Protein AF-0000000085159491 (afdb_homodimer)

Organism: Gracilinema caldarium (strain ATCC 51460 / DSM 7334 / H1) (NCBI:txid744872)

InterPro domains:
  IPR000192 Aminotransferase class V domain [PF00266] (5-351)
  IPR015421 Pyridoxal phosphate-dependent transferase, major domain [G3DSA:3.40.640.10] (17-260)
  IPR015422 Pyridoxal phosphate-dependent transferase, small domain [G3DSA:3.90.1150.10] (261-363)
  IPR015424 Pyridoxal phosphate-dependent transferase [SSF53383] (3-359)
  IPR022278 Phosphoserine aminotransferase [MF_00160] (3-362)
  IPR022278 Phosphoserine aminotransferase [NF003764] (3-362)
  IPR022278 Phosphoserine aminotransferase [PIRSF000525] (2-362)
  IPR022278 Phosphoserine aminotransferase [PTHR43247] (2-363)
  IPR022278 Phosphoserine aminotransferase [TIGR01364] (5-362)

Secondary structure (DSSP, 8-state):
--PPPEE--SSS----HHHHHHHHHTSSSGGGSSS-GGGS-TTSTTTHHHHHHHHHHHHHHHT--TTEEEEEESSHHHHHHHHHHHHHT--TT-PPPEEEEEE-SHHHHHHHHHHTTTSEEEEEEE-GGGTT-SPPP-PPPPTT-S-EEEESB-TTT-BB--S----TTSPEEEE-TTTTTSS---GGG-SEEEEETTTTTS-TT-EEEEEEGGG-----TTS-GGG-HHHHHHTTT-SS---HHHHHHHHHHHHHHHHHTHHHHHHHHHHHHHHHHHHHHHH-SS-B--S-GGGB-SSEEEEB-S-HHHHHHHHHHHHHTTEE--BPPTTT-SEEEE--TTS-HHHHHHHHHHHHHHHHHH--/--PPPEE--SSS----HHHHHHHHHTSSSGGGSSS-GGGS-TTSTTTHHHHHHHHHHHHHHHT--TTEEEEEESSHHHHHHHHHHHHHT--TT-PPPEEEEEE-SHHHHHHHHHHTTTSEEEEEEE-GGGTT-SPPP-PPPPTT-S-EEEESB-TTT-BB--S----TTSPEEEE-TTTTTSS---GGG-SEEEEETTTTTS-TT-EEEEEEGGG-----TTS-GGG-HHHHHHTTT-SS---HHHHHHHHHHHHHHHHHTHHHHHHHHHHHHHHHHHHHHHH-SS-B--S-GGGB-SSEEEEB-S-HHHHHHHHHHHHHTTEE--BPPTTT-SEEEE--TTS-HHHHHHHHHHHHHHHHHH--

Sequence (728 aa):
MNKRVYNFSAGPSMLPVAVLERAAAEMTNANGTGQSVMEMSHRSKDFKPIIDHAEAMLRELMEIPGNYKVLFLQGGASLQFPMIPLNLAVREDGKKQKVTYVDTGVWASKAAEEASKYAEVRVAASSKDKAYSYIPEAPAPDTEDVYYHITWNNTIVGTKWNKIPNTGSVPLVADISSCILSEPLDVSKFALLYAGAQKNLGPAGVTVVIIREDLIKKVPDWIPTMLRYEIHAKEGSMYNTPPCYGIYIIGLVLDWMKEQGGLAEIERRNREKATLLYDYLDQSKLFRSPIRKEDRSLMNIPFVIGNADLEAQFVKEAAASGLVNLAGHRLVGGMRASIYNAMPKEGVLALIDFMKQFEAAHRSMNKRVYNFSAGPSMLPVAVLERAAAEMTNANGTGQSVMEMSHRSKDFKPIIDHAEAMLRELMEIPGNYKVLFLQGGASLQFPMIPLNLAVREDGKKQKVTYVDTGVWASKAAEEASKYAEVRVAASSKDKAYSYIPEAPAPDTEDVYYHITWNNTIVGTKWNKIPNTGSVPLVADISSCILSEPLDVSKFALLYAGAQKNLGPAGVTVVIIREDLIKKVPDWIPTMLRYEIHAKEGSMYNTPPCYGIYIIGLVLDWMKEQGGLAEIERRNREKATLLYDYLDQSKLFRSPIRKEDRSLMNIPFVIGNADLEAQFVKEAAASGLVNLAGHRLVGGMRASIYNAMPKEGVLALIDFMKQFEAAHRS

Nearest PDB structures (foldseek):
  4xk1-assembly1_B  TM=9.715E-01  e=7.987E-49  Pseudomonas aeruginosa PAO1
  7t7j-assembly1_B  TM=9.263E-01  e=4.513E-48  Klebsiella pneumoniae subsp. pneumoniae HS11286
  3qbo-assembly1_A  TM=9.364E-01  e=4.449E-47  Yersinia pestis CO92
  7t7j-assembly1_A  TM=9.321E-01  e=6.860E-47  Klebsiella pneumoniae subsp. pneumoniae HS11286
  1bjo-assembly1_A  TM=9.332E-01  e=1.355E-46  Escherichia coli

Solvent-accessible surface area (backbone atoms only — not comparable to full-atom values): 36942 Å² total; per-residue (Å²): 128,95,59,63,45,44,55,19,28,82,47,16,12,50,64,47,64,69,43,39,52,51,50,30,71,26,34,63,36,33,95,76,66,15,36,24,61,47,28,41,33,72,84,32,84,78,34,44,59,45,56,52,46,26,52,49,47,50,32,60,67,48,57,51,59,86,66,42,44,81,36,59,45,50,56,32,52,70,39,45,29,42,31,49,34,57,49,62,28,46,47,84,85,66,57,59,31,39,31,37,33,39,32,50,40,71,65,30,44,52,29,47,56,45,25,46,61,47,27,45,68,39,73,71,33,60,18,62,92,59,74,15,28,38,71,58,77,74,66,65,64,60,92,71,25,61,32,36,39,40,51,43,37,31,64,81,58,12,26,24,65,84,66,83,76,72,44,82,89,36,38,32,32,34,39,30,30,60,46,48,76,43,39,82,57,74,46,87,74,42,38,28,41,34,24,26,19,13,30,55,43,34,32,40,36,30,14,42,36,40,33,36,48,91,67,56,51,91,55,54,78,72,52,51,70,86,53,35,61,43,53,31,62,75,43,72,29,48,71,56,78,43,33,51,45,45,46,45,45,27,29,43,42,47,52,50,42,50,73,66,57,30,32,68,43,41,24,53,53,34,51,50,46,35,45,57,54,49,53,49,31,74,65,43,92,56,41,35,54,78,43,40,77,90,19,51,32,59,28,22,44,40,35,37,66,88,43,72,69,60,46,52,49,48,42,54,56,34,38,77,70,39,42,34,53,35,62,26,51,88,90,77,42,57,29,24,46,20,48,35,80,46,52,50,63,67,48,53,50,51,50,52,53,49,49,53,53,52,44,65,72,65,58,124,126,94,58,65,44,44,53,18,27,82,48,16,12,50,63,46,65,70,44,41,51,50,50,30,71,26,34,64,37,31,94,77,68,15,37,23,61,46,27,41,33,71,85,33,84,78,32,43,58,44,57,50,48,26,53,51,48,49,32,60,67,47,57,49,59,85,64,42,44,80,37,57,45,48,57,31,52,71,40,44,28,41,30,49,32,57,49,63,28,47,46,86,84,66,57,61,31,41,31,36,31,38,30,51,40,71,65,31,43,53,31,47,57,47,24,45,62,49,27,45,68,39,71,70,32,60,19,62,90,60,73,16,28,39,72,58,76,73,66,64,66,60,91,72,27,62,33,37,39,40,51,44,39,30,65,82,59,12,27,24,65,86,66,83,76,72,42,82,88,36,37,32,32,35,39,31,29,60,46,48,75,44,40,82,58,74,46,86,76,40,38,29,41,35,24,25,19,13,30,54,42,34,33,40,36,30,15,41,37,41,33,36,48,92,66,55,51,92,56,56,80,71,53,51,69,87,52,34,61,43,52,31,62,73,42,71,28,48,71,55,79,43,34,51,46,45,46,45,44,27,29,42,44,48,51,49,43,49,73,67,57,31,33,69,43,41,25,52,54,33,50,51,45,34,47,56,54,49,54,48,31,74,67,43,92,54,42,33,54,78,43,41,76,89,18,53,32,59,28,22,44,39,34,36,67,89,40,72,69,59,46,53,48,49,44,54,53,36,40,77,70,39,43,32,54,35,62,26,53,88,89,78,43,59,29,24,45,21,49,36,80,46,52,50,63,68,48,53,51,51,49,51,53,50,49,51,52,52,43,65,72,64,57,125

pLDDT: mean 96.97, std 5.11, range [40.03, 98.94]

Structure (mmCIF, N/CA/C/O backbone):
data_AF-0000000085159491-model_v1
#
loop_
_entity.id
_entity.type
_entity.pdbx_description
1 polymer 'Phosphoserine aminotransferase'
#
loop_
_atom_site.group_PDB
_atom_site.id
_atom_site.type_symbol
_atom_site.label_atom_id
_atom_site.label_alt_id
_atom_site.label_comp_id
_atom_site.label_asym_id
_atom_site.label_entity_id
_atom_site.label_seq_id
_atom_site.pdbx_PDB_ins_code
_atom_site.Cartn_x
_atom_site.Cartn_y
_atom_site.Cartn_z
_atom_site.occupancy
_atom_site.B_iso_or_equiv
_atom_site.auth_seq_id
_atom_site.auth_comp_id
_atom_site.auth_asym_id
_atom_site.auth_atom_id
_atom_site.pdbx_PDB_model_num
ATOM 1 N N . MET A 1 1 ? -31.141 -11.539 -4.359 1 40.03 1 MET A N 1
ATOM 2 C CA . MET A 1 1 ? -30.219 -12.172 -3.42 1 40.03 1 MET A CA 1
ATOM 3 C C . MET A 1 1 ? -28.766 -11.992 -3.869 1 40.03 1 MET A C 1
ATOM 5 O O . MET A 1 1 ? -28.469 -12.086 -5.059 1 40.03 1 MET A O 1
ATOM 9 N N . ASN A 1 2 ? -27.953 -11.055 -3.336 1 57.47 2 ASN A N 1
ATOM 10 C CA . ASN A 1 2 ? -26.594 -10.594 -3.607 1 57.47 2 ASN A CA 1
ATOM 11 C C . ASN A 1 2 ? -25.656 -11.766 -3.855 1 57.47 2 ASN A C 1
ATOM 13 O O . ASN A 1 2 ? -25.141 -12.375 -2.91 1 57.47 2 ASN A O 1
ATOM 17 N N . LYS A 1 3 ? -25.719 -12.359 -5.059 1 83.62 3 LYS A N 1
ATOM 18 C CA . LYS A 1 3 ? -25.109 -13.648 -5.391 1 83.62 3 LYS A CA 1
ATOM 19 C C . LYS A 1 3 ? -23.609 -13.508 -5.609 1 83.62 3 LYS A C 1
ATOM 21 O O . LYS A 1 3 ? -23.172 -12.688 -6.414 1 83.62 3 LYS A O 1
ATOM 26 N N . ARG A 1 4 ? -22.891 -14.227 -4.844 1 95.19 4 ARG A N 1
ATOM 27 C CA . ARG A 1 4 ? -21.438 -14.312 -4.941 1 95.19 4 ARG A CA 1
ATOM 28 C C . ARG A 1 4 ? -21.016 -15.305 -6.016 1 95.19 4 ARG A C 1
ATOM 30 O O . ARG A 1 4 ? -21.719 -16.281 -6.281 1 95.19 4 ARG A O 1
ATOM 37 N N . VAL A 1 5 ? -20 -15.031 -6.699 1 97.62 5 VAL A N 1
ATOM 38 C CA . VAL A 1 5 ? -19.422 -15.953 -7.672 1 97.62 5 VAL A CA 1
ATOM 39 C C . VAL A 1 5 ? -18.266 -16.703 -7.031 1 97.62 5 VAL A C 1
ATOM 41 O O . VAL A 1 5 ? -17.797 -16.344 -5.953 1 97.62 5 VAL A O 1
ATOM 44 N N . TYR A 1 6 ? -17.891 -17.891 -7.613 1 98.19 6 TYR A N 1
ATOM 45 C CA . TYR A 1 6 ? -16.609 -18.516 -7.281 1 98.19 6 TYR A CA 1
ATOM 46 C C . TYR A 1 6 ? -15.477 -17.891 -8.094 1 98.19 6 TYR A C 1
ATOM 48 O O . TYR A 1 6 ? -15.406 -18.078 -9.312 1 98.19 6 TYR A O 1
ATOM 56 N N . ASN A 1 7 ? -14.633 -17.125 -7.426 1 97.75 7 ASN A N 1
ATOM 57 C CA . ASN A 1 7 ? -13.523 -16.391 -8.031 1 97.75 7 ASN A CA 1
ATOM 58 C C . ASN A 1 7 ? -12.227 -17.203 -7.992 1 97.75 7 ASN A C 1
ATOM 60 O O . ASN A 1 7 ? -11.672 -17.438 -6.918 1 97.75 7 ASN A O 1
ATOM 64 N N . PHE A 1 8 ? -11.719 -17.594 -9.133 1 98.12 8 PHE A N 1
ATOM 65 C CA . PHE A 1 8 ? -10.523 -18.406 -9.242 1 98.12 8 PHE A CA 1
ATOM 66 C C . PHE A 1 8 ? -9.312 -17.562 -9.594 1 98.12 8 PHE A C 1
ATOM 68 O O . PHE A 1 8 ? -8.336 -18.062 -10.148 1 98.12 8 PHE A O 1
ATOM 75 N N . SER A 1 9 ? -9.352 -16.25 -9.273 1 97 9 SER A N 1
ATOM 76 C CA . SER A 1 9 ? -8.273 -15.32 -9.586 1 97 9 SER A CA 1
ATOM 77 C C . SER A 1 9 ? -6.98 -15.703 -8.883 1 97 9 SER A C 1
ATOM 79 O O . SER A 1 9 ? -7 -16.125 -7.727 1 97 9 SER A O 1
ATOM 81 N N . ALA A 1 10 ? -5.871 -15.469 -9.539 1 96.25 10 ALA A N 1
ATOM 82 C CA . ALA A 1 10 ? -4.551 -15.812 -9.016 1 96.25 10 ALA A CA 1
ATOM 83 C C . ALA A 1 10 ? -4 -14.703 -8.125 1 96.25 10 ALA A C 1
ATOM 85 O O . ALA A 1 10 ? -2.896 -14.82 -7.59 1 96.25 10 ALA A O 1
ATOM 86 N N . GLY A 1 11 ? -4.715 -13.562 -7.949 1 93.69 11 GLY A N 1
ATOM 87 C CA . GLY A 1 11 ? -4.309 -12.438 -7.121 1 93.69 11 GLY A CA 1
ATOM 88 C C . GLY A 1 11 ? -4.578 -11.086 -7.766 1 93.69 11 GLY A C 1
ATOM 89 O O . GLY A 1 11 ? -3.994 -10.766 -8.797 1 93.69 11 GLY A O 1
ATOM 90 N N . PRO A 1 12 ? -5.438 -10.266 -7.105 1 96.38 12 PRO A N 1
ATOM 91 C CA . PRO A 1 12 ? -6.137 -10.492 -5.836 1 96.38 12 PRO A CA 1
ATOM 92 C C . PRO A 1 12 ? -7.141 -11.641 -5.914 1 96.38 12 PRO A C 1
ATOM 94 O O . PRO A 1 12 ? -7.641 -11.953 -6.996 1 96.38 12 PRO A O 1
ATOM 97 N N . SER A 1 13 ? -7.34 -12.297 -4.832 1 95.06 13 SER A N 1
ATOM 98 C CA . SER A 1 13 ? -8.133 -13.516 -4.82 1 95.06 13 SER A CA 1
ATOM 99 C C . SER A 1 13 ? -9.297 -13.414 -3.832 1 95.06 13 SER A C 1
ATOM 101 O O . SER A 1 13 ? -9.445 -12.398 -3.15 1 95.06 13 SER A O 1
ATOM 103 N N . MET A 1 14 ? -10.031 -14.461 -3.861 1 95.88 14 MET A N 1
ATOM 104 C CA . MET A 1 14 ? -11.172 -14.578 -2.949 1 95.88 14 MET A CA 1
ATOM 105 C C . MET A 1 14 ? -10.719 -14.453 -1.498 1 95.88 14 MET A C 1
ATOM 107 O O . MET A 1 14 ? -9.68 -14.992 -1.12 1 95.88 14 MET A O 1
ATOM 111 N N . LEU A 1 15 ? -11.523 -13.758 -0.73 1 97.88 15 LEU A N 1
ATOM 112 C CA . LEU A 1 15 ? -11.383 -13.703 0.721 1 97.88 15 LEU A CA 1
ATOM 113 C C . LEU A 1 15 ? -12.539 -14.43 1.405 1 97.88 15 LEU A C 1
ATOM 115 O O . LEU A 1 15 ? -13.617 -14.562 0.827 1 97.88 15 LEU A O 1
ATOM 119 N N . PRO A 1 16 ? -12.328 -14.953 2.617 1 97.94 16 PRO A N 1
ATOM 120 C CA . PRO A 1 16 ? -13.461 -15.547 3.32 1 97.94 16 PRO A CA 1
ATOM 121 C C . PRO A 1 16 ? -14.625 -14.578 3.506 1 97.94 16 PRO A C 1
ATOM 123 O O . PRO A 1 16 ? -14.422 -13.453 3.977 1 97.94 16 PRO A O 1
ATOM 126 N N . VAL A 1 17 ? -15.805 -15.031 3.15 1 97.44 17 VAL A N 1
ATOM 127 C CA . VAL A 1 17 ? -16.969 -14.156 3.184 1 97.44 17 VAL A CA 1
ATOM 128 C C . VAL A 1 17 ? -17.188 -13.641 4.602 1 97.44 17 VAL A C 1
ATOM 130 O O . VAL A 1 17 ? -17.578 -12.484 4.793 1 97.44 17 VAL A O 1
ATOM 133 N N . ALA A 1 18 ? -16.922 -14.484 5.605 1 98 18 ALA A N 1
ATOM 134 C CA . ALA A 1 18 ? -17.078 -14.094 7 1 98 18 ALA A CA 1
ATOM 135 C C . ALA A 1 18 ? -16.203 -12.891 7.332 1 98 18 ALA A C 1
ATOM 137 O O . ALA A 1 18 ? -16.594 -12.023 8.117 1 98 18 ALA A O 1
ATOM 138 N N . VAL A 1 19 ? -15.008 -12.883 6.809 1 98.56 19 VAL A N 1
ATOM 139 C CA . VAL A 1 19 ? -14.07 -11.781 7.012 1 98.56 19 VAL A CA 1
ATOM 140 C C . VAL A 1 19 ? -14.633 -10.508 6.379 1 98.56 19 VAL A C 1
ATOM 142 O O . VAL A 1 19 ? -14.617 -9.438 7 1 98.56 19 VAL A O 1
ATOM 145 N N . LEU A 1 20 ? -15.117 -10.578 5.141 1 98.56 20 LEU A N 1
ATOM 146 C CA . LEU A 1 20 ? -15.695 -9.438 4.441 1 98.56 20 LEU A CA 1
ATOM 147 C C . LEU A 1 20 ? -16.891 -8.891 5.203 1 98.56 20 LEU A C 1
ATOM 149 O O . LEU A 1 20 ? -17.047 -7.672 5.336 1 98.56 20 LEU A O 1
ATOM 153 N N . GLU A 1 21 ? -17.703 -9.766 5.672 1 98.44 21 GLU A N 1
ATOM 154 C CA . GLU A 1 21 ? -18.891 -9.359 6.41 1 98.44 21 GLU A CA 1
ATOM 155 C C . GLU A 1 21 ? -18.516 -8.641 7.703 1 98.44 21 GLU A C 1
ATOM 157 O O . GLU A 1 21 ? -19.125 -7.629 8.062 1 98.44 21 GLU A O 1
ATOM 162 N N . ARG A 1 22 ? -17.562 -9.164 8.406 1 98.44 22 ARG A N 1
ATOM 163 C CA . ARG A 1 22 ? -17.078 -8.5 9.617 1 98.44 22 ARG A CA 1
ATOM 164 C C . ARG A 1 22 ? -16.5 -7.133 9.297 1 98.44 22 ARG A C 1
ATOM 166 O O . ARG A 1 22 ? -16.766 -6.156 10 1 98.44 22 ARG A O 1
ATOM 173 N N . ALA A 1 23 ? -15.68 -7.078 8.297 1 98.62 23 ALA A N 1
ATOM 174 C CA . ALA A 1 23 ? -15.094 -5.805 7.871 1 98.62 23 ALA A CA 1
ATOM 175 C C . ALA A 1 23 ? -16.188 -4.785 7.539 1 98.62 23 ALA A C 1
ATOM 177 O O . ALA A 1 23 ? -16.062 -3.611 7.898 1 98.62 23 ALA A O 1
ATOM 178 N N . ALA A 1 24 ? -17.219 -5.223 6.809 1 98.56 24 ALA A N 1
ATOM 179 C CA . ALA A 1 24 ? -18.344 -4.348 6.48 1 98.56 24 ALA A CA 1
ATOM 180 C C . ALA A 1 24 ? -19.031 -3.84 7.742 1 98.56 24 ALA A C 1
ATOM 182 O O . ALA A 1 24 ? -19.344 -2.652 7.852 1 98.56 24 ALA A O 1
ATOM 183 N N . ALA A 1 25 ? -19.234 -4.715 8.672 1 98.19 25 ALA A N 1
ATOM 184 C CA . ALA A 1 25 ? -19.938 -4.391 9.906 1 98.19 25 ALA A CA 1
ATOM 185 C C . ALA A 1 25 ? -19.156 -3.377 10.742 1 98.19 25 ALA A C 1
ATOM 187 O O . ALA A 1 25 ? -19.75 -2.549 11.438 1 98.19 25 ALA A O 1
ATOM 188 N N . GLU A 1 26 ? -17.875 -3.398 10.625 1 97.88 26 GLU A N 1
ATOM 189 C CA . GLU A 1 26 ? -17.016 -2.562 11.469 1 97.88 26 GLU A CA 1
ATOM 190 C C . GLU A 1 26 ? -16.562 -1.315 10.711 1 97.88 26 GLU A C 1
ATOM 192 O O . GLU A 1 26 ? -15.766 -0.532 11.234 1 97.88 26 GLU A O 1
ATOM 197 N N . MET A 1 27 ? -17.031 -1.09 9.555 1 98.44 27 MET A N 1
ATOM 198 C CA . MET A 1 27 ? -16.5 -0.088 8.641 1 98.44 27 MET A CA 1
ATOM 199 C C . MET A 1 27 ? -16.562 1.305 9.258 1 98.44 27 MET A C 1
ATOM 201 O O . MET A 1 27 ? -15.594 2.062 9.195 1 98.44 27 MET A O 1
ATOM 205 N N . THR A 1 28 ? -17.672 1.708 9.922 1 97.56 28 THR A N 1
ATOM 206 C CA . THR A 1 28 ? -17.875 3.078 10.383 1 97.56 28 THR A CA 1
ATOM 207 C C . THR A 1 28 ? -17.484 3.213 11.852 1 97.56 28 THR A C 1
ATOM 209 O O . THR A 1 28 ? -17.328 4.328 12.359 1 97.56 28 THR A O 1
ATOM 212 N N . ASN A 1 29 ? -17.344 2.1 12.539 1 97.38 29 ASN A N 1
ATOM 213 C CA . ASN A 1 29 ? -17.031 2.053 13.969 1 97.38 29 ASN A CA 1
ATOM 214 C C . ASN A 1 29 ? -16.375 0.734 14.359 1 97.38 29 ASN A C 1
ATOM 216 O O . ASN A 1 29 ? -17.047 -0.196 14.797 1 97.38 29 ASN A O 1
ATOM 220 N N . ALA A 1 30 ? -15.078 0.771 14.281 1 96.62 30 ALA A N 1
ATOM 221 C CA . ALA A 1 30 ? -14.32 -0.437 14.594 1 96.62 30 ALA A CA 1
ATOM 222 C C . ALA A 1 30 ? -14.008 -0.516 16.094 1 96.62 30 ALA A C 1
ATOM 224 O O . ALA A 1 30 ? -13.516 0.448 16.672 1 96.62 30 ALA A O 1
ATOM 225 N N . ASN A 1 31 ? -14.289 -1.704 16.672 1 94.62 31 ASN A N 1
ATOM 226 C CA . ASN A 1 31 ? -13.984 -1.997 18.062 1 94.62 31 ASN A CA 1
ATOM 227 C C . ASN A 1 31 ? -14.594 -0.959 19 1 94.62 31 ASN A C 1
ATOM 229 O O . ASN A 1 31 ? -14.016 -0.634 20.031 1 94.62 31 ASN A O 1
ATOM 233 N N . GLY A 1 32 ? -15.602 -0.242 18.594 1 95 32 GLY A N 1
ATOM 234 C CA . GLY A 1 32 ? -16.297 0.712 19.422 1 95 32 GLY A CA 1
ATOM 235 C C . GLY A 1 32 ? -15.586 2.039 19.562 1 95 32 GLY A C 1
ATOM 236 O O . GLY A 1 32 ? -15.906 2.846 20.438 1 95 32 GLY A O 1
ATOM 237 N N . THR A 1 33 ? -14.617 2.326 18.734 1 95.75 33 THR A N 1
ATOM 238 C CA . THR A 1 33 ? -13.805 3.527 18.859 1 95.75 33 THR A CA 1
ATOM 239 C C . THR A 1 33 ? -14.523 4.738 18.266 1 95.75 33 THR A C 1
ATOM 241 O O . THR A 1 33 ? -14.117 5.879 18.5 1 95.75 33 THR A O 1
ATOM 244 N N . GLY A 1 34 ? -15.602 4.477 17.516 1 96.88 34 GLY A N 1
ATOM 245 C CA . GLY A 1 34 ? -16.266 5.547 16.797 1 96.88 34 GLY A CA 1
ATOM 246 C C . GLY A 1 34 ? -15.555 5.941 15.516 1 96.88 34 GLY A C 1
ATOM 247 O O . GLY A 1 34 ? -15.891 6.953 14.898 1 96.88 34 GLY A O 1
ATOM 248 N N . GLN A 1 35 ? -14.562 5.176 15.117 1 97.5 35 GLN A N 1
ATOM 249 C CA . GLN A 1 35 ? -13.75 5.438 13.93 1 97.5 35 GLN A CA 1
ATOM 250 C C . GLN A 1 35 ? -13.664 4.199 13.039 1 97.5 35 GLN A C 1
ATOM 252 O O . GLN A 1 35 ? -13.711 3.07 13.531 1 97.5 35 GLN A O 1
ATOM 257 N N . SER A 1 36 ? -13.602 4.414 11.695 1 98.06 36 SER A N 1
ATOM 258 C CA . SER A 1 36 ? -13.125 3.354 10.812 1 98.06 36 SER A CA 1
ATOM 259 C C . SER A 1 36 ? -11.648 3.049 11.062 1 98.06 36 SER A C 1
ATOM 261 O O . SER A 1 36 ? -10.883 3.938 11.43 1 98.06 36 SER A O 1
ATOM 263 N N . VAL A 1 37 ? -11.211 1.816 10.82 1 98.44 37 VAL A N 1
ATOM 264 C CA . VAL A 1 37 ? -9.789 1.499 10.875 1 98.44 37 VAL A CA 1
ATOM 265 C C . VAL A 1 37 ? -9.023 2.379 9.883 1 98.44 37 VAL A C 1
ATOM 267 O O . VAL A 1 37 ? -7.887 2.773 10.148 1 98.44 37 VAL A O 1
ATOM 270 N N . MET A 1 38 ? -9.648 2.766 8.781 1 98.44 38 MET A N 1
ATOM 271 C CA . MET A 1 38 ? -9.031 3.602 7.754 1 98.44 38 MET A CA 1
ATOM 272 C C . MET A 1 38 ? -8.734 4.996 8.289 1 98.44 38 MET A C 1
ATOM 274 O O . MET A 1 38 ? -7.992 5.762 7.676 1 98.44 38 MET A O 1
ATOM 278 N N . GLU A 1 39 ? -9.312 5.359 9.422 1 97.88 39 GLU A N 1
ATOM 279 C CA . GLU A 1 39 ? -9.227 6.711 9.969 1 97.88 39 GLU A CA 1
ATOM 280 C C . GLU A 1 39 ? -8.289 6.762 11.164 1 97.88 39 GLU A C 1
ATOM 282 O O . GLU A 1 39 ? -7.949 7.84 11.656 1 97.88 39 GLU A O 1
ATOM 287 N N . MET A 1 40 ? -7.824 5.629 11.648 1 96.62 40 MET A N 1
ATOM 288 C CA . MET A 1 40 ? -7.047 5.555 12.883 1 96.62 40 MET A CA 1
ATOM 289 C C . MET A 1 40 ? -5.602 5.984 12.641 1 96.62 40 MET A C 1
ATOM 291 O O . MET A 1 40 ? -4.961 5.512 11.703 1 96.62 40 MET A O 1
ATOM 295 N N . SER A 1 41 ? -5.141 6.848 13.508 1 94 41 SER A N 1
ATOM 296 C CA . SER A 1 41 ? -3.703 7.098 13.508 1 94 41 SER A CA 1
ATOM 297 C C . SER A 1 41 ? -2.922 5.809 13.742 1 94 41 SER A C 1
ATOM 299 O O . SER A 1 41 ? -3.268 5.02 14.625 1 94 41 SER A O 1
ATOM 301 N N . HIS A 1 42 ? -1.859 5.605 13.023 1 92.88 42 HIS A N 1
ATOM 302 C CA . HIS A 1 42 ? -1.056 4.395 13.141 1 92.88 42 HIS A CA 1
ATOM 303 C C . HIS A 1 42 ? -0.264 4.387 14.445 1 92.88 42 HIS A C 1
ATOM 305 O O . HIS A 1 42 ? 0.279 3.355 14.844 1 92.88 42 HIS A O 1
ATOM 311 N N . ARG A 1 43 ? -0.212 5.52 15.102 1 89.62 43 ARG A N 1
ATOM 312 C CA . ARG A 1 43 ? 0.497 5.629 16.375 1 89.62 43 ARG A CA 1
ATOM 313 C C . ARG A 1 43 ? -0.479 5.625 17.547 1 89.62 43 ARG A C 1
ATOM 315 O O . ARG A 1 43 ? -0.074 5.797 18.703 1 89.62 43 ARG A O 1
ATOM 322 N N . SER A 1 44 ? -1.677 5.473 17.281 1 91.44 44 SER A N 1
ATOM 323 C CA . SER A 1 44 ? -2.703 5.574 18.312 1 91.44 44 SER A CA 1
ATOM 324 C C . SER A 1 44 ? -2.824 4.273 19.094 1 91.44 44 SER A C 1
ATOM 326 O O . SER A 1 44 ? -2.434 3.209 18.609 1 91.44 44 SER A O 1
ATOM 328 N N . LYS A 1 45 ? -3.369 4.441 20.281 1 93.81 45 LYS A N 1
ATOM 329 C CA . LYS A 1 45 ? -3.686 3.283 21.109 1 93.81 45 LYS A CA 1
ATOM 330 C C . LYS A 1 45 ? -4.762 2.418 20.453 1 93.81 45 LYS A C 1
ATOM 332 O O . LYS A 1 45 ? -4.945 1.259 20.844 1 93.81 45 LYS A O 1
ATOM 337 N N . ASP A 1 46 ? -5.504 2.992 19.516 1 95.44 46 ASP A N 1
ATOM 338 C CA . ASP A 1 46 ? -6.582 2.266 18.859 1 95.44 46 ASP A CA 1
ATOM 339 C C . ASP A 1 46 ? -6.031 1.347 17.766 1 95.44 46 ASP A C 1
ATOM 341 O O . ASP A 1 46 ? -6.527 0.234 17.578 1 95.44 46 ASP A O 1
ATOM 345 N N . PHE A 1 47 ? -4.992 1.753 17.031 1 97.56 47 PHE A N 1
ATOM 346 C CA . PHE A 1 47 ? -4.477 0.962 15.922 1 97.56 47 PHE A CA 1
ATOM 347 C C . PHE A 1 47 ? -3.418 -0.023 16.406 1 97.56 47 PHE A C 1
ATOM 349 O O . PHE A 1 47 ? -3.299 -1.126 15.867 1 97.56 47 PHE A O 1
ATOM 356 N N . LYS A 1 48 ? -2.605 0.311 17.375 1 97.12 48 LYS A N 1
ATOM 357 C CA . LYS A 1 48 ? -1.484 -0.504 17.828 1 97.12 48 LYS A CA 1
ATOM 358 C C . LYS A 1 48 ? -1.93 -1.934 18.125 1 97.12 48 LYS A C 1
ATOM 360 O O . LYS A 1 48 ? -1.29 -2.893 17.688 1 97.12 48 LYS A O 1
ATOM 365 N N . PRO A 1 49 ? -3.066 -2.156 18.828 1 97.88 49 PRO A N 1
ATOM 366 C CA . PRO A 1 49 ? -3.502 -3.531 19.078 1 97.88 49 PRO A CA 1
ATOM 367 C C . PRO A 1 49 ? -3.832 -4.293 17.797 1 97.88 49 PRO A C 1
ATOM 369 O O . PRO A 1 49 ? -3.693 -5.516 17.75 1 97.88 49 PRO A O 1
ATOM 372 N N . ILE A 1 50 ? -4.238 -3.572 16.797 1 98.31 50 ILE A N 1
ATOM 373 C CA . ILE A 1 50 ? -4.617 -4.195 15.531 1 98.31 50 ILE A CA 1
ATOM 374 C C . ILE A 1 50 ? -3.381 -4.773 14.844 1 98.31 50 ILE A C 1
ATOM 376 O O . ILE A 1 50 ? -3.365 -5.945 14.461 1 98.31 50 ILE A O 1
ATOM 380 N N . ILE A 1 51 ? -2.303 -3.982 14.727 1 98.62 51 ILE A N 1
ATOM 381 C CA . ILE A 1 51 ? -1.098 -4.445 14.047 1 98.62 51 ILE A CA 1
ATOM 382 C C . ILE A 1 51 ? -0.381 -5.477 14.914 1 98.62 51 ILE A C 1
ATOM 384 O O . ILE A 1 51 ? 0.182 -6.445 14.398 1 98.62 51 ILE A O 1
ATOM 388 N N . ASP A 1 52 ? -0.384 -5.301 16.234 1 98.5 52 ASP A N 1
ATOM 389 C CA . ASP A 1 52 ? 0.209 -6.281 17.141 1 98.5 52 ASP A CA 1
ATOM 390 C C . ASP A 1 52 ? -0.503 -7.625 17.031 1 98.5 52 ASP A C 1
ATOM 392 O O . ASP A 1 52 ? 0.139 -8.68 17.047 1 98.5 52 ASP A O 1
ATOM 396 N N . HIS A 1 53 ? -1.808 -7.559 16.953 1 98.62 53 HIS A N 1
ATOM 397 C CA . HIS A 1 53 ? -2.6 -8.773 16.828 1 98.62 53 HIS A CA 1
ATOM 398 C C . HIS A 1 53 ? -2.285 -9.5 15.523 1 98.62 53 HIS A C 1
ATOM 400 O O . HIS A 1 53 ? -2.117 -10.727 15.516 1 98.62 53 HIS A O 1
ATOM 406 N N . ALA A 1 54 ? -2.229 -8.773 14.398 1 98.75 54 ALA A N 1
ATOM 407 C CA . ALA A 1 54 ? -1.896 -9.383 13.117 1 98.75 54 ALA A CA 1
ATOM 408 C C . ALA A 1 54 ? -0.541 -10.078 13.172 1 98.75 54 ALA A C 1
ATOM 410 O O . ALA A 1 54 ? -0.397 -11.211 12.695 1 98.75 54 ALA A O 1
ATOM 411 N N . GLU A 1 55 ? 0.437 -9.383 13.75 1 98.75 55 GLU A N 1
ATOM 412 C CA . GLU A 1 55 ? 1.77 -9.961 13.891 1 98.75 55 GLU A CA 1
ATOM 413 C C . GLU A 1 55 ? 1.736 -11.219 14.758 1 98.75 55 GLU A C 1
ATOM 415 O O . GLU A 1 55 ? 2.32 -12.242 14.406 1 98.75 55 GLU A O 1
ATOM 420 N N . ALA A 1 56 ? 1.053 -11.188 15.867 1 98.75 56 ALA A N 1
ATOM 421 C CA . ALA A 1 56 ? 0.984 -12.305 16.797 1 98.75 56 ALA A CA 1
ATOM 422 C C . ALA A 1 56 ? 0.302 -13.508 16.172 1 98.75 56 ALA A C 1
ATOM 424 O O . ALA A 1 56 ? 0.736 -14.648 16.375 1 98.75 56 ALA A O 1
ATOM 425 N N . MET A 1 57 ? -0.774 -13.273 15.484 1 98.75 57 MET A N 1
ATOM 426 C CA . MET A 1 57 ? -1.515 -14.367 14.852 1 98.75 57 MET A CA 1
ATOM 427 C C . MET A 1 57 ? -0.687 -15.023 13.758 1 98.75 57 MET A C 1
ATOM 429 O O . MET A 1 57 ? -0.708 -16.25 13.602 1 98.75 57 MET A O 1
ATOM 433 N N . LEU A 1 58 ? 0.023 -14.195 12.992 1 98.69 58 LEU A N 1
ATOM 434 C CA . LEU A 1 58 ? 0.9 -14.75 11.969 1 98.69 58 LEU A CA 1
ATOM 435 C C . LEU A 1 58 ? 1.993 -15.609 12.594 1 98.69 58 LEU A C 1
ATOM 437 O O . LEU A 1 58 ? 2.281 -16.703 12.109 1 98.69 58 LEU A O 1
ATOM 441 N N . ARG A 1 59 ? 2.594 -15.094 13.641 1 98.69 59 ARG A N 1
ATOM 442 C CA . ARG A 1 59 ? 3.635 -15.82 14.359 1 98.69 59 ARG A CA 1
ATOM 443 C C . ARG A 1 59 ? 3.107 -17.156 14.891 1 98.69 59 ARG A C 1
ATOM 445 O O . ARG A 1 59 ? 3.779 -18.188 14.789 1 98.69 59 ARG A O 1
ATOM 452 N N . GLU A 1 60 ? 1.941 -17.125 15.438 1 98.56 60 GLU A N 1
ATOM 453 C CA . GLU A 1 60 ? 1.343 -18.344 15.992 1 98.56 60 GLU A CA 1
ATOM 454 C C . GLU A 1 60 ? 1.051 -19.359 14.898 1 98.56 60 GLU A C 1
ATOM 456 O O . GLU A 1 60 ? 1.473 -20.516 15 1 98.56 60 GLU A O 1
ATOM 461 N N . LEU A 1 61 ? 0.357 -18.953 13.867 1 98.69 61 LEU A N 1
ATOM 462 C CA . LEU A 1 61 ? -0.111 -19.875 12.836 1 98.69 61 LEU A CA 1
ATOM 463 C C . LEU A 1 61 ? 1.062 -20.469 12.062 1 98.69 61 LEU A C 1
ATOM 465 O O . LEU A 1 61 ? 1.032 -21.641 11.68 1 98.69 61 LEU A O 1
ATOM 469 N N . MET A 1 62 ? 2.162 -19.672 11.859 1 98.75 62 MET A N 1
ATOM 470 C CA . MET A 1 62 ? 3.299 -20.156 11.078 1 98.75 62 MET A CA 1
ATOM 471 C C . MET A 1 62 ? 4.41 -20.656 11.984 1 98.75 62 MET A C 1
ATOM 473 O O . MET A 1 62 ? 5.461 -21.094 11.508 1 98.75 62 MET A O 1
ATOM 477 N N . GLU A 1 63 ? 4.176 -20.531 13.289 1 98.5 63 GLU A N 1
ATOM 478 C CA . GLU A 1 63 ? 5.191 -20.922 14.266 1 98.5 63 GLU A CA 1
ATOM 479 C C . GLU A 1 63 ? 6.523 -20.234 13.984 1 98.5 63 GLU A C 1
ATOM 481 O O . GLU A 1 63 ? 7.562 -20.891 13.891 1 98.5 63 GLU A O 1
ATOM 486 N N . ILE A 1 64 ? 6.492 -18.969 13.852 1 98.88 64 ILE A N 1
ATOM 487 C CA . ILE A 1 64 ? 7.68 -18.172 13.547 1 98.88 64 ILE A CA 1
ATOM 488 C C . ILE A 1 64 ? 8.562 -18.078 14.789 1 98.88 64 ILE A C 1
ATOM 490 O O . ILE A 1 64 ? 8.125 -17.578 15.836 1 98.88 64 ILE A O 1
ATOM 494 N N . PRO A 1 65 ? 9.805 -18.5 14.703 1 98.75 65 PRO A N 1
ATOM 495 C CA . PRO A 1 65 ? 10.688 -18.438 15.867 1 98.75 65 PRO A CA 1
ATOM 496 C C . PRO A 1 65 ? 10.906 -17.016 16.359 1 98.75 65 PRO A C 1
ATOM 498 O O . PRO A 1 65 ? 10.719 -16.047 15.609 1 98.75 65 PRO A O 1
ATOM 501 N N . GLY A 1 66 ? 11.297 -16.828 17.625 1 98.5 66 GLY A N 1
ATOM 502 C CA . GLY A 1 66 ? 11.438 -15.539 18.281 1 98.5 66 GLY A CA 1
ATOM 503 C C . GLY A 1 66 ? 12.531 -14.68 17.672 1 98.5 66 GLY A C 1
ATOM 504 O O . GLY A 1 66 ? 12.5 -13.453 17.781 1 98.5 66 GLY A O 1
ATOM 505 N N . ASN A 1 67 ? 13.5 -15.312 17.047 1 98.69 67 ASN A N 1
ATOM 506 C CA . ASN A 1 67 ? 14.633 -14.57 16.484 1 98.69 67 ASN A CA 1
ATOM 507 C C . ASN A 1 67 ? 14.344 -14.102 15.062 1 98.69 67 ASN A C 1
ATOM 509 O O . ASN A 1 67 ? 15.273 -13.867 14.281 1 98.69 67 ASN A O 1
ATOM 513 N N . TYR A 1 68 ? 13.141 -14.102 14.672 1 98.88 68 TYR A N 1
ATOM 514 C CA . TYR A 1 68 ? 12.711 -13.508 13.414 1 98.88 68 TYR A CA 1
ATOM 515 C C . TYR A 1 68 ? 11.93 -12.227 13.648 1 98.88 68 TYR A C 1
ATOM 517 O O . TYR A 1 68 ? 11.281 -12.07 14.688 1 98.88 68 TYR A O 1
ATOM 525 N N . LYS A 1 69 ? 12.008 -11.258 12.727 1 98.88 69 LYS A N 1
ATOM 526 C CA . LYS A 1 69 ? 11.102 -10.117 12.672 1 98.88 69 LYS A CA 1
ATOM 527 C C . LYS A 1 69 ? 10.031 -10.32 11.602 1 98.88 69 LYS A C 1
ATOM 529 O O . LYS A 1 69 ? 10.289 -10.914 10.555 1 98.88 69 LYS A O 1
ATOM 534 N N . VAL A 1 70 ? 8.844 -9.914 11.914 1 98.88 70 VAL A N 1
ATOM 535 C CA . VAL A 1 70 ? 7.738 -9.859 10.969 1 98.88 70 VAL A CA 1
ATOM 536 C C 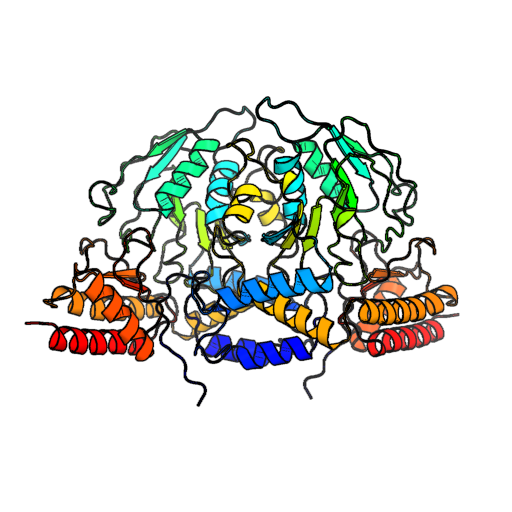. VAL A 1 70 ? 7.473 -8.414 10.562 1 98.88 70 VAL A C 1
ATOM 538 O O . VAL A 1 70 ? 7.148 -7.578 11.414 1 98.88 70 VAL A O 1
ATOM 541 N N . LEU A 1 71 ? 7.609 -8.109 9.289 1 98.88 71 LEU A N 1
ATOM 542 C CA . LEU A 1 71 ? 7.441 -6.754 8.781 1 98.88 71 LEU A CA 1
ATOM 543 C C . LEU A 1 71 ? 6.23 -6.664 7.859 1 98.88 71 LEU A C 1
ATOM 545 O O . LEU A 1 71 ? 6.008 -7.555 7.035 1 98.88 71 LEU A O 1
ATOM 549 N N . PHE A 1 72 ? 5.383 -5.695 8.047 1 98.81 72 PHE A N 1
ATOM 550 C CA . PHE A 1 72 ? 4.32 -5.32 7.125 1 98.81 72 PHE A CA 1
ATOM 551 C C . PHE A 1 72 ? 4.754 -4.16 6.238 1 98.81 72 PHE A C 1
ATOM 553 O O . PHE A 1 72 ? 4.852 -3.021 6.703 1 98.81 72 PHE A O 1
ATOM 560 N N . LEU A 1 73 ? 5.008 -4.449 4.988 1 98.62 73 LEU A N 1
ATOM 561 C CA . LEU A 1 73 ? 5.562 -3.486 4.043 1 98.62 73 LEU A CA 1
ATOM 562 C C . LEU A 1 73 ? 4.602 -3.252 2.883 1 98.62 73 LEU A C 1
ATOM 564 O O . LEU A 1 73 ? 3.424 -3.617 2.961 1 98.62 73 LEU A O 1
ATOM 568 N N . GLN A 1 74 ? 5.043 -2.51 1.861 1 98.19 74 GLN A N 1
ATOM 569 C CA . GLN A 1 74 ? 4.258 -2.189 0.673 1 98.19 74 GLN A CA 1
ATOM 570 C C . GLN A 1 74 ? 5.055 -2.459 -0.6 1 98.19 74 GLN A C 1
ATOM 572 O O . GLN A 1 74 ? 6.242 -2.785 -0.539 1 98.19 74 GLN A O 1
ATOM 577 N N . GLY A 1 75 ? 4.371 -2.422 -1.731 1 97.44 75 GLY A N 1
ATOM 578 C CA . GLY A 1 75 ? 5.055 -2.555 -3.008 1 97.44 75 GLY A CA 1
ATOM 579 C C . GLY A 1 75 ? 4.969 -3.953 -3.588 1 97.44 75 GLY A C 1
ATOM 580 O O . GLY A 1 75 ? 5.461 -4.207 -4.691 1 97.44 75 GLY A O 1
ATOM 581 N N . GLY A 1 76 ? 4.344 -4.891 -2.848 1 96.5 76 GLY A N 1
ATOM 582 C CA . GLY A 1 76 ? 4.211 -6.254 -3.332 1 96.5 76 GLY A CA 1
ATOM 583 C C . GLY A 1 76 ? 5.512 -7.031 -3.293 1 96.5 76 GLY A C 1
ATOM 584 O O . GLY A 1 76 ? 6.539 -6.508 -2.863 1 96.5 76 GLY A O 1
ATOM 585 N N . ALA A 1 77 ? 5.402 -8.297 -3.697 1 96.31 77 ALA A N 1
ATOM 586 C CA . ALA A 1 77 ? 6.609 -9.109 -3.822 1 96.31 77 ALA A CA 1
ATOM 587 C C . ALA A 1 77 ? 7.586 -8.5 -4.824 1 96.31 77 ALA A C 1
ATOM 589 O O . ALA A 1 77 ? 8.805 -8.633 -4.672 1 96.31 77 ALA A O 1
ATOM 590 N N . SER A 1 78 ? 7.051 -7.762 -5.777 1 98 78 SER A N 1
ATOM 591 C CA . SER A 1 78 ? 7.879 -7.145 -6.809 1 98 78 SER A CA 1
ATOM 592 C C . SER A 1 78 ? 8.891 -6.184 -6.203 1 98 78 SER A C 1
ATOM 594 O O . SER A 1 78 ? 10.023 -6.09 -6.676 1 98 78 SER A O 1
ATOM 596 N N . LEU A 1 79 ? 8.492 -5.465 -5.168 1 98.75 79 LEU A N 1
ATOM 597 C CA . LEU A 1 79 ? 9.438 -4.547 -4.543 1 98.75 79 LEU A CA 1
ATOM 598 C C . LEU A 1 79 ? 10.453 -5.309 -3.689 1 98.75 79 LEU A C 1
ATOM 600 O O . LEU A 1 79 ? 11.539 -4.801 -3.414 1 98.75 79 LEU A O 1
ATOM 604 N N . GLN A 1 80 ? 10.172 -6.527 -3.291 1 98.88 80 GLN A N 1
ATOM 605 C CA . GLN A 1 80 ? 11.133 -7.336 -2.549 1 98.88 80 GLN A CA 1
ATOM 606 C C . GLN A 1 80 ? 12.266 -7.812 -3.455 1 98.88 80 GLN A C 1
ATOM 608 O O . GLN A 1 80 ? 13.375 -8.062 -2.988 1 98.88 80 GLN A O 1
ATOM 613 N N . PHE A 1 81 ? 11.977 -7.895 -4.801 1 98.88 81 PHE A N 1
ATOM 614 C CA . PHE A 1 81 ? 13.008 -8.328 -5.738 1 98.88 81 PHE A CA 1
ATOM 615 C C . PHE A 1 81 ? 14.25 -7.445 -5.625 1 98.88 81 PHE A C 1
ATOM 617 O O . PHE A 1 81 ? 15.367 -7.949 -5.543 1 98.88 81 PHE A O 1
ATOM 624 N N . PRO A 1 82 ? 14.133 -6.145 -5.578 1 98.81 82 PRO A N 1
ATOM 625 C CA . PRO A 1 82 ? 15.32 -5.312 -5.359 1 98.81 82 PRO A CA 1
ATOM 626 C C . PRO A 1 82 ? 15.664 -5.16 -3.879 1 98.81 82 PRO A C 1
ATOM 628 O O . PRO A 1 82 ? 16.844 -5.043 -3.527 1 98.81 82 PRO A O 1
ATOM 631 N N . MET A 1 83 ? 14.719 -5.133 -2.939 1 98.81 83 MET A N 1
ATOM 632 C CA . MET A 1 83 ? 14.969 -4.898 -1.521 1 98.81 83 MET A CA 1
ATOM 633 C C . MET A 1 83 ? 15.883 -5.973 -0.943 1 98.81 83 MET A C 1
ATOM 635 O O . MET A 1 83 ? 16.781 -5.668 -0.162 1 98.81 83 MET A O 1
ATOM 639 N N . ILE A 1 84 ? 15.672 -7.211 -1.36 1 98.94 84 ILE A N 1
ATOM 640 C CA . ILE A 1 84 ? 16.422 -8.328 -0.807 1 98.94 84 ILE A CA 1
ATOM 641 C C . ILE A 1 84 ? 17.906 -8.188 -1.162 1 98.94 84 ILE A C 1
ATOM 643 O O . ILE A 1 84 ? 18.75 -8.125 -0.275 1 98.94 84 ILE A O 1
ATOM 647 N N . PRO A 1 85 ? 18.297 -8.086 -2.439 1 98.81 85 PRO A N 1
ATOM 648 C CA . PRO A 1 85 ? 19.734 -7.934 -2.725 1 98.81 85 PRO A CA 1
ATOM 649 C C . PRO A 1 85 ? 20.297 -6.617 -2.191 1 98.81 85 PRO A C 1
ATOM 651 O O . PRO A 1 85 ? 21.469 -6.566 -1.789 1 98.81 85 PRO A O 1
ATOM 654 N N . LEU A 1 86 ? 19.531 -5.52 -2.15 1 98.69 86 LEU A N 1
ATOM 655 C CA . LEU A 1 86 ? 20.016 -4.246 -1.632 1 98.69 86 LEU A CA 1
ATOM 656 C C . LEU A 1 86 ? 20.359 -4.359 -0.152 1 98.69 86 LEU A C 1
ATOM 658 O O . LEU A 1 86 ? 21.281 -3.684 0.327 1 98.69 86 LEU A O 1
ATOM 662 N N . ASN A 1 87 ? 19.656 -5.168 0.563 1 98.81 87 ASN A N 1
ATOM 663 C CA . ASN A 1 87 ? 19.875 -5.301 1.999 1 98.81 87 ASN A CA 1
ATOM 664 C C . ASN A 1 87 ? 20.859 -6.422 2.314 1 98.81 87 ASN A C 1
ATOM 666 O O . ASN A 1 87 ? 21.578 -6.355 3.309 1 98.81 87 ASN A O 1
ATOM 670 N N . LEU A 1 88 ? 20.938 -7.477 1.478 1 98.69 88 LEU A N 1
ATOM 671 C CA . LEU A 1 88 ? 21.656 -8.672 1.878 1 98.69 88 LEU A CA 1
ATOM 672 C C . LEU A 1 88 ? 22.938 -8.82 1.064 1 98.69 88 LEU A C 1
ATOM 674 O O . LEU A 1 88 ? 23.859 -9.547 1.464 1 98.69 88 LEU A O 1
ATOM 678 N N . ALA A 1 89 ? 23.047 -8.117 -0.099 1 98.5 89 ALA A N 1
ATOM 679 C CA . ALA A 1 89 ? 24.141 -8.461 -1.002 1 98.5 89 ALA A CA 1
ATOM 680 C C . ALA A 1 89 ? 25.016 -7.234 -1.302 1 98.5 89 ALA A C 1
ATOM 682 O O . ALA A 1 89 ? 26.047 -7.348 -1.948 1 98.5 89 ALA A O 1
ATOM 683 N N . VAL A 1 90 ? 24.547 -6.027 -0.942 1 97.56 90 VAL A N 1
ATOM 684 C CA . VAL A 1 90 ? 25.312 -4.809 -1.188 1 97.56 90 VAL A CA 1
ATOM 685 C C . VAL A 1 90 ? 26.172 -4.488 0.026 1 97.56 90 VAL A C 1
ATOM 687 O O . VAL A 1 90 ? 25.734 -4.645 1.168 1 97.56 90 VAL A O 1
ATOM 690 N N . ARG A 1 91 ? 27.422 -4.094 -0.242 1 95.06 91 ARG A N 1
ATOM 691 C CA . ARG A 1 91 ? 28.391 -3.729 0.797 1 95.06 91 ARG A CA 1
ATOM 692 C C . ARG A 1 91 ? 28.953 -2.334 0.552 1 95.06 91 ARG A C 1
ATOM 694 O O . ARG A 1 91 ? 28.859 -1.808 -0.559 1 95.06 91 ARG A O 1
ATOM 701 N N . GLU A 1 92 ? 29.547 -1.796 1.547 1 92.62 92 GLU A N 1
ATOM 702 C CA . GLU A 1 92 ? 30.094 -0.441 1.491 1 92.62 92 GLU A CA 1
ATOM 703 C C . GLU A 1 92 ? 31.203 -0.331 0.442 1 92.62 92 GLU A C 1
ATOM 705 O O . GLU A 1 92 ? 31.359 0.72 -0.181 1 92.62 92 GLU A O 1
ATOM 710 N N . ASP A 1 93 ? 31.906 -1.447 0.164 1 92.75 93 ASP A N 1
ATOM 711 C CA . ASP A 1 93 ? 33.062 -1.407 -0.749 1 92.75 93 ASP A CA 1
ATOM 712 C C . ASP A 1 93 ? 32.594 -1.507 -2.203 1 92.75 93 ASP A C 1
ATOM 714 O O . ASP A 1 93 ? 33.406 -1.411 -3.123 1 92.75 93 ASP A O 1
ATOM 718 N N . GLY A 1 94 ? 31.328 -1.714 -2.367 1 88.81 94 GLY A N 1
ATOM 719 C CA . GLY A 1 94 ? 30.75 -1.687 -3.703 1 88.81 94 GLY A CA 1
ATOM 720 C C . GLY A 1 94 ? 30.953 -2.982 -4.465 1 88.81 94 GLY A C 1
ATOM 721 O O . GLY A 1 94 ? 30.453 -3.133 -5.586 1 88.81 94 GLY A O 1
ATOM 722 N N . LYS A 1 95 ? 31.75 -3.951 -3.846 1 93.38 95 LYS A N 1
ATOM 723 C CA . LYS A 1 95 ? 31.953 -5.242 -4.496 1 93.38 95 LYS A CA 1
ATOM 724 C C . LYS A 1 95 ? 30.656 -6.047 -4.527 1 93.38 95 LYS A C 1
ATOM 726 O O . LYS A 1 95 ? 29.969 -6.168 -3.51 1 93.38 95 LYS A O 1
ATOM 731 N N . LYS A 1 96 ? 30.297 -6.473 -5.676 1 94.69 96 LYS A N 1
ATOM 732 C CA . LYS A 1 96 ? 29.109 -7.32 -5.789 1 94.69 96 LYS A CA 1
ATOM 733 C C . LYS A 1 96 ? 29.328 -8.664 -5.094 1 94.69 96 LYS A C 1
ATOM 735 O O . LYS A 1 96 ? 30.328 -9.328 -5.324 1 94.69 96 LYS A O 1
ATOM 740 N N . GLN A 1 97 ? 28.438 -9.039 -4.309 1 98.12 97 GLN A N 1
ATOM 741 C CA . GLN A 1 97 ? 28.469 -10.336 -3.641 1 98.12 97 GLN A CA 1
ATOM 742 C C . GLN A 1 97 ? 27.797 -11.406 -4.488 1 98.12 97 GLN A C 1
ATOM 744 O O . GLN A 1 97 ? 26.953 -11.102 -5.336 1 98.12 97 GLN A O 1
ATOM 749 N N . LYS A 1 98 ? 28.188 -12.617 -4.246 1 98.5 98 LYS A N 1
ATOM 750 C CA . LYS A 1 98 ? 27.641 -13.734 -5.004 1 98.5 98 LYS A CA 1
ATOM 751 C C . LYS A 1 98 ? 26.328 -14.211 -4.402 1 98.5 98 LYS A C 1
ATOM 753 O O . LYS A 1 98 ? 26.188 -14.297 -3.178 1 98.5 98 LYS A O 1
ATOM 758 N N . VAL A 1 99 ? 25.359 -14.445 -5.215 1 98.81 99 VAL A N 1
ATOM 759 C CA . VAL A 1 99 ? 24.078 -15.008 -4.816 1 98.81 99 VAL A CA 1
ATOM 760 C C . VAL A 1 99 ? 23.641 -16.062 -5.828 1 98.81 99 VAL A C 1
ATOM 762 O O . VAL A 1 99 ? 24.062 -16.031 -6.988 1 98.81 99 VAL A O 1
ATOM 765 N N . THR A 1 100 ? 22.812 -17 -5.41 1 98.81 100 THR A N 1
ATOM 766 C CA . THR A 1 100 ? 22.312 -18.047 -6.289 1 98.81 100 THR A CA 1
ATOM 767 C C . THR A 1 100 ? 20.781 -18.016 -6.355 1 98.81 100 THR A C 1
ATOM 769 O O . THR A 1 100 ? 20.125 -17.781 -5.34 1 98.81 100 THR A O 1
ATOM 772 N N . TYR A 1 101 ? 20.266 -18.141 -7.516 1 98.69 101 TYR A N 1
ATOM 773 C CA . TYR A 1 101 ? 18.828 -18.281 -7.773 1 98.69 101 TYR A CA 1
ATOM 774 C C . TYR A 1 101 ? 18.531 -19.578 -8.508 1 98.69 101 TYR A C 1
ATOM 776 O O . TYR A 1 101 ? 19.359 -20.078 -9.258 1 98.69 101 TYR A O 1
ATOM 784 N N . VAL A 1 102 ? 17.391 -20.156 -8.258 1 98.75 102 VAL A N 1
ATOM 785 C CA . VAL A 1 102 ? 16.844 -21.234 -9.094 1 98.75 102 VAL A CA 1
ATOM 786 C C . VAL A 1 102 ? 15.672 -20.703 -9.906 1 98.75 102 VAL A C 1
ATOM 788 O O . VAL A 1 102 ? 14.727 -20.141 -9.344 1 98.75 102 VAL A O 1
ATOM 791 N N . ASP A 1 103 ? 15.719 -20.812 -11.234 1 98.62 103 ASP A N 1
ATOM 792 C CA . ASP A 1 103 ? 14.719 -20.25 -12.141 1 98.62 103 ASP A CA 1
ATOM 793 C C . ASP A 1 103 ? 13.617 -21.266 -12.438 1 98.62 103 ASP A C 1
ATOM 795 O O . ASP A 1 103 ? 13.719 -22.031 -13.391 1 98.62 103 ASP A O 1
ATOM 799 N N . THR A 1 104 ? 12.531 -21.125 -11.695 1 98.69 104 THR A N 1
ATOM 800 C CA . THR A 1 104 ? 11.445 -22.094 -11.836 1 98.69 104 THR A CA 1
ATOM 801 C C . THR A 1 104 ? 10.203 -21.422 -12.406 1 98.69 104 THR A C 1
ATOM 803 O O . THR A 1 104 ? 9.117 -22.016 -12.414 1 98.69 104 THR A O 1
ATOM 806 N N . GLY A 1 105 ? 10.297 -20.203 -12.844 1 98 105 GLY A N 1
ATOM 807 C CA . GLY A 1 105 ? 9.156 -19.5 -13.398 1 98 105 GLY A CA 1
ATOM 808 C C . GLY A 1 105 ? 9.398 -18 -13.555 1 98 105 GLY A C 1
ATOM 809 O O . GLY A 1 105 ? 10.5 -17.516 -13.312 1 98 105 GLY A O 1
ATOM 810 N N . VAL A 1 106 ? 8.336 -17.281 -13.898 1 96.62 106 VAL A N 1
ATOM 811 C CA . VAL A 1 106 ? 8.391 -15.875 -14.273 1 96.62 106 VAL A CA 1
ATOM 812 C C . VAL A 1 106 ? 8.867 -15.047 -13.086 1 96.62 106 VAL A C 1
ATOM 814 O O . VAL A 1 106 ? 9.727 -14.172 -13.234 1 96.62 106 VAL A O 1
ATOM 817 N N . TRP A 1 107 ? 8.352 -15.336 -11.922 1 97.5 107 TRP A N 1
ATOM 818 C CA . TRP A 1 107 ? 8.695 -14.547 -10.742 1 97.5 107 TRP A CA 1
ATOM 819 C C . TRP A 1 107 ? 10.141 -14.805 -10.32 1 97.5 107 TRP A C 1
ATOM 821 O O . TRP A 1 107 ? 10.852 -13.883 -9.906 1 97.5 107 TRP A O 1
ATOM 831 N N . ALA A 1 108 ? 10.547 -16.031 -10.367 1 98.5 108 ALA A N 1
ATOM 832 C CA . ALA A 1 108 ? 11.938 -16.359 -10.086 1 98.5 108 ALA A CA 1
ATOM 833 C C . ALA A 1 108 ? 12.875 -15.648 -11.055 1 98.5 108 ALA A C 1
ATOM 835 O O . ALA A 1 108 ? 13.906 -15.102 -10.641 1 98.5 108 ALA A O 1
ATOM 836 N N . SER A 1 109 ? 12.492 -15.68 -12.312 1 98.31 109 SER A N 1
ATOM 837 C CA . SER A 1 109 ? 13.289 -15.031 -13.352 1 98.31 109 SER A CA 1
ATOM 838 C C . SER A 1 109 ? 13.391 -13.531 -13.109 1 98.31 109 SER A C 1
ATOM 840 O O . SER A 1 109 ? 14.477 -12.953 -13.195 1 98.31 109 SER A O 1
ATOM 842 N N . LYS A 1 110 ? 12.273 -12.898 -12.828 1 98.12 110 LYS A N 1
ATOM 843 C CA . LYS A 1 110 ? 12.25 -11.461 -12.586 1 98.12 110 LYS A CA 1
ATOM 844 C C . LYS A 1 110 ? 13.07 -11.102 -11.344 1 98.12 110 LYS A C 1
ATOM 846 O O . LYS A 1 110 ? 13.75 -10.07 -11.328 1 98.12 110 LYS A O 1
ATOM 851 N N . ALA A 1 111 ? 12.984 -11.906 -10.32 1 98.81 111 ALA A N 1
ATOM 852 C CA . ALA A 1 111 ? 13.758 -11.672 -9.102 1 98.81 111 ALA A CA 1
ATOM 853 C C . ALA A 1 111 ? 15.25 -11.727 -9.383 1 98.81 111 ALA A C 1
ATOM 855 O O . ALA A 1 111 ? 16.016 -10.875 -8.93 1 98.81 111 ALA A O 1
ATOM 856 N N . ALA A 1 112 ? 15.664 -12.758 -10.133 1 98.88 112 ALA A N 1
ATOM 857 C CA . ALA A 1 112 ? 17.078 -12.906 -10.484 1 98.88 112 ALA A CA 1
ATOM 858 C C . ALA A 1 112 ? 17.562 -11.727 -11.32 1 98.88 112 ALA A C 1
ATOM 860 O O . ALA A 1 112 ? 18.656 -11.211 -11.109 1 98.88 112 ALA A O 1
ATOM 861 N N . GLU A 1 113 ? 16.703 -11.336 -12.266 1 98.62 113 GLU A N 1
ATOM 862 C CA . GLU A 1 113 ? 17.047 -10.211 -13.125 1 98.62 113 GLU A CA 1
ATOM 863 C C . GLU A 1 113 ? 17.234 -8.938 -12.305 1 98.62 113 GLU A C 1
ATOM 865 O O . GLU A 1 113 ? 18.219 -8.219 -12.492 1 98.62 113 GLU A O 1
ATOM 870 N N . GLU A 1 114 ? 16.375 -8.641 -11.43 1 98.56 114 GLU A N 1
ATOM 871 C CA . GLU A 1 114 ? 16.5 -7.469 -10.57 1 98.56 114 GLU A CA 1
ATOM 872 C C . GLU A 1 114 ? 17.75 -7.57 -9.688 1 98.56 114 GLU A C 1
ATOM 874 O O . GLU A 1 114 ? 18.469 -6.582 -9.508 1 98.56 114 GLU A O 1
ATOM 879 N N . ALA A 1 115 ? 17.984 -8.734 -9.125 1 98.81 115 ALA A N 1
ATOM 880 C CA . ALA A 1 115 ? 19.125 -8.953 -8.242 1 98.81 115 ALA A CA 1
ATOM 881 C C . ALA A 1 115 ? 20.438 -8.711 -8.984 1 98.81 115 ALA A C 1
ATOM 883 O O . ALA A 1 115 ? 21.422 -8.258 -8.383 1 98.81 115 ALA A O 1
ATOM 884 N N . SER A 1 116 ? 20.453 -9 -10.289 1 98.69 116 SER A N 1
ATOM 885 C CA . SER A 1 116 ? 21.672 -8.891 -11.078 1 98.69 116 SER A CA 1
ATOM 886 C C . SER A 1 116 ? 22.156 -7.441 -11.156 1 98.69 116 SER A C 1
ATOM 888 O O . SER A 1 116 ? 23.312 -7.18 -11.477 1 98.69 116 SER A O 1
ATOM 890 N N . LYS A 1 117 ? 21.281 -6.527 -10.859 1 97.62 117 LYS A N 1
ATOM 891 C CA . LYS A 1 117 ? 21.656 -5.117 -10.82 1 97.62 117 LYS A CA 1
ATOM 892 C C . LYS A 1 117 ? 22.578 -4.828 -9.641 1 97.62 117 LYS A C 1
ATOM 894 O O . LYS A 1 117 ? 23.344 -3.863 -9.664 1 97.62 117 LYS A O 1
ATOM 899 N N . TYR A 1 118 ? 22.562 -5.676 -8.57 1 97.94 118 TYR A N 1
ATOM 900 C CA . TYR A 1 118 ? 23.188 -5.332 -7.301 1 97.94 118 TYR A CA 1
ATOM 901 C C . TYR A 1 118 ? 24.156 -6.422 -6.859 1 9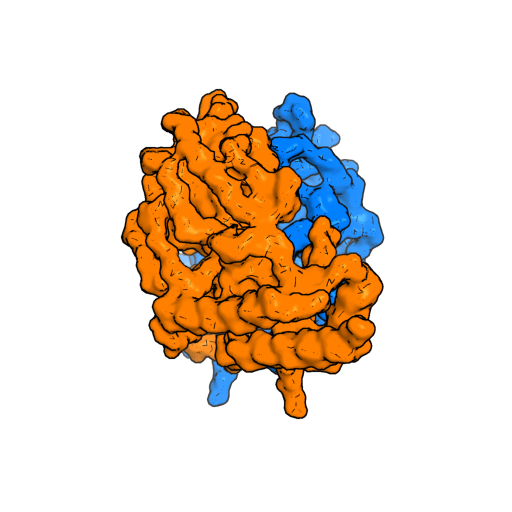7.94 118 TYR A C 1
ATOM 903 O O . TYR A 1 118 ? 25 -6.203 -5.98 1 97.94 118 TYR A O 1
ATOM 911 N N . ALA A 1 119 ? 24.016 -7.637 -7.465 1 98.56 119 ALA A N 1
ATOM 912 C CA . ALA A 1 119 ? 24.781 -8.805 -7.039 1 98.56 119 ALA A CA 1
ATOM 913 C C . ALA A 1 119 ? 25.297 -9.602 -8.242 1 98.56 119 ALA A C 1
ATOM 915 O O . ALA A 1 119 ? 24.875 -9.344 -9.375 1 98.56 119 ALA A O 1
ATOM 916 N N . GLU A 1 120 ? 26.328 -10.438 -8.016 1 98.5 120 GLU A N 1
ATOM 917 C CA . GLU A 1 120 ? 26.703 -11.461 -8.992 1 98.5 120 GLU A CA 1
ATOM 918 C C . GLU A 1 120 ? 25.797 -12.68 -8.906 1 98.5 120 GLU A C 1
ATOM 920 O O . GLU A 1 120 ? 25.938 -13.508 -8.008 1 98.5 120 GLU A O 1
ATOM 925 N N . VAL A 1 121 ? 24.906 -12.836 -9.867 1 98.62 121 VAL A N 1
ATOM 926 C CA . VAL A 1 121 ? 23.844 -13.828 -9.781 1 98.62 121 VAL A CA 1
ATOM 927 C C . VAL A 1 121 ? 24.25 -15.086 -10.547 1 98.62 121 VAL A C 1
ATOM 929 O O . VAL A 1 121 ? 24.641 -15.016 -11.719 1 98.62 121 VAL A O 1
ATOM 932 N N . ARG A 1 122 ? 24.188 -16.156 -9.898 1 98.38 122 ARG A N 1
ATOM 933 C CA . ARG A 1 122 ? 24.266 -17.484 -10.523 1 98.38 122 ARG A CA 1
ATOM 934 C C . ARG A 1 122 ? 22.875 -18.125 -10.586 1 98.38 122 ARG A C 1
ATOM 936 O O . ARG A 1 122 ? 22.234 -18.312 -9.555 1 98.38 122 ARG A O 1
ATOM 943 N N . VAL A 1 123 ? 22.422 -18.422 -11.742 1 98.31 123 VAL A N 1
ATOM 944 C CA . VAL A 1 123 ? 21.234 -19.266 -11.898 1 98.31 123 VAL A CA 1
ATOM 945 C C . VAL A 1 123 ? 21.641 -20.734 -11.906 1 98.31 123 VAL A C 1
ATOM 947 O O . VAL A 1 123 ? 22.094 -21.25 -12.922 1 98.31 123 VAL A O 1
ATOM 950 N N . ALA A 1 124 ? 21.469 -21.391 -10.82 1 97.62 124 ALA A N 1
ATOM 951 C CA . ALA A 1 124 ? 22.047 -22.719 -10.609 1 97.62 124 ALA A CA 1
ATOM 952 C C . ALA A 1 124 ? 21.281 -23.781 -11.391 1 97.62 124 ALA A C 1
ATOM 954 O O . ALA A 1 124 ? 21.844 -24.812 -11.758 1 97.62 124 ALA A O 1
ATOM 955 N N . ALA A 1 125 ? 20.016 -23.625 -11.609 1 98.19 125 ALA A N 1
ATOM 956 C CA . ALA A 1 125 ? 19.141 -24.531 -12.344 1 98.19 125 ALA A CA 1
ATOM 957 C C . ALA A 1 125 ? 17.922 -23.781 -12.906 1 98.19 125 ALA A C 1
ATOM 959 O O . ALA A 1 125 ? 17.578 -22.703 -12.422 1 98.19 125 ALA A O 1
ATOM 960 N N . SER A 1 126 ? 17.375 -24.297 -13.945 1 98.38 126 SER A N 1
ATOM 961 C CA . SER A 1 126 ? 16.203 -23.719 -14.586 1 98.38 126 SER A CA 1
ATOM 962 C C . SER A 1 126 ? 15.312 -24.797 -15.203 1 98.38 126 SER A C 1
ATOM 964 O O . SER A 1 126 ? 15.812 -25.812 -15.688 1 98.38 126 SER A O 1
ATOM 966 N N . SER A 1 127 ? 14.047 -24.625 -15.141 1 98.38 127 SER A N 1
ATOM 967 C CA . SER A 1 127 ? 13.117 -25.516 -15.836 1 98.38 127 SER A CA 1
ATOM 968 C C . SER A 1 127 ? 12.508 -24.828 -17.062 1 98.38 127 SER A C 1
ATOM 970 O O . SER A 1 127 ? 11.484 -25.281 -17.578 1 98.38 127 SER A O 1
ATOM 972 N N . LYS A 1 128 ? 13.094 -23.766 -17.453 1 97.56 128 LYS A N 1
ATOM 973 C CA . LYS A 1 128 ? 12.625 -23.016 -18.609 1 97.56 128 LYS A CA 1
ATOM 974 C C . LYS A 1 128 ? 12.594 -23.891 -19.859 1 97.56 128 LYS A C 1
ATOM 976 O O . LYS A 1 128 ? 11.766 -23.672 -20.75 1 97.56 128 LYS A O 1
ATOM 981 N N . ASP A 1 129 ? 13.414 -24.922 -19.984 1 97.31 129 ASP A N 1
ATOM 982 C CA . ASP A 1 129 ? 13.539 -25.797 -21.141 1 97.31 129 ASP A CA 1
ATOM 983 C C . ASP A 1 129 ? 12.234 -26.531 -21.422 1 97.31 129 ASP A C 1
ATOM 985 O O . ASP A 1 129 ? 11.961 -26.922 -22.547 1 97.31 129 ASP A O 1
ATOM 989 N N . LYS A 1 130 ? 11.438 -26.734 -20.344 1 97.62 130 LYS A N 1
ATOM 990 C CA . LYS A 1 130 ? 10.133 -27.375 -20.5 1 97.62 130 LYS A CA 1
ATOM 991 C C . LYS A 1 130 ? 9.016 -26.453 -20.016 1 97.62 130 LYS A C 1
ATOM 993 O O . LYS A 1 130 ? 8.109 -26.891 -19.297 1 97.62 130 LYS A O 1
ATOM 998 N N . ALA A 1 131 ? 9.156 -25.156 -20.281 1 96.44 131 ALA A N 1
ATOM 999 C CA . ALA A 1 131 ? 8.148 -24.141 -20 1 96.44 131 ALA A CA 1
ATOM 1000 C C . ALA A 1 131 ? 7.785 -24.125 -18.531 1 96.44 131 ALA A C 1
ATOM 1002 O O . ALA A 1 131 ? 6.625 -23.906 -18.172 1 96.44 131 ALA A O 1
ATOM 1003 N N . TYR A 1 132 ? 8.805 -24.422 -17.688 1 98.12 132 TYR A N 1
ATOM 1004 C CA . TYR A 1 132 ? 8.672 -24.375 -16.234 1 98.12 132 TYR A CA 1
ATOM 1005 C C . TYR A 1 132 ? 7.641 -25.375 -15.75 1 98.12 132 TYR A C 1
ATOM 1007 O O . TYR A 1 132 ? 6.902 -25.109 -14.805 1 98.12 132 TYR A O 1
ATOM 1015 N N . SER A 1 133 ? 7.496 -26.562 -16.359 1 98.25 133 SER A N 1
ATOM 1016 C CA . SER A 1 133 ? 6.477 -27.562 -16.047 1 98.25 133 SER A CA 1
ATOM 1017 C C . SER A 1 133 ? 6.949 -28.516 -14.961 1 98.25 133 SER A C 1
ATOM 1019 O O . SER A 1 133 ? 6.281 -29.516 -14.664 1 98.25 133 SER A O 1
ATOM 1021 N N . TYR A 1 134 ? 8.102 -28.266 -14.383 1 98.44 134 TYR A N 1
ATOM 1022 C CA . TYR A 1 134 ? 8.633 -29.078 -13.305 1 98.44 134 TYR A CA 1
ATOM 1023 C C . TYR A 1 134 ? 9.594 -28.281 -12.43 1 98.44 134 TYR A C 1
ATOM 1025 O O . TYR A 1 134 ? 9.977 -27.172 -12.789 1 98.44 134 TYR A O 1
ATOM 1033 N N . ILE A 1 135 ? 9.891 -28.75 -11.195 1 98.62 135 ILE A N 1
ATOM 1034 C CA . ILE A 1 135 ? 10.93 -28.203 -10.336 1 98.62 135 ILE A CA 1
ATOM 1035 C C . ILE A 1 135 ? 12.25 -28.953 -10.578 1 98.62 135 ILE A C 1
ATOM 1037 O O . ILE A 1 135 ? 12.328 -30.156 -10.391 1 98.62 135 ILE A O 1
ATOM 1041 N N . PRO A 1 136 ? 13.25 -28.234 -11.039 1 98.25 136 PRO A N 1
ATOM 1042 C CA . PRO A 1 136 ? 14.531 -28.906 -11.289 1 98.25 136 PRO A CA 1
ATOM 1043 C C . PRO A 1 136 ? 15.289 -29.234 -10 1 98.25 136 PRO A C 1
ATOM 1045 O O . PRO A 1 136 ? 14.977 -28.672 -8.938 1 98.25 136 PRO A O 1
ATOM 1048 N N . GLU A 1 137 ? 16.203 -30.156 -10.148 1 95.5 137 GLU A N 1
ATOM 1049 C CA . GLU A 1 137 ? 17.125 -30.375 -9.023 1 95.5 137 GLU A CA 1
ATOM 1050 C C . GLU A 1 137 ? 17.875 -29.094 -8.664 1 95.5 137 GLU A C 1
ATOM 1052 O O . GLU A 1 137 ? 18.297 -28.359 -9.547 1 95.5 137 GLU A O 1
ATOM 1057 N N . ALA A 1 138 ? 17.906 -28.797 -7.414 1 92.56 138 ALA A N 1
ATOM 1058 C CA . ALA A 1 138 ? 18.562 -27.594 -6.914 1 92.56 138 ALA A CA 1
ATOM 1059 C C . ALA A 1 138 ? 19.984 -27.875 -6.473 1 92.56 138 ALA A C 1
ATOM 1061 O O . ALA A 1 138 ? 20.219 -28.469 -5.414 1 92.56 138 ALA A O 1
ATOM 1062 N N . PRO A 1 139 ? 20.938 -27.453 -7.238 1 94.31 139 PRO A N 1
ATOM 1063 C CA . PRO A 1 139 ? 22.328 -27.625 -6.793 1 94.31 139 PRO A CA 1
ATOM 1064 C C . PRO A 1 139 ? 22.641 -26.844 -5.516 1 94.31 139 PRO A C 1
ATOM 1066 O O . PRO A 1 139 ? 21.984 -25.844 -5.223 1 94.31 139 PRO A O 1
ATOM 1069 N N . ALA A 1 140 ? 23.625 -27.344 -4.793 1 94.81 140 ALA A N 1
ATOM 1070 C CA . ALA A 1 140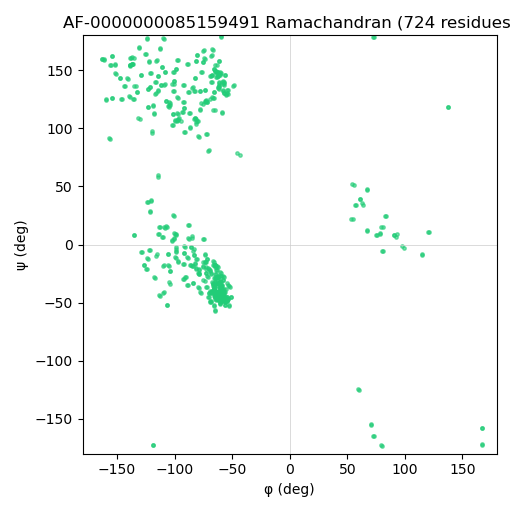 ? 24.109 -26.641 -3.611 1 94.81 140 ALA A CA 1
ATOM 1071 C C . ALA A 1 140 ? 24.641 -25.25 -3.975 1 94.81 140 ALA A C 1
ATOM 1073 O O . ALA A 1 140 ? 25.094 -25.031 -5.102 1 94.81 140 ALA A O 1
ATOM 1074 N N . PRO A 1 141 ? 24.484 -24.359 -3.059 1 96.69 141 PRO A N 1
ATOM 1075 C CA . PRO A 1 141 ? 25.078 -23.047 -3.305 1 96.69 141 PRO A CA 1
ATOM 1076 C C . PRO A 1 141 ? 26.609 -23.078 -3.295 1 96.69 141 PRO A C 1
ATOM 1078 O O . PRO A 1 141 ? 27.203 -24.078 -2.875 1 96.69 141 PRO A O 1
ATOM 1081 N N . ASP A 1 142 ? 27.156 -21.984 -3.883 1 94.12 142 ASP A N 1
ATOM 1082 C CA . ASP A 1 142 ? 28.562 -21.719 -3.582 1 94.12 142 ASP A CA 1
ATOM 1083 C C . ASP A 1 142 ? 28.734 -21.281 -2.129 1 94.12 142 ASP A C 1
ATOM 1085 O O . ASP A 1 142 ? 27.891 -20.562 -1.579 1 94.12 142 ASP A O 1
ATOM 1089 N N . THR A 1 143 ? 29.828 -21.672 -1.522 1 93.31 143 THR A N 1
ATOM 1090 C CA . THR A 1 143 ? 30.062 -21.359 -0.118 1 93.31 143 THR A CA 1
ATOM 1091 C C . THR A 1 143 ? 30.156 -19.859 0.092 1 93.31 143 THR A C 1
ATOM 1093 O O . THR A 1 143 ? 29.953 -19.359 1.205 1 93.31 143 THR A O 1
ATOM 1096 N N . GLU A 1 144 ? 30.391 -19.125 -0.934 1 95.81 144 GLU A N 1
ATOM 1097 C CA . GLU A 1 144 ? 30.562 -17.688 -0.84 1 95.81 144 GLU A CA 1
ATOM 1098 C C . GLU A 1 144 ? 29.25 -16.953 -1.05 1 95.81 144 GLU A C 1
ATOM 1100 O O . GLU A 1 144 ? 29.156 -15.742 -0.853 1 95.81 144 GLU A O 1
ATOM 1105 N N . ASP A 1 145 ? 28.234 -17.703 -1.418 1 98.25 145 ASP A N 1
ATOM 1106 C CA . ASP A 1 145 ? 26.938 -17.047 -1.625 1 98.25 145 ASP A CA 1
ATOM 1107 C C . ASP A 1 145 ? 26.438 -16.406 -0.339 1 98.25 145 ASP A C 1
ATOM 1109 O O . ASP A 1 145 ? 26.562 -16.984 0.743 1 98.25 145 ASP A O 1
ATOM 1113 N N . VAL A 1 146 ? 25.875 -15.211 -0.475 1 98.38 146 VAL A N 1
ATOM 1114 C CA . VAL A 1 146 ? 25.359 -14.539 0.716 1 98.38 146 VAL A CA 1
ATOM 1115 C C . VAL A 1 146 ? 23.891 -14.891 0.912 1 98.38 146 VAL A C 1
ATOM 1117 O O . VAL A 1 146 ? 23.344 -14.695 1.997 1 98.38 146 VAL A O 1
ATOM 1120 N N . TYR A 1 147 ? 23.25 -15.406 -0.124 1 98.81 147 TYR A N 1
ATOM 1121 C CA . TYR A 1 147 ? 21.938 -16.031 0.038 1 98.81 147 TYR A CA 1
ATOM 1122 C C . TYR A 1 147 ? 21.594 -16.891 -1.17 1 98.81 147 TYR A C 1
ATOM 1124 O O . TYR A 1 147 ? 22.25 -16.812 -2.207 1 98.81 147 TYR A O 1
ATOM 1132 N N . TYR A 1 148 ? 20.672 -17.812 -1.016 1 98.88 148 TYR A N 1
ATOM 1133 C CA . TYR A 1 148 ? 20.094 -18.719 -2.002 1 98.88 148 TYR A CA 1
ATOM 1134 C C . TYR A 1 148 ? 18.594 -18.484 -2.143 1 98.88 148 TYR A C 1
ATOM 1136 O O . TYR A 1 148 ? 17.844 -18.609 -1.17 1 98.88 148 TYR A O 1
ATOM 1144 N N . HIS A 1 149 ? 18.172 -18.109 -3.391 1 98.88 149 HIS A N 1
ATOM 1145 C CA . HIS A 1 149 ? 16.797 -17.688 -3.576 1 98.88 149 HIS A CA 1
ATOM 1146 C C . HIS A 1 149 ? 15.992 -18.734 -4.344 1 98.88 149 HIS A C 1
ATOM 1148 O O . HIS A 1 149 ? 16.453 -19.234 -5.371 1 98.88 149 HIS A O 1
ATOM 1154 N N . ILE A 1 150 ? 14.758 -18.969 -3.887 1 98.88 150 ILE A N 1
ATOM 1155 C CA . ILE A 1 150 ? 13.828 -19.812 -4.621 1 98.88 150 ILE A CA 1
ATOM 1156 C C . ILE A 1 150 ? 12.43 -19.188 -4.594 1 98.88 150 ILE A C 1
ATOM 1158 O O . ILE A 1 150 ? 12.141 -18.344 -3.746 1 98.88 150 ILE A O 1
ATOM 1162 N N . THR A 1 151 ? 11.641 -19.5 -5.566 1 98.81 151 THR A N 1
ATOM 1163 C CA . THR A 1 151 ? 10.203 -19.281 -5.555 1 98.81 151 THR A CA 1
ATOM 1164 C C . THR A 1 151 ? 9.453 -20.547 -5.168 1 98.81 151 THR A C 1
ATOM 1166 O O . THR A 1 151 ? 9.367 -21.484 -5.961 1 98.81 151 THR A O 1
ATOM 1169 N N . TRP A 1 152 ? 8.922 -20.578 -3.955 1 98.62 152 TRP A N 1
ATOM 1170 C CA . TRP A 1 152 ? 8.43 -21.797 -3.326 1 98.62 152 TRP A CA 1
ATOM 1171 C C . TRP A 1 152 ? 7.219 -22.344 -4.078 1 98.62 152 TRP A C 1
ATOM 1173 O O . TRP A 1 152 ? 7.062 -23.562 -4.199 1 98.62 152 TRP A O 1
ATOM 1183 N N . ASN A 1 153 ? 6.406 -21.5 -4.582 1 98.62 153 ASN A N 1
ATOM 1184 C CA . ASN A 1 153 ? 5.227 -21.812 -5.383 1 98.62 153 ASN A CA 1
ATOM 1185 C C . ASN A 1 153 ? 5.074 -20.828 -6.543 1 98.62 153 ASN A C 1
ATOM 1187 O O . ASN A 1 153 ? 5.133 -19.609 -6.348 1 98.62 153 ASN A O 1
ATOM 1191 N N . ASN A 1 154 ? 4.941 -21.375 -7.734 1 98.38 154 ASN A N 1
ATOM 1192 C CA . ASN A 1 154 ? 4.855 -20.531 -8.922 1 98.38 154 ASN A CA 1
ATOM 1193 C C . ASN A 1 154 ? 3.406 -20.312 -9.352 1 98.38 154 ASN A C 1
ATOM 1195 O O . ASN A 1 154 ? 2.777 -21.219 -9.906 1 98.38 154 ASN A O 1
ATOM 1199 N N . THR A 1 155 ? 2.955 -19.109 -9.242 1 97.5 155 THR A N 1
ATOM 1200 C CA . THR A 1 155 ? 1.562 -18.75 -9.469 1 97.5 155 THR A CA 1
ATOM 1201 C C . THR A 1 155 ? 1.166 -19 -10.922 1 97.5 155 THR A C 1
ATOM 1203 O O . THR A 1 155 ? 0.1 -19.562 -11.195 1 97.5 155 THR A O 1
ATOM 1206 N N . ILE A 1 156 ? 2.002 -18.641 -11.844 1 96.31 156 ILE A N 1
ATOM 1207 C CA . ILE A 1 156 ? 1.645 -18.609 -13.258 1 96.31 156 ILE A CA 1
ATOM 1208 C C . ILE A 1 156 ? 1.638 -20.031 -13.812 1 96.31 156 ILE A C 1
ATOM 1210 O O . ILE A 1 156 ? 0.68 -20.438 -14.477 1 96.31 156 ILE A O 1
ATOM 1214 N N . VAL A 1 157 ? 2.637 -20.828 -13.406 1 97.5 157 VAL A N 1
ATOM 1215 C CA . VAL A 1 157 ? 2.803 -22.109 -14.094 1 97.5 157 VAL A CA 1
ATOM 1216 C C . VAL A 1 157 ? 2.297 -23.25 -13.211 1 97.5 157 VAL A C 1
ATOM 1218 O O . VAL A 1 157 ? 2.094 -24.359 -13.688 1 97.5 157 VAL A O 1
ATOM 1221 N N . GLY A 1 158 ? 2.178 -22.953 -11.914 1 98.25 158 GLY A N 1
ATOM 1222 C CA . GLY A 1 158 ? 1.515 -23.938 -11.062 1 98.25 158 GLY A CA 1
ATOM 1223 C C . GLY A 1 158 ? 2.438 -25.047 -10.594 1 98.25 158 GLY A C 1
ATOM 1224 O O . GLY A 1 158 ? 1.994 -26.172 -10.367 1 98.25 158 GLY A O 1
ATOM 1225 N N . THR A 1 159 ? 3.732 -24.797 -10.547 1 98.69 159 THR A N 1
ATOM 1226 C CA . THR A 1 159 ? 4.668 -25.734 -9.938 1 98.69 159 THR A CA 1
ATOM 1227 C C . THR A 1 159 ? 5.008 -25.312 -8.516 1 98.69 159 THR A C 1
ATOM 1229 O O . THR A 1 159 ? 4.961 -24.125 -8.188 1 98.69 159 THR A O 1
ATOM 1232 N N . LYS A 1 160 ? 5.312 -26.234 -7.676 1 98.56 160 LYS A N 1
ATOM 1233 C CA . LYS A 1 160 ? 5.656 -25.984 -6.281 1 98.56 160 LYS A CA 1
ATOM 1234 C C . LYS A 1 160 ? 6.801 -26.875 -5.816 1 98.56 160 LYS A C 1
ATOM 1236 O O . LYS A 1 160 ? 6.859 -28.047 -6.188 1 98.56 160 LYS A O 1
ATOM 1241 N N . TRP A 1 161 ? 7.68 -26.297 -4.98 1 98.19 161 TRP A N 1
ATOM 1242 C CA . TRP A 1 161 ? 8.703 -27.094 -4.309 1 98.19 161 TRP A CA 1
ATOM 1243 C C . TRP A 1 161 ? 8.078 -28.031 -3.283 1 98.19 161 TRP A C 1
ATOM 1245 O O . TRP A 1 161 ? 7.141 -27.656 -2.576 1 98.19 161 TRP A O 1
ATOM 1255 N N . ASN A 1 162 ? 8.531 -29.234 -3.156 1 94.88 162 ASN A N 1
ATOM 1256 C CA . ASN A 1 162 ? 8.031 -30.172 -2.166 1 94.88 162 ASN A CA 1
ATOM 1257 C C . ASN A 1 162 ? 9.102 -30.531 -1.143 1 94.88 162 ASN A C 1
ATOM 1259 O O . ASN A 1 162 ? 8.828 -31.25 -0.17 1 94.88 162 ASN A O 1
ATOM 1263 N N . LYS A 1 163 ? 10.297 -30.094 -1.416 1 94.69 163 LYS A N 1
ATOM 1264 C CA . LYS A 1 163 ? 11.422 -30.281 -0.505 1 94.69 163 LYS A CA 1
ATOM 1265 C C . LYS A 1 163 ? 12.234 -29 -0.366 1 94.69 163 LYS A C 1
ATOM 1267 O O . LYS A 1 163 ? 12.469 -28.297 -1.353 1 94.69 163 LYS A O 1
ATOM 1272 N N . ILE A 1 164 ? 12.578 -28.719 0.793 1 96.75 164 ILE A N 1
ATOM 1273 C CA . ILE A 1 164 ? 13.461 -27.578 1.031 1 96.75 164 ILE A CA 1
ATOM 1274 C C . ILE A 1 164 ? 14.875 -27.922 0.562 1 96.75 164 ILE A C 1
ATOM 1276 O O . ILE A 1 164 ? 15.445 -28.938 0.963 1 96.75 164 ILE A O 1
ATOM 1280 N N . PRO A 1 165 ? 15.414 -27.141 -0.305 1 96.56 165 PRO A N 1
ATOM 1281 C CA . PRO A 1 165 ? 16.781 -27.422 -0.741 1 96.56 165 PRO A CA 1
ATOM 1282 C C . PRO A 1 165 ? 17.797 -27.312 0.39 1 96.56 165 PRO A C 1
ATOM 1284 O O . PRO A 1 165 ? 17.625 -26.5 1.305 1 96.56 165 PRO A O 1
ATOM 1287 N N . ASN A 1 166 ? 18.828 -28.094 0.335 1 94.38 166 ASN A N 1
ATOM 1288 C CA . ASN A 1 166 ? 19.922 -28.016 1.295 1 94.38 166 ASN A CA 1
ATOM 1289 C C . ASN A 1 166 ? 20.922 -26.922 0.914 1 94.38 166 ASN A C 1
ATOM 1291 O O . ASN A 1 166 ? 21.75 -27.109 0.018 1 94.38 166 ASN A O 1
ATOM 1295 N N . THR A 1 167 ? 20.906 -25.859 1.673 1 96.75 167 THR A N 1
ATOM 1296 C CA . THR A 1 167 ? 21.766 -24.734 1.327 1 96.75 167 THR A CA 1
ATOM 1297 C C . THR A 1 167 ? 22.891 -24.578 2.344 1 96.75 167 THR A C 1
ATOM 1299 O O . THR A 1 167 ? 23.625 -23.594 2.32 1 96.75 167 THR A O 1
ATOM 1302 N N . GLY A 1 168 ? 23.016 -25.547 3.293 1 95 168 GLY A N 1
ATOM 1303 C CA . GLY A 1 168 ? 24.062 -25.469 4.301 1 95 168 GLY A CA 1
ATOM 1304 C C . GLY A 1 168 ? 23.969 -24.219 5.156 1 95 168 GLY A C 1
ATOM 1305 O O . GLY A 1 168 ? 22.922 -23.922 5.711 1 95 168 GLY A O 1
ATOM 1306 N N . SER A 1 169 ? 25.047 -23.469 5.207 1 95.94 169 SER A N 1
ATOM 1307 C CA . SER A 1 169 ? 25.094 -22.25 6.023 1 95.94 169 SER A CA 1
ATOM 1308 C C . SER A 1 169 ? 24.609 -21.047 5.242 1 95.94 169 SER A C 1
ATOM 1310 O O . SER A 1 169 ? 24.406 -19.969 5.816 1 95.94 169 SER A O 1
ATOM 1312 N N . VAL A 1 170 ? 24.453 -21.219 3.926 1 98.31 170 VAL A N 1
ATOM 1313 C CA . VAL A 1 170 ? 24 -20.109 3.09 1 98.31 170 VAL A CA 1
ATOM 1314 C C . VAL A 1 170 ? 22.516 -19.828 3.359 1 98.31 170 VAL A C 1
ATOM 1316 O O . VAL A 1 170 ? 21.688 -20.734 3.268 1 98.31 170 VAL A O 1
ATOM 1319 N N . PRO A 1 171 ? 22.172 -18.594 3.76 1 98.62 171 PRO A N 1
ATOM 1320 C CA . PRO A 1 171 ? 20.781 -18.25 4.051 1 98.62 171 PRO A CA 1
ATOM 1321 C C . PRO A 1 171 ? 19.828 -18.547 2.889 1 98.62 171 PRO A C 1
ATOM 1323 O O . PRO A 1 171 ? 20.109 -18.156 1.751 1 98.62 171 PRO A O 1
ATOM 1326 N N . LEU A 1 172 ? 18.719 -19.25 3.119 1 98.75 172 LEU A N 1
ATOM 1327 C CA . LEU A 1 172 ? 17.688 -19.562 2.129 1 98.75 172 LEU A CA 1
ATOM 1328 C C . LEU A 1 172 ? 16.594 -18.5 2.146 1 98.75 172 LEU A C 1
ATOM 1330 O O . LEU A 1 172 ? 16.031 -18.203 3.201 1 98.75 172 LEU A O 1
ATOM 1334 N N . VAL A 1 173 ? 16.344 -17.875 1.017 1 98.94 173 VAL A N 1
ATOM 1335 C CA . VAL A 1 173 ? 15.312 -16.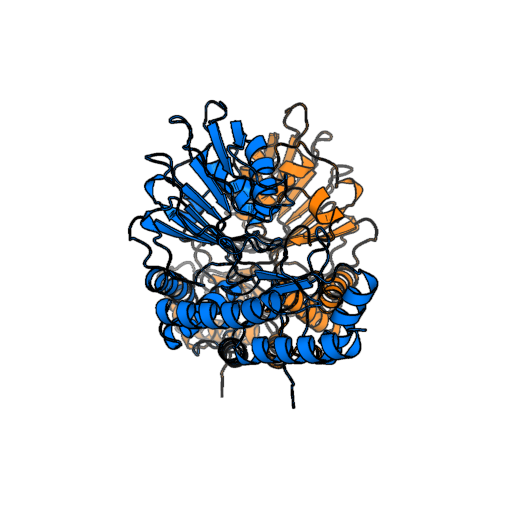859 0.814 1 98.94 173 VAL A CA 1
ATOM 1336 C C . VAL A 1 173 ? 14.219 -17.406 -0.106 1 98.94 173 VAL A C 1
ATOM 1338 O O . VAL A 1 173 ? 14.516 -18 -1.142 1 98.94 173 VAL A O 1
ATOM 1341 N N . ALA A 1 174 ? 12.938 -17.156 0.217 1 98.94 174 ALA A N 1
ATOM 1342 C CA . ALA A 1 174 ? 11.898 -17.75 -0.629 1 98.94 174 ALA A CA 1
ATOM 1343 C C . ALA A 1 174 ? 10.719 -16.797 -0.791 1 98.94 174 ALA A C 1
ATOM 1345 O O . ALA A 1 174 ? 10.305 -16.141 0.168 1 98.94 174 ALA A O 1
ATOM 1346 N N . ASP A 1 175 ? 10.242 -16.703 -2.016 1 98.88 175 ASP A N 1
ATOM 1347 C CA . ASP A 1 175 ? 8.93 -16.125 -2.311 1 98.88 175 ASP A CA 1
ATOM 1348 C C . ASP A 1 175 ? 7.812 -17.125 -2.006 1 98.88 175 ASP A C 1
ATOM 1350 O O . ASP A 1 175 ? 7.715 -18.172 -2.65 1 98.88 175 ASP A O 1
ATOM 1354 N N . ILE A 1 176 ? 6.969 -16.797 -1.061 1 98.75 176 ILE A N 1
ATOM 1355 C CA . ILE A 1 176 ? 5.887 -17.719 -0.722 1 98.75 176 ILE A CA 1
ATOM 1356 C C . ILE A 1 176 ? 4.539 -17.016 -0.918 1 98.75 176 ILE A C 1
ATOM 1358 O O . ILE A 1 176 ? 3.561 -17.344 -0.244 1 98.75 176 ILE A O 1
ATOM 1362 N N . SER A 1 177 ? 4.426 -16.047 -1.824 1 98.44 177 SER A N 1
ATOM 1363 C CA . SER A 1 177 ? 3.246 -15.219 -2.041 1 98.44 177 SER A CA 1
ATOM 1364 C C . SER A 1 177 ? 2.012 -16.078 -2.303 1 98.44 177 SER A C 1
ATOM 1366 O O . SER A 1 177 ? 0.966 -15.867 -1.682 1 98.44 177 SER A O 1
ATOM 1368 N N . SER A 1 178 ? 2.09 -17.016 -3.164 1 98.06 178 SER A N 1
ATOM 1369 C CA . SER A 1 178 ? 0.887 -17.703 -3.623 1 98.06 178 SER A CA 1
ATOM 1370 C C . SER A 1 178 ? 0.596 -18.938 -2.773 1 98.06 178 SER A C 1
ATOM 1372 O O . SER A 1 178 ? -0.413 -19.625 -2.98 1 98.06 178 SER A O 1
ATOM 1374 N N . CYS A 1 179 ? 1.49 -19.219 -1.753 1 98.25 179 CYS A N 1
ATOM 1375 C CA . CYS A 1 179 ? 1.194 -20.406 -0.958 1 98.25 179 CYS A CA 1
ATOM 1376 C C . CYS A 1 179 ? 1.369 -20.125 0.529 1 98.25 179 CYS A C 1
ATOM 1378 O O . CYS A 1 179 ? 1.334 -21.047 1.348 1 98.25 179 CYS A O 1
ATOM 1380 N N . ILE A 1 180 ? 1.576 -18.875 0.878 1 98.12 180 ILE A N 1
ATOM 1381 C CA . ILE A 1 180 ? 1.683 -18.562 2.299 1 98.12 180 ILE A CA 1
ATOM 1382 C C . ILE A 1 180 ? 0.45 -19.078 3.037 1 98.12 180 ILE A C 1
ATOM 1384 O O . ILE A 1 180 ? -0.68 -18.875 2.584 1 98.12 180 ILE A O 1
ATOM 1388 N N . LEU A 1 181 ? 0.656 -19.828 4.172 1 98.31 181 LEU A N 1
ATOM 1389 C CA . LEU A 1 181 ? -0.362 -20.312 5.098 1 98.31 181 LEU A CA 1
ATOM 1390 C C . LEU A 1 181 ? -1.249 -21.359 4.43 1 98.31 181 LEU A C 1
ATOM 1392 O O . LEU A 1 181 ? -2.332 -21.672 4.934 1 98.31 181 LEU A O 1
ATOM 1396 N N . SER A 1 182 ? -0.886 -21.891 3.229 1 98.19 182 SER A N 1
ATOM 1397 C CA . SER A 1 182 ? -1.677 -22.922 2.58 1 98.19 182 SER A CA 1
ATOM 1398 C C . SER A 1 182 ? -1.417 -24.297 3.209 1 98.19 182 SER A C 1
ATOM 1400 O O . SER A 1 182 ? -2.211 -25.219 3.039 1 98.19 182 SER A O 1
ATOM 1402 N N . GLU A 1 183 ? -0.324 -24.438 3.846 1 97.81 183 GLU A N 1
ATOM 1403 C CA . GLU A 1 183 ? 0.163 -25.625 4.555 1 97.81 183 GLU A CA 1
ATOM 1404 C C . GLU A 1 183 ? 1.258 -25.25 5.551 1 97.81 183 GLU A C 1
ATOM 1406 O O . GLU A 1 183 ? 1.833 -24.156 5.473 1 97.81 183 GLU A O 1
ATOM 1411 N N . PRO A 1 184 ? 1.486 -26.109 6.551 1 97.62 184 PRO A N 1
ATOM 1412 C CA . PRO A 1 184 ? 2.6 -25.812 7.461 1 97.62 184 PRO A CA 1
ATOM 1413 C C . PRO A 1 184 ? 3.939 -25.703 6.734 1 97.62 184 PRO A C 1
ATOM 1415 O O . PRO A 1 184 ? 4.199 -26.469 5.797 1 97.62 184 PRO A O 1
ATOM 1418 N N . LEU A 1 185 ? 4.773 -24.781 7.125 1 97.5 185 LEU A N 1
ATOM 1419 C CA . LEU A 1 185 ? 6.117 -24.516 6.617 1 97.5 185 LEU A CA 1
ATOM 1420 C C . LEU A 1 185 ? 7.09 -24.266 7.762 1 97.5 185 LEU A C 1
ATOM 1422 O O . LEU A 1 185 ? 6.809 -23.469 8.656 1 97.5 185 LEU A O 1
ATOM 1426 N N . ASP A 1 186 ? 8.211 -25.016 7.832 1 98 186 ASP A N 1
ATOM 1427 C CA . ASP A 1 186 ? 9.211 -24.812 8.875 1 98 186 ASP A CA 1
ATOM 1428 C C . ASP A 1 186 ? 10 -23.516 8.625 1 98 186 ASP A C 1
ATOM 1430 O O . ASP A 1 186 ? 11.023 -23.531 7.949 1 98 186 ASP A O 1
ATOM 1434 N N . VAL A 1 187 ? 9.586 -22.469 9.242 1 98.69 187 VAL A N 1
ATOM 1435 C CA . VAL A 1 187 ? 10.141 -21.141 9.023 1 98.69 187 VAL A CA 1
ATOM 1436 C C . VAL A 1 187 ? 11.633 -21.141 9.375 1 98.69 187 VAL A C 1
ATOM 1438 O O . VAL A 1 187 ? 12.422 -20.422 8.75 1 98.69 187 VAL A O 1
ATOM 1441 N N . SER A 1 188 ? 12.047 -21.938 10.32 1 98.38 188 SER A N 1
ATOM 1442 C CA . SER A 1 188 ? 13.422 -21.938 10.805 1 98.38 188 SER A CA 1
ATOM 1443 C C . SER A 1 188 ? 14.398 -22.375 9.719 1 98.38 188 SER A C 1
ATOM 1445 O O . SER A 1 188 ? 15.609 -22.172 9.844 1 98.38 188 SER A O 1
ATOM 1447 N N . LYS A 1 189 ? 13.914 -23.031 8.656 1 98.38 189 LYS A N 1
ATOM 1448 C CA . LYS A 1 189 ? 14.758 -23.484 7.555 1 98.38 189 LYS A CA 1
ATOM 1449 C C . LYS A 1 189 ? 15.008 -22.359 6.551 1 98.38 189 LYS A C 1
ATOM 1451 O O . LYS A 1 189 ? 15.844 -22.5 5.652 1 98.38 189 LYS A O 1
ATOM 1456 N N . PHE A 1 190 ? 14.359 -21.281 6.68 1 98.81 190 PHE A N 1
ATOM 1457 C CA . PHE A 1 190 ? 14.484 -20.125 5.809 1 98.81 190 PHE A CA 1
ATOM 1458 C C . PHE A 1 190 ? 15.055 -18.938 6.574 1 98.81 190 PHE A C 1
ATOM 1460 O O . PHE A 1 190 ? 14.766 -18.75 7.758 1 98.81 190 PHE A O 1
ATOM 1467 N N . ALA A 1 191 ? 15.867 -18.141 5.883 1 98.88 191 ALA A N 1
ATOM 1468 C CA . ALA A 1 191 ? 16.422 -16.922 6.48 1 98.88 191 ALA A CA 1
ATOM 1469 C C . ALA A 1 191 ? 15.5 -15.727 6.234 1 98.88 191 ALA A C 1
ATOM 1471 O O . ALA A 1 191 ? 15.516 -14.766 7 1 98.88 191 ALA A O 1
ATOM 1472 N N . LEU A 1 192 ? 14.781 -15.812 5.16 1 98.94 192 LEU A N 1
ATOM 1473 C CA . LEU A 1 192 ? 13.844 -14.75 4.789 1 98.94 192 LEU A CA 1
ATOM 1474 C C . LEU A 1 192 ? 12.719 -15.305 3.93 1 98.94 192 LEU A C 1
ATOM 1476 O O . LEU A 1 192 ? 12.961 -16.016 2.957 1 98.94 192 LEU A O 1
ATOM 1480 N N . LEU A 1 193 ? 11.484 -15.062 4.336 1 98.94 193 LEU A N 1
ATOM 1481 C CA . LEU A 1 193 ? 10.281 -15.352 3.568 1 98.94 193 LEU A CA 1
ATOM 1482 C C . LEU A 1 193 ? 9.531 -14.062 3.24 1 98.94 193 LEU A C 1
ATOM 1484 O O . LEU A 1 193 ? 9.445 -13.156 4.074 1 98.94 193 LEU A O 1
ATOM 1488 N N . TYR A 1 194 ? 9.008 -13.961 2.062 1 98.88 194 TYR A N 1
ATOM 1489 C CA . TYR A 1 194 ? 8.195 -12.789 1.745 1 98.88 194 TYR A CA 1
ATOM 1490 C C . TYR A 1 194 ? 6.965 -13.172 0.938 1 98.88 194 TYR A C 1
ATOM 1492 O O . TYR A 1 194 ? 6.953 -14.219 0.277 1 98.88 194 TYR A O 1
ATOM 1500 N N . ALA A 1 195 ? 5.906 -12.344 1.039 1 98.75 195 ALA A N 1
ATOM 1501 C CA . ALA A 1 195 ? 4.641 -12.664 0.388 1 98.75 195 ALA A CA 1
ATOM 1502 C C . ALA A 1 195 ? 3.783 -11.414 0.21 1 98.75 195 ALA A C 1
ATOM 1504 O O . ALA A 1 195 ? 3.525 -10.695 1.173 1 98.75 195 ALA A O 1
ATOM 1505 N N . GLY A 1 196 ? 3.385 -11.164 -1.058 1 98.06 196 GLY A N 1
ATOM 1506 C CA . GLY A 1 196 ? 2.254 -10.266 -1.209 1 98.06 196 GLY A CA 1
ATOM 1507 C C . GLY A 1 196 ? 0.973 -10.805 -0.603 1 98.06 196 GLY A C 1
ATOM 1508 O O . GLY A 1 196 ? 0.688 -12 -0.71 1 98.06 196 GLY A O 1
ATOM 1509 N N . ALA A 1 197 ? 0.174 -10.008 -0.056 1 97.19 197 ALA A N 1
ATOM 1510 C CA . ALA A 1 197 ? -0.95 -10.469 0.755 1 97.19 197 ALA A CA 1
ATOM 1511 C C . ALA A 1 197 ? -2.111 -10.922 -0.126 1 97.19 197 ALA A C 1
ATOM 1513 O O . ALA A 1 197 ? -2.93 -11.75 0.291 1 97.19 197 ALA A O 1
ATOM 1514 N N . GLN A 1 198 ? -2.248 -10.469 -1.327 1 96 198 GLN A N 1
ATOM 1515 C CA . GLN A 1 198 ? -3.479 -10.461 -2.109 1 96 198 GLN A CA 1
ATOM 1516 C C . GLN A 1 198 ? -3.811 -11.852 -2.633 1 96 198 GLN A C 1
ATOM 1518 O O . GLN A 1 198 ? -4.746 -12.016 -3.42 1 96 198 GLN A O 1
ATOM 1523 N N . LYS A 1 199 ? -3.086 -12.859 -2.287 1 93.69 199 LYS A N 1
ATOM 1524 C CA . LYS A 1 199 ? -3.348 -14.211 -2.775 1 93.69 199 LYS A CA 1
ATOM 1525 C C . LYS A 1 199 ? -3.953 -15.078 -1.678 1 93.69 199 LYS A C 1
ATOM 1527 O O . LYS A 1 199 ? -5.074 -15.57 -1.817 1 93.69 199 LYS A O 1
ATOM 1532 N N . ASN A 1 200 ? -3.342 -15.141 -0.496 1 92.12 200 ASN A N 1
ATOM 1533 C CA . ASN A 1 200 ? -3.812 -16.016 0.568 1 92.12 200 ASN A CA 1
ATOM 1534 C C . ASN A 1 200 ? -3.984 -15.266 1.884 1 92.12 200 ASN A C 1
ATOM 1536 O O . ASN A 1 200 ? -4.637 -15.758 2.807 1 92.12 200 ASN A O 1
ATOM 1540 N N . LEU A 1 201 ? -3.594 -14.078 1.898 1 95.44 201 LEU A N 1
ATOM 1541 C CA . LEU A 1 201 ? -3.389 -13.469 3.207 1 95.44 201 LEU A CA 1
ATOM 1542 C C . LEU A 1 201 ? -4.324 -12.281 3.406 1 95.44 201 LEU A C 1
ATOM 1544 O O . LEU A 1 201 ? -4.645 -11.922 4.543 1 95.44 201 LEU A O 1
ATOM 1548 N N . GLY A 1 202 ? -4.691 -11.664 2.346 1 96.81 202 GLY A N 1
ATOM 1549 C CA . GLY A 1 202 ? -5.465 -10.438 2.455 1 96.81 202 GLY A CA 1
ATOM 1550 C C . GLY A 1 202 ? -5.543 -9.664 1.153 1 96.81 202 GLY A C 1
ATOM 1551 O O . GLY A 1 202 ? -5.469 -10.25 0.071 1 96.81 202 GLY A O 1
ATOM 1552 N N . PRO A 1 203 ? -5.82 -8.359 1.262 1 97.69 203 PRO A N 1
ATOM 1553 C CA . PRO A 1 203 ? -5.938 -7.555 0.045 1 97.69 203 PRO A CA 1
ATOM 1554 C C . PRO A 1 203 ? -4.578 -7.133 -0.515 1 97.69 203 PRO A C 1
ATOM 1556 O O . PRO A 1 203 ? -3.566 -7.219 0.183 1 97.69 203 PRO A O 1
ATOM 1559 N N . ALA A 1 204 ? -4.602 -6.723 -1.775 1 98.06 204 ALA A N 1
ATOM 1560 C CA . ALA A 1 204 ? -3.416 -6.109 -2.367 1 98.06 204 ALA A CA 1
ATOM 1561 C C . ALA A 1 204 ? -3.016 -4.848 -1.612 1 98.06 204 ALA A C 1
ATOM 1563 O O . ALA A 1 204 ? -3.871 -4.133 -1.086 1 98.06 204 ALA A O 1
ATOM 1564 N N . GLY A 1 205 ? -1.677 -4.598 -1.55 1 97.94 205 GLY A N 1
ATOM 1565 C CA . GLY A 1 205 ? -1.199 -3.371 -0.927 1 97.94 205 GLY A CA 1
ATOM 1566 C C . GLY A 1 205 ? -0.391 -3.619 0.332 1 97.94 205 GLY A C 1
ATOM 1567 O O . GLY A 1 205 ? 0.213 -2.693 0.88 1 97.94 205 GLY A O 1
ATOM 1568 N N . VAL A 1 206 ? -0.362 -4.879 0.812 1 98.56 206 VAL A N 1
ATOM 1569 C CA . VAL A 1 206 ? 0.471 -5.242 1.952 1 98.56 206 VAL A CA 1
ATOM 1570 C C . VAL A 1 206 ? 1.41 -6.383 1.562 1 98.56 206 VAL A C 1
ATOM 1572 O O . VAL A 1 206 ? 1.003 -7.324 0.879 1 98.56 206 VAL A O 1
ATOM 1575 N N . THR A 1 207 ? 2.617 -6.219 1.916 1 98.69 207 THR A N 1
ATOM 1576 C CA . THR A 1 207 ? 3.625 -7.262 1.767 1 98.69 207 THR A CA 1
ATOM 1577 C C . THR A 1 207 ? 4.164 -7.691 3.127 1 98.69 207 THR A C 1
ATOM 1579 O O . THR A 1 207 ? 4.523 -6.852 3.953 1 98.69 207 THR A O 1
ATOM 1582 N N . VAL A 1 208 ? 4.184 -8.953 3.369 1 98.81 208 VAL A N 1
ATOM 1583 C CA . VAL A 1 208 ? 4.734 -9.477 4.613 1 98.81 208 VAL A CA 1
ATOM 1584 C C . VAL A 1 208 ? 6.148 -10 4.375 1 98.81 208 VAL A C 1
ATOM 1586 O O . VAL A 1 208 ? 6.402 -10.695 3.385 1 98.81 208 VAL A O 1
ATOM 1589 N N . VAL A 1 209 ? 7.051 -9.609 5.238 1 98.94 209 VAL A N 1
ATOM 1590 C CA . VAL A 1 209 ? 8.422 -10.117 5.242 1 98.94 209 VAL A CA 1
ATOM 1591 C C . VAL A 1 209 ? 8.742 -10.727 6.602 1 98.94 209 VAL A C 1
ATOM 1593 O O . VAL A 1 209 ? 8.562 -10.086 7.637 1 98.94 209 VAL A O 1
ATOM 1596 N N . ILE A 1 210 ? 9.031 -11.945 6.633 1 98.94 210 ILE A N 1
ATOM 1597 C CA . ILE A 1 210 ? 9.547 -12.656 7.797 1 98.94 210 ILE A CA 1
ATOM 1598 C C . ILE A 1 210 ? 11.055 -12.852 7.652 1 98.94 210 ILE A C 1
ATOM 1600 O O . ILE A 1 210 ? 11.508 -13.602 6.785 1 98.94 210 ILE A O 1
ATOM 1604 N N . ILE A 1 211 ? 11.844 -12.203 8.484 1 98.94 211 ILE A N 1
ATOM 1605 C CA . ILE A 1 211 ? 13.281 -12.141 8.258 1 98.94 211 ILE A CA 1
ATOM 1606 C C . ILE A 1 211 ? 14.023 -12.469 9.555 1 98.94 211 ILE A C 1
ATOM 1608 O O . ILE A 1 211 ? 13.68 -11.945 10.617 1 98.94 211 ILE A O 1
ATOM 1612 N N . ARG A 1 212 ? 14.969 -13.344 9.461 1 98.88 212 ARG A N 1
ATOM 1613 C CA . ARG A 1 212 ? 15.805 -13.68 10.602 1 98.88 212 ARG A CA 1
ATOM 1614 C C . ARG A 1 212 ? 16.578 -12.461 11.086 1 98.88 212 ARG A C 1
ATOM 1616 O O . ARG A 1 212 ? 17.156 -11.727 10.281 1 98.88 212 ARG A O 1
ATOM 1623 N N . GLU A 1 213 ? 16.672 -12.25 12.336 1 98.5 213 GLU A N 1
ATOM 1624 C CA . GLU A 1 213 ? 17.172 -11.008 12.93 1 98.5 213 GLU A CA 1
ATOM 1625 C C . GLU A 1 213 ? 18.641 -10.789 12.594 1 98.5 213 GLU A C 1
ATOM 1627 O O . GLU A 1 213 ? 19.094 -9.648 12.445 1 98.5 213 GLU A O 1
ATOM 1632 N N . ASP A 1 214 ? 19.5 -11.859 12.484 1 98.44 214 ASP A N 1
ATOM 1633 C CA . ASP A 1 214 ? 20.922 -11.734 12.234 1 98.44 214 ASP A CA 1
ATOM 1634 C C . ASP A 1 214 ? 21.188 -11.164 10.844 1 98.44 214 ASP A C 1
ATOM 1636 O O . ASP A 1 214 ? 22.312 -10.719 10.555 1 98.44 214 ASP A O 1
ATOM 1640 N N . LEU A 1 215 ? 20.203 -11.188 9.938 1 98.44 215 LEU A N 1
ATOM 1641 C CA . LEU A 1 215 ? 20.359 -10.664 8.586 1 98.44 215 LEU A CA 1
ATOM 1642 C C . LEU A 1 215 ? 20.078 -9.172 8.547 1 98.44 215 LEU A C 1
ATOM 1644 O O . LEU A 1 215 ? 20.375 -8.5 7.559 1 98.44 215 LEU A O 1
ATOM 1648 N N . ILE A 1 216 ? 19.422 -8.688 9.555 1 98.56 216 ILE A N 1
ATOM 1649 C CA . ILE A 1 216 ? 19.047 -7.277 9.609 1 98.56 216 ILE A CA 1
ATOM 1650 C C . ILE A 1 216 ? 20.234 -6.449 10.086 1 98.56 216 ILE A C 1
ATOM 1652 O O . ILE A 1 216 ? 20.547 -6.438 11.281 1 98.56 216 ILE A O 1
ATOM 1656 N N . LYS A 1 217 ? 20.906 -5.762 9.234 1 96.75 217 LYS A N 1
ATOM 1657 C CA . LYS A 1 217 ? 22.094 -4.949 9.523 1 96.75 217 LYS A CA 1
ATOM 1658 C C . LYS A 1 217 ? 22.016 -3.596 8.828 1 96.75 217 LYS A C 1
ATOM 1660 O O . LYS A 1 217 ? 21.234 -3.42 7.891 1 96.75 217 LYS A O 1
ATOM 1665 N N . LYS A 1 218 ? 22.812 -2.684 9.336 1 96.38 218 LYS A N 1
ATOM 1666 C CA . LYS A 1 218 ? 22.938 -1.415 8.625 1 96.38 218 LYS A CA 1
ATOM 1667 C C . LYS A 1 218 ? 23.516 -1.623 7.219 1 96.38 218 LYS A C 1
ATOM 1669 O O . LYS A 1 218 ? 24.438 -2.412 7.031 1 96.38 218 LYS A O 1
ATOM 1674 N N . VAL A 1 219 ? 22.922 -1.002 6.262 1 97.38 219 VAL A N 1
ATOM 1675 C CA . VAL A 1 219 ? 23.328 -1.087 4.867 1 97.38 219 VAL A CA 1
ATOM 1676 C C . VAL A 1 219 ? 23.875 0.266 4.406 1 97.38 219 VAL A C 1
ATOM 1678 O O . VAL A 1 219 ? 23.781 1.256 5.137 1 97.38 219 VAL A O 1
ATOM 1681 N N . PRO A 1 220 ? 24.5 0.297 3.219 1 97.19 220 PRO A N 1
ATOM 1682 C CA . PRO A 1 220 ? 25.031 1.571 2.729 1 97.19 220 PRO A CA 1
ATOM 1683 C C . PRO A 1 220 ? 23.969 2.66 2.645 1 97.19 220 PRO A C 1
ATOM 1685 O O . PRO A 1 220 ? 22.828 2.383 2.268 1 97.19 220 PRO A O 1
ATOM 1688 N N . ASP A 1 221 ? 24.312 3.9 2.887 1 95.81 221 ASP A N 1
ATOM 1689 C CA . ASP A 1 221 ? 23.406 5.023 3.061 1 95.81 221 ASP A CA 1
ATOM 1690 C C . ASP A 1 221 ? 22.703 5.367 1.747 1 95.81 221 ASP A C 1
ATOM 1692 O O . ASP A 1 221 ? 21.625 5.965 1.751 1 95.81 221 ASP A O 1
ATOM 1696 N N . TRP A 1 222 ? 23.328 5.035 0.606 1 96.06 222 TRP A N 1
ATOM 1697 C CA . TRP A 1 222 ? 22.734 5.414 -0.675 1 96.06 222 TRP A CA 1
ATOM 1698 C C . TRP A 1 222 ? 21.469 4.605 -0.955 1 96.06 222 TRP A C 1
ATOM 1700 O O . TRP A 1 222 ? 20.688 4.953 -1.843 1 96.06 222 TRP A O 1
ATOM 1710 N N . ILE A 1 223 ? 21.359 3.449 -0.268 1 98.31 223 ILE A N 1
ATOM 1711 C CA . ILE A 1 223 ? 20.125 2.676 -0.415 1 98.31 223 ILE A CA 1
ATOM 1712 C C . ILE A 1 223 ? 18.953 3.457 0.163 1 98.31 223 ILE A C 1
ATOM 1714 O O . ILE A 1 223 ? 19.016 3.939 1.297 1 98.31 223 ILE A O 1
ATOM 1718 N N . PRO A 1 224 ? 17.875 3.648 -0.648 1 98.56 224 PRO A N 1
ATOM 1719 C CA . PRO A 1 224 ? 16.734 4.414 -0.142 1 98.56 224 PRO A CA 1
ATOM 1720 C C . PRO A 1 224 ? 16.266 3.953 1.24 1 98.56 224 PRO A C 1
ATOM 1722 O O . PRO A 1 224 ? 16.141 2.75 1.482 1 98.56 224 PRO A O 1
ATOM 1725 N N . THR A 1 225 ? 15.977 4.906 2.129 1 98.56 225 THR A N 1
ATOM 1726 C CA . THR A 1 225 ? 15.602 4.625 3.51 1 98.56 225 THR A CA 1
ATOM 1727 C C . THR A 1 225 ? 14.398 3.686 3.566 1 98.56 225 THR A C 1
ATOM 1729 O O . THR A 1 225 ? 14.383 2.742 4.359 1 98.56 225 THR A O 1
ATOM 1732 N N . MET A 1 226 ? 13.453 3.855 2.682 1 98.62 226 MET A N 1
ATOM 1733 C CA . MET A 1 226 ? 12.211 3.092 2.658 1 98.62 226 MET A CA 1
ATOM 1734 C C . MET A 1 226 ? 12.453 1.668 2.174 1 98.62 226 MET A C 1
ATOM 1736 O O . MET A 1 226 ? 11.555 0.825 2.232 1 98.62 226 MET A O 1
ATOM 1740 N N . LEU A 1 227 ? 13.68 1.347 1.673 1 98.75 227 LEU A N 1
ATOM 1741 C CA . LEU A 1 227 ? 13.992 0.003 1.195 1 98.75 227 LEU A CA 1
ATOM 1742 C C . LEU A 1 227 ? 14.945 -0.707 2.146 1 98.75 227 LEU A C 1
ATOM 1744 O O . LEU A 1 227 ? 15.531 -1.734 1.795 1 98.75 227 LEU A O 1
ATOM 1748 N N . ARG A 1 228 ? 15.125 -0.188 3.342 1 98.81 228 ARG A N 1
ATOM 1749 C CA . ARG A 1 228 ? 16.062 -0.751 4.309 1 98.81 228 ARG A CA 1
ATOM 1750 C C . ARG A 1 228 ? 15.32 -1.527 5.395 1 98.81 228 ARG A C 1
ATOM 1752 O O . ARG A 1 228 ? 14.539 -0.951 6.152 1 98.81 228 ARG A O 1
ATOM 1759 N N . TYR A 1 229 ? 15.633 -2.787 5.547 1 98.88 229 TYR A N 1
ATOM 1760 C CA . TYR A 1 229 ? 14.961 -3.629 6.527 1 98.88 229 TYR A CA 1
ATOM 1761 C C . TYR A 1 229 ? 15.258 -3.158 7.945 1 98.88 229 TYR A C 1
ATOM 1763 O O . TYR A 1 229 ? 14.383 -3.219 8.82 1 98.88 229 TYR A O 1
ATOM 1771 N N . GLU A 1 230 ? 16.469 -2.703 8.203 1 98.75 230 GLU A N 1
ATOM 1772 C CA . GLU A 1 230 ? 16.828 -2.32 9.562 1 98.75 230 GLU A CA 1
ATOM 1773 C C . GLU A 1 230 ? 15.969 -1.161 10.062 1 98.75 230 GLU A C 1
ATOM 1775 O O . GLU A 1 230 ? 15.641 -1.089 11.242 1 98.75 230 GLU A O 1
ATOM 1780 N N . ILE A 1 231 ? 15.609 -0.279 9.094 1 98.56 231 ILE A N 1
ATOM 1781 C CA . ILE A 1 231 ? 14.766 0.858 9.445 1 98.56 231 ILE A CA 1
ATOM 1782 C C . ILE A 1 231 ? 13.367 0.369 9.805 1 98.56 231 ILE A C 1
ATOM 1784 O O . ILE A 1 231 ? 12.82 0.747 10.844 1 98.56 231 ILE A O 1
ATOM 1788 N N . HIS A 1 232 ? 12.789 -0.468 8.984 1 98.56 232 HIS A N 1
ATOM 1789 C CA . HIS A 1 232 ? 11.445 -0.989 9.211 1 98.56 232 HIS A CA 1
ATOM 1790 C C . HIS A 1 232 ? 11.391 -1.846 10.469 1 98.56 232 HIS A C 1
ATOM 1792 O O . HIS A 1 232 ? 10.422 -1.79 11.227 1 98.56 232 HIS A O 1
ATOM 1798 N N . ALA A 1 233 ? 12.406 -2.666 10.688 1 98.62 233 ALA A N 1
ATOM 1799 C CA . ALA A 1 233 ? 12.469 -3.498 11.883 1 98.62 233 ALA A CA 1
ATOM 1800 C C . ALA A 1 233 ? 12.539 -2.641 13.148 1 98.62 233 ALA A C 1
ATOM 1802 O O . ALA A 1 233 ? 11.844 -2.91 14.125 1 98.62 233 ALA A O 1
ATOM 1803 N N . LYS A 1 234 ? 13.375 -1.64 13.117 1 98 234 LYS A N 1
ATOM 1804 C CA . LYS A 1 234 ? 13.547 -0.749 14.258 1 98 234 LYS A CA 1
ATOM 1805 C C . LYS A 1 234 ? 12.234 -0.056 14.617 1 98 234 LYS A C 1
ATOM 1807 O O . LYS A 1 234 ? 11.922 0.124 15.797 1 98 234 LYS A O 1
ATOM 1812 N N . GLU A 1 235 ? 11.445 0.286 13.578 1 97.12 235 GLU A N 1
ATOM 1813 C CA . GLU A 1 235 ? 10.25 1.091 13.805 1 97.12 235 GLU A CA 1
ATOM 1814 C C . GLU A 1 235 ? 8.992 0.22 13.828 1 97.12 235 GLU A C 1
ATOM 1816 O O . GLU A 1 235 ? 7.875 0.732 13.773 1 97.12 235 GLU A O 1
ATOM 1821 N N . GLY A 1 236 ? 9.109 -1.093 13.852 1 96.56 236 GLY A N 1
ATOM 1822 C CA . GLY A 1 236 ? 7.973 -1.994 13.938 1 96.56 236 GLY A CA 1
ATOM 1823 C C . GLY A 1 236 ? 7.02 -1.863 12.766 1 96.56 236 GLY A C 1
ATOM 1824 O O . GLY A 1 236 ? 5.801 -1.835 12.945 1 96.56 236 GLY A O 1
ATOM 1825 N N . SER A 1 237 ? 7.586 -1.674 11.578 1 97.06 237 SER A N 1
ATOM 1826 C CA . SER A 1 237 ? 6.844 -1.571 10.328 1 97.06 237 SER A CA 1
ATOM 1827 C C . SER A 1 237 ? 6.156 -0.216 10.203 1 97.06 237 SER A C 1
ATOM 1829 O O . SER A 1 237 ? 5.348 -0.007 9.297 1 97.06 237 SER A O 1
ATOM 1831 N N . MET A 1 238 ? 6.402 0.729 11.062 1 96.69 238 MET A N 1
ATOM 1832 C CA . MET A 1 238 ? 5.691 2.002 11.07 1 96.69 238 MET A CA 1
ATOM 1833 C C . MET A 1 238 ? 6.66 3.172 10.953 1 96.69 238 MET A C 1
ATOM 1835 O O . MET A 1 238 ? 6.52 4.176 11.656 1 96.69 238 MET A O 1
ATOM 1839 N N . TYR A 1 239 ? 7.742 2.941 10.125 1 95.88 239 TYR A N 1
ATOM 1840 C CA . TYR A 1 239 ? 8.586 4.09 9.82 1 95.88 239 TYR A CA 1
ATOM 1841 C C . TYR A 1 239 ? 7.766 5.219 9.203 1 95.88 239 TYR A C 1
ATOM 1843 O O . TYR A 1 239 ? 7.91 6.383 9.594 1 95.88 239 TYR A O 1
ATOM 1851 N N . ASN A 1 240 ? 7.043 4.906 8.211 1 95.69 240 ASN A N 1
ATOM 1852 C CA . ASN A 1 240 ? 5.965 5.766 7.738 1 95.69 240 ASN A CA 1
ATOM 1853 C C . ASN A 1 240 ? 4.594 5.16 8.031 1 95.69 240 ASN A C 1
ATOM 1855 O O . ASN A 1 240 ? 4.5 4.109 8.664 1 95.69 240 ASN A O 1
ATOM 1859 N N . THR A 1 241 ? 3.502 5.895 7.695 1 96.19 241 THR A N 1
ATOM 1860 C CA . THR A 1 241 ? 2.156 5.355 7.871 1 96.19 241 THR A CA 1
ATOM 1861 C C . THR A 1 241 ? 1.979 4.07 7.07 1 96.19 241 THR A C 1
ATOM 1863 O O . THR A 1 241 ? 2.072 4.078 5.84 1 96.19 241 THR A O 1
ATOM 1866 N N . PRO A 1 242 ? 1.806 2.953 7.742 1 97.62 242 PRO A N 1
ATOM 1867 C CA . PRO A 1 242 ? 1.601 1.69 7.027 1 97.62 242 PRO A CA 1
ATOM 1868 C C . PRO A 1 242 ? 0.203 1.576 6.422 1 97.62 242 PRO A C 1
ATOM 1870 O O . PRO A 1 242 ? -0.644 2.443 6.648 1 97.62 242 PRO A O 1
ATOM 1873 N N . PRO A 1 243 ? -0.034 0.592 5.52 1 98.12 243 PRO A N 1
ATOM 1874 C CA . PRO A 1 243 ? -1.387 0.354 5.012 1 98.12 243 PRO A CA 1
ATOM 1875 C C . PRO A 1 243 ? -2.316 -0.247 6.062 1 98.12 243 PRO A C 1
ATOM 1877 O O . PRO A 1 243 ? -2.646 -1.434 5.996 1 98.12 243 PRO A O 1
ATOM 1880 N N . CYS A 1 244 ? -2.846 0.536 6.914 1 98.44 244 CYS A N 1
ATOM 1881 C CA . CYS A 1 244 ? -3.514 0.175 8.156 1 98.44 244 CYS A CA 1
ATOM 1882 C C . CYS A 1 244 ? -4.688 -0.76 7.895 1 98.44 244 CYS A C 1
ATOM 1884 O O . CYS A 1 244 ? -4.82 -1.798 8.547 1 98.44 244 CYS A O 1
ATOM 1886 N N . TYR A 1 245 ? -5.535 -0.422 6.914 1 98.69 245 TYR A N 1
ATOM 1887 C CA . TYR A 1 245 ? -6.734 -1.217 6.672 1 98.69 245 TYR A CA 1
ATOM 1888 C C . TYR A 1 245 ? -6.375 -2.6 6.141 1 98.69 245 TYR A C 1
ATOM 1890 O O . TYR A 1 245 ? -6.996 -3.596 6.512 1 98.69 245 TYR A O 1
ATOM 1898 N N . GLY A 1 246 ? -5.383 -2.623 5.211 1 98.62 246 GLY A N 1
ATOM 1899 C CA . GLY A 1 246 ? -4.914 -3.916 4.742 1 98.62 246 GLY A CA 1
ATOM 1900 C C . GLY A 1 246 ? -4.41 -4.812 5.855 1 98.62 246 GLY A C 1
ATOM 1901 O O . GLY A 1 246 ? -4.699 -6.012 5.875 1 98.62 246 GLY A O 1
ATOM 1902 N N . ILE A 1 247 ? -3.686 -4.266 6.797 1 98.81 247 ILE A N 1
ATOM 1903 C CA . ILE A 1 247 ? -3.15 -5.012 7.93 1 98.81 247 ILE A CA 1
ATOM 1904 C C . ILE A 1 247 ? -4.297 -5.516 8.805 1 98.81 247 ILE A C 1
ATOM 1906 O O . ILE A 1 247 ? -4.273 -6.656 9.273 1 98.81 247 ILE A O 1
ATOM 1910 N N . TYR A 1 248 ? -5.344 -4.676 8.992 1 98.81 248 TYR A N 1
ATOM 1911 C CA . TYR A 1 248 ? -6.551 -5.07 9.711 1 98.81 248 TYR A CA 1
ATOM 1912 C C . TYR A 1 248 ? -7.215 -6.27 9.047 1 98.81 248 TYR A C 1
ATOM 1914 O O . TYR A 1 248 ? -7.559 -7.246 9.719 1 98.81 248 TYR A O 1
ATOM 1922 N N . ILE A 1 249 ? -7.348 -6.281 7.738 1 98.88 249 ILE A N 1
ATOM 1923 C CA . ILE A 1 249 ? -7.977 -7.375 7.004 1 98.88 249 ILE A CA 1
ATOM 1924 C C . ILE A 1 249 ? -7.141 -8.648 7.16 1 98.88 249 ILE A C 1
ATOM 1926 O O . ILE A 1 249 ? -7.688 -9.734 7.352 1 98.88 249 ILE A O 1
ATOM 1930 N N . ILE A 1 250 ? -5.805 -8.492 7.051 1 98.81 250 ILE A N 1
ATOM 1931 C CA . ILE A 1 250 ? -4.922 -9.633 7.27 1 98.81 250 ILE A CA 1
ATOM 1932 C C . ILE A 1 250 ? -5.215 -10.266 8.625 1 98.81 250 ILE A C 1
ATOM 1934 O O . ILE A 1 250 ? -5.344 -11.484 8.742 1 98.81 250 ILE A O 1
ATOM 1938 N N . GLY A 1 251 ? -5.324 -9.422 9.688 1 98.81 251 GLY A N 1
ATOM 1939 C CA . GLY A 1 251 ? -5.664 -9.93 11 1 98.81 251 GLY A CA 1
ATOM 1940 C C . GLY A 1 251 ? -6.949 -10.742 11.016 1 98.81 251 GLY A C 1
ATOM 1941 O O . GLY A 1 251 ? -7.004 -11.812 11.625 1 98.81 251 GLY A O 1
ATOM 1942 N N . LEU A 1 252 ? -7.98 -10.227 10.352 1 98.75 252 LEU A N 1
ATOM 1943 C CA . LEU A 1 252 ? -9.266 -10.922 10.289 1 98.75 252 LEU A CA 1
ATOM 1944 C C . LEU A 1 252 ? -9.125 -12.258 9.57 1 98.75 252 LEU A C 1
ATOM 1946 O O . LEU A 1 252 ? -9.75 -13.242 9.961 1 98.75 252 LEU A O 1
ATOM 1950 N N . VAL A 1 253 ? -8.359 -12.305 8.508 1 98.81 253 VAL A N 1
ATOM 1951 C CA . VAL A 1 253 ? -8.156 -13.539 7.754 1 98.81 253 VAL A CA 1
ATOM 1952 C C . VAL A 1 253 ? -7.438 -14.562 8.633 1 98.81 253 VAL A C 1
ATOM 1954 O O . VAL A 1 253 ? -7.801 -15.742 8.641 1 98.81 253 VAL A O 1
ATOM 1957 N N . LEU A 1 254 ? -6.422 -14.102 9.336 1 98.81 254 LEU A N 1
ATOM 1958 C CA . LEU A 1 254 ? -5.68 -14.992 10.227 1 98.81 254 LEU A CA 1
ATOM 1959 C C . LEU A 1 254 ? -6.582 -15.539 11.328 1 98.81 254 LEU A C 1
ATOM 1961 O O . LEU A 1 254 ? -6.5 -16.719 11.672 1 98.81 254 LEU A O 1
ATOM 1965 N N . ASP A 1 255 ? -7.441 -14.672 11.898 1 98.69 255 ASP A N 1
ATOM 1966 C CA . ASP A 1 255 ? -8.43 -15.141 12.859 1 98.69 255 ASP A CA 1
ATOM 1967 C C . ASP A 1 255 ? -9.312 -16.234 12.258 1 98.69 255 ASP A C 1
ATOM 1969 O O . ASP A 1 255 ? -9.562 -17.25 12.906 1 98.69 255 ASP A O 1
ATOM 1973 N N . TRP A 1 256 ? -9.758 -16 11.086 1 98.56 256 TRP A N 1
ATOM 1974 C CA . TRP A 1 256 ? -10.602 -16.969 10.383 1 98.56 256 TRP A CA 1
ATOM 1975 C C . TRP A 1 256 ? -9.875 -18.297 10.227 1 98.56 256 TRP A C 1
ATOM 1977 O O . TRP A 1 256 ? -10.461 -19.359 10.445 1 98.56 256 TRP A O 1
ATOM 1987 N N . MET A 1 257 ? -8.633 -18.297 9.828 1 98.25 257 MET A N 1
ATOM 1988 C CA . MET A 1 257 ? -7.848 -19.516 9.648 1 98.25 257 MET A CA 1
ATOM 1989 C C . MET A 1 257 ? -7.723 -20.281 10.953 1 98.25 257 MET A C 1
ATOM 1991 O O . MET A 1 257 ? -7.828 -21.516 10.977 1 98.25 257 MET A O 1
ATOM 1995 N N . LYS A 1 258 ? -7.426 -19.547 11.969 1 98.25 258 LYS A N 1
ATOM 1996 C CA . LYS A 1 258 ? -7.352 -20.188 13.281 1 98.25 258 LYS A CA 1
ATOM 1997 C C . LYS A 1 258 ? -8.672 -20.844 13.648 1 98.25 258 LYS A C 1
ATOM 1999 O O . LYS A 1 258 ? -8.695 -21.984 14.141 1 98.25 258 LYS A O 1
ATOM 2004 N N . GLU A 1 259 ? -9.766 -20.172 13.375 1 98.06 259 GLU A N 1
ATOM 2005 C CA . GLU A 1 259 ? -11.102 -20.688 13.656 1 98.06 259 GLU A CA 1
ATOM 2006 C C . GLU A 1 259 ? -11.406 -21.922 12.82 1 98.06 259 GLU A C 1
ATOM 2008 O O . GLU A 1 259 ? -12.188 -22.781 13.234 1 98.06 259 GLU A O 1
ATOM 2013 N N . GLN A 1 260 ? -10.789 -22.031 11.656 1 97 260 GLN A N 1
ATOM 2014 C CA . GLN A 1 260 ? -10.984 -23.188 10.789 1 97 260 GLN A CA 1
ATOM 2015 C C . GLN A 1 260 ? -10.266 -24.406 11.344 1 97 260 GLN A C 1
ATOM 2017 O O . GLN A 1 260 ? -10.516 -25.531 10.898 1 97 260 GLN A O 1
ATOM 2022 N N . GLY A 1 261 ? -9.344 -24.281 12.305 1 97.69 261 GLY A N 1
ATOM 2023 C CA . GLY A 1 261 ? -8.602 -25.391 12.859 1 97.69 261 GLY A CA 1
ATOM 2024 C C . GLY A 1 261 ? -7.098 -25.266 12.68 1 97.69 261 GLY A C 1
ATOM 2025 O O . GLY A 1 261 ? -6.352 -26.219 12.914 1 97.69 261 GLY A O 1
ATOM 2026 N N . GLY A 1 262 ? -6.641 -24.062 12.25 1 97.75 262 GLY A N 1
ATOM 2027 C CA . GLY A 1 262 ? -5.215 -23.844 12.086 1 97.75 262 GLY A CA 1
ATOM 2028 C C . GLY A 1 262 ? -4.664 -24.422 10.797 1 97.75 262 GLY A C 1
ATOM 2029 O O . GLY A 1 262 ? -5.43 -24.875 9.938 1 97.75 262 GLY A O 1
ATOM 2030 N N . LEU A 1 263 ? -3.33 -24.422 10.586 1 97.62 263 LEU A N 1
ATOM 2031 C CA . LEU A 1 263 ? -2.711 -24.734 9.297 1 97.62 263 LEU A CA 1
ATOM 2032 C C . LEU A 1 263 ? -2.834 -26.219 8.977 1 97.62 263 LEU A C 1
ATOM 2034 O O . LEU A 1 263 ? -2.848 -26.609 7.809 1 97.62 263 LEU A O 1
ATOM 2038 N N . ALA A 1 264 ? -2.912 -27.016 10.016 1 97.69 264 ALA A N 1
ATOM 2039 C CA . ALA A 1 264 ? -3.107 -28.438 9.75 1 97.69 264 ALA A CA 1
ATOM 2040 C C . ALA A 1 264 ? -4.434 -28.688 9.031 1 97.69 264 ALA A C 1
ATOM 2042 O O . ALA A 1 264 ? -4.484 -29.438 8.055 1 97.69 264 ALA A O 1
ATOM 2043 N N . GLU A 1 265 ? -5.465 -28.094 9.539 1 98.25 265 GLU A N 1
ATOM 2044 C CA . GLU A 1 265 ? -6.781 -28.219 8.922 1 98.25 265 GLU A CA 1
ATOM 2045 C C . GLU A 1 265 ? -6.824 -27.547 7.551 1 98.25 265 GLU A C 1
ATOM 2047 O O . GLU A 1 265 ? -7.422 -28.078 6.609 1 98.25 265 GLU A O 1
ATOM 2052 N N . ILE A 1 266 ? -6.211 -26.422 7.438 1 98.19 266 ILE A N 1
ATOM 2053 C CA . ILE A 1 266 ? -6.148 -25.719 6.168 1 98.19 266 ILE A CA 1
ATOM 2054 C C . ILE A 1 266 ? -5.441 -26.578 5.125 1 98.19 266 ILE A C 1
ATOM 2056 O O . ILE A 1 266 ? -5.902 -26.688 3.988 1 98.19 266 ILE A O 1
ATOM 2060 N N . GLU A 1 267 ? -4.363 -27.203 5.492 1 98.44 267 GLU A N 1
ATOM 2061 C CA . GLU A 1 267 ? -3.658 -28.109 4.586 1 98.44 267 GLU A CA 1
ATOM 2062 C C . GLU A 1 267 ? -4.562 -29.25 4.137 1 98.44 267 GLU A C 1
ATOM 2064 O O . GLU A 1 267 ? -4.602 -29.594 2.953 1 98.44 267 GLU A O 1
ATOM 2069 N N . ARG A 1 268 ? -5.203 -29.859 5.105 1 98.69 268 ARG A N 1
ATOM 2070 C CA . ARG A 1 268 ? -6.086 -30.984 4.781 1 98.69 268 ARG A CA 1
ATOM 2071 C C . ARG A 1 268 ? -7.113 -30.578 3.729 1 98.69 268 ARG A C 1
ATOM 2073 O O . ARG A 1 268 ? -7.309 -31.281 2.736 1 98.69 268 ARG A O 1
ATOM 2080 N N . ARG A 1 269 ? -7.75 -29.469 3.924 1 98.5 269 ARG A N 1
ATOM 2081 C CA . ARG A 1 269 ? -8.758 -28.969 2.998 1 98.5 269 ARG A CA 1
ATOM 2082 C C . ARG A 1 269 ? -8.148 -28.656 1.636 1 98.5 269 ARG A C 1
ATOM 2084 O O . ARG A 1 269 ? -8.75 -28.953 0.6 1 98.5 269 ARG A O 1
ATOM 2091 N N . ASN A 1 270 ? -6.988 -28 1.673 1 98.62 270 ASN A N 1
ATOM 2092 C CA . ASN A 1 270 ? -6.34 -27.625 0.42 1 98.62 270 ASN A CA 1
ATOM 2093 C C . ASN A 1 270 ? -5.914 -28.859 -0.38 1 98.62 270 ASN A C 1
ATOM 2095 O O . ASN A 1 270 ? -6.055 -28.891 -1.604 1 98.62 270 ASN A O 1
ATOM 2099 N N . ARG A 1 271 ? -5.387 -29.859 0.256 1 98.69 271 ARG A N 1
ATOM 2100 C CA . ARG A 1 271 ? -5.016 -31.109 -0.417 1 98.69 271 ARG A CA 1
ATOM 2101 C C . ARG A 1 271 ? -6.246 -31.797 -1.005 1 98.69 271 ARG A C 1
ATOM 2103 O O . ARG A 1 271 ? -6.188 -32.344 -2.109 1 98.69 271 ARG A O 1
ATOM 2110 N N . GLU A 1 272 ? -7.301 -31.766 -0.239 1 98.81 272 GLU A N 1
ATOM 2111 C CA . GLU A 1 272 ? -8.539 -32.344 -0.747 1 98.81 272 GLU A CA 1
ATOM 2112 C C . GLU A 1 272 ? -9.008 -31.641 -2.014 1 98.81 272 GLU A C 1
ATOM 2114 O O . GLU A 1 272 ? -9.312 -32.281 -3.018 1 98.81 272 GLU A O 1
ATOM 2119 N N . LYS A 1 273 ? -9.094 -30.328 -1.978 1 98.81 273 LYS A N 1
ATOM 2120 C CA . LYS A 1 273 ? -9.516 -29.531 -3.123 1 98.81 273 LYS A CA 1
ATOM 2121 C C . LYS A 1 273 ? -8.633 -29.797 -4.34 1 98.81 273 LYS A C 1
ATOM 2123 O O . LYS A 1 273 ? -9.141 -30.031 -5.438 1 98.81 273 LYS A O 1
ATOM 2128 N N . ALA A 1 274 ? -7.336 -29.75 -4.148 1 98.88 274 ALA A N 1
ATOM 2129 C CA . ALA A 1 274 ? -6.398 -29.938 -5.254 1 98.88 274 ALA A CA 1
ATOM 2130 C C . ALA A 1 274 ? -6.512 -31.344 -5.836 1 98.88 274 ALA A C 1
ATOM 2132 O O . ALA A 1 274 ? -6.504 -31.516 -7.055 1 98.88 274 ALA A O 1
ATOM 2133 N N . THR A 1 275 ? -6.621 -32.312 -4.926 1 98.75 275 THR A N 1
ATOM 2134 C CA . THR A 1 275 ? -6.73 -33.688 -5.355 1 98.75 275 THR A CA 1
ATOM 2135 C C . THR A 1 275 ? -7.973 -33.906 -6.227 1 98.75 275 THR A C 1
ATOM 2137 O O . THR A 1 275 ? -7.902 -34.531 -7.27 1 98.75 275 THR A O 1
ATOM 2140 N N . LEU A 1 276 ? -9.102 -33.344 -5.816 1 98.81 276 LEU A N 1
ATOM 2141 C CA . LEU A 1 276 ? -10.336 -33.469 -6.582 1 98.81 276 LEU A CA 1
ATOM 2142 C C . LEU A 1 276 ? -10.156 -32.938 -8 1 98.81 276 LEU A C 1
ATOM 2144 O O . LEU A 1 276 ? -10.523 -33.625 -8.969 1 98.81 276 LEU A O 1
ATOM 2148 N N . LEU A 1 277 ? -9.594 -31.797 -8.148 1 98.88 277 LEU A N 1
ATOM 2149 C CA . LEU A 1 277 ? -9.438 -31.172 -9.461 1 98.88 277 LEU A CA 1
ATOM 2150 C C . LEU A 1 277 ? -8.398 -31.906 -10.289 1 98.88 277 LEU A C 1
ATOM 2152 O O . LEU A 1 277 ? -8.617 -32.188 -11.469 1 98.88 277 LEU A O 1
ATOM 2156 N N . TYR A 1 278 ? -7.211 -32.281 -9.727 1 98.88 278 TYR A N 1
ATOM 2157 C CA . TYR A 1 278 ? -6.164 -33 -10.445 1 98.88 278 TYR A CA 1
ATOM 2158 C C . TYR A 1 278 ? -6.648 -34.375 -10.883 1 98.88 278 TYR A C 1
ATOM 2160 O O . TYR A 1 278 ? -6.316 -34.844 -11.977 1 98.88 278 TYR A O 1
ATOM 2168 N N . ASP A 1 279 ? -7.395 -35.031 -9.977 1 98.75 279 ASP A N 1
ATOM 2169 C CA . ASP A 1 279 ? -7.93 -36.344 -10.344 1 98.75 279 ASP A CA 1
ATOM 2170 C C . ASP A 1 279 ? -8.797 -36.25 -11.594 1 98.75 279 ASP A C 1
ATOM 2172 O O . ASP A 1 279 ? -8.695 -37.094 -12.492 1 98.75 279 ASP A O 1
ATOM 2176 N N . TYR A 1 280 ? -9.633 -35.25 -11.625 1 98.69 280 TYR A N 1
ATOM 2177 C CA . TYR A 1 280 ? -10.445 -35.062 -12.82 1 98.69 280 TYR A CA 1
ATOM 2178 C C . TYR A 1 280 ? -9.578 -34.781 -14.039 1 98.69 280 TYR A C 1
ATOM 2180 O O . TYR A 1 280 ? -9.789 -35.375 -15.102 1 98.69 280 TYR A O 1
ATOM 2188 N N . LEU A 1 281 ? -8.594 -33.875 -13.938 1 98.62 281 LEU A N 1
ATOM 2189 C CA . LEU A 1 281 ? -7.727 -33.531 -15.055 1 98.62 281 LEU A CA 1
ATOM 2190 C C . LEU A 1 281 ? -6.973 -34.75 -15.578 1 98.62 281 LEU A C 1
ATOM 2192 O O . LEU A 1 281 ? -6.758 -34.875 -16.781 1 98.62 281 LEU A O 1
ATOM 2196 N N . ASP A 1 282 ? -6.598 -35.656 -14.68 1 98.25 282 ASP A N 1
ATOM 2197 C CA . ASP A 1 282 ? -5.832 -36.844 -15.047 1 98.25 282 ASP A CA 1
ATOM 2198 C C . ASP A 1 282 ? -6.703 -37.844 -15.797 1 98.25 282 ASP A C 1
ATOM 2200 O O . ASP A 1 282 ? -6.191 -38.688 -16.531 1 98.25 282 ASP A O 1
ATOM 2204 N N . GLN A 1 283 ? -7.973 -37.688 -15.633 1 97.5 283 GLN A N 1
ATOM 2205 C CA . GLN A 1 283 ? -8.883 -38.656 -16.219 1 97.5 283 GLN A CA 1
ATOM 2206 C C . GLN A 1 283 ? -9.555 -38.094 -17.469 1 97.5 283 GLN A C 1
ATOM 2208 O O . GLN A 1 283 ? -10.086 -38.844 -18.297 1 97.5 283 GLN A O 1
ATOM 2213 N N . SER A 1 284 ? -9.594 -36.812 -17.547 1 97.56 284 SER A N 1
ATOM 2214 C CA . SER A 1 284 ? -10.289 -36.156 -18.625 1 97.56 284 SER A CA 1
ATOM 2215 C C . SER A 1 284 ? -9.648 -36.469 -19.984 1 97.56 284 SER A C 1
ATOM 2217 O O . SER A 1 284 ? -8.438 -36.688 -20.062 1 97.56 284 SER A O 1
ATOM 2219 N N . LYS A 1 285 ? -10.414 -36.5 -21.047 1 96.5 285 LYS A N 1
ATOM 2220 C CA . LYS A 1 285 ? -9.93 -36.688 -22.406 1 96.5 285 LYS A CA 1
ATOM 2221 C C . LYS A 1 285 ? -9.805 -35.344 -23.125 1 96.5 285 LYS A C 1
ATOM 2223 O O . LYS A 1 285 ? -9.242 -35.281 -24.219 1 96.5 285 LYS A O 1
ATOM 2228 N N . LEU A 1 286 ? -10.25 -34.281 -22.5 1 97.5 286 LEU A N 1
ATOM 2229 C CA . LEU A 1 286 ? -10.242 -32.969 -23.109 1 97.5 286 LEU A CA 1
ATOM 2230 C C . LEU A 1 286 ? -9.266 -32.031 -22.391 1 97.5 286 LEU A C 1
ATOM 2232 O O . LEU A 1 286 ? -8.508 -31.297 -23.031 1 97.5 286 LEU A O 1
ATOM 2236 N N . PHE A 1 287 ? -9.305 -32.094 -21.125 1 98 287 PHE A N 1
ATOM 2237 C CA . PHE A 1 287 ? -8.469 -31.234 -20.297 1 98 287 PHE A CA 1
ATOM 2238 C C . PHE A 1 287 ? -7.254 -31.984 -19.781 1 98 287 PHE A C 1
ATOM 2240 O O . PHE A 1 287 ? -7.332 -33.188 -19.484 1 98 287 PHE A O 1
ATOM 2247 N N . ARG A 1 288 ? -6.176 -31.297 -19.609 1 97.12 288 ARG A N 1
ATOM 2248 C CA . ARG A 1 288 ? -5 -31.906 -18.984 1 97.12 288 ARG A CA 1
ATOM 2249 C C . ARG A 1 288 ? -4.16 -30.844 -18.266 1 97.12 288 ARG A C 1
ATOM 2251 O O . ARG A 1 288 ? -4.113 -29.688 -18.688 1 97.12 288 ARG A O 1
ATOM 2258 N N . SER A 1 289 ? -3.545 -31.188 -17.234 1 97.62 289 SER A N 1
ATOM 2259 C CA . SER A 1 289 ? -2.521 -30.359 -16.594 1 97.62 289 SER A CA 1
ATOM 2260 C C . SER A 1 289 ? -1.167 -30.547 -17.266 1 97.62 289 SER A C 1
ATOM 2262 O O . SER A 1 289 ? -0.715 -31.672 -17.469 1 97.62 289 SER A O 1
ATOM 2264 N N . PRO A 1 290 ? -0.502 -29.5 -17.578 1 97 290 PRO A N 1
ATOM 2265 C CA . PRO A 1 290 ? 0.805 -29.625 -18.219 1 97 290 PRO A CA 1
ATOM 2266 C C . PRO A 1 290 ? 1.942 -29.812 -17.219 1 97 290 PRO A C 1
ATOM 2268 O O . PRO A 1 290 ? 3.115 -29.828 -17.609 1 97 290 PRO A O 1
ATOM 2271 N N . ILE A 1 291 ? 1.685 -29.984 -15.969 1 98.25 291 ILE A N 1
ATOM 2272 C CA . ILE A 1 291 ? 2.689 -29.938 -14.914 1 98.25 291 ILE A CA 1
ATOM 2273 C C . ILE A 1 291 ? 3.033 -31.375 -14.477 1 98.25 291 ILE A C 1
ATOM 2275 O O . ILE A 1 291 ? 2.146 -32.219 -14.344 1 98.25 291 ILE A O 1
ATOM 2279 N N . ARG A 1 292 ? 4.312 -31.609 -14.273 1 98.25 292 ARG A N 1
ATOM 2280 C CA . ARG A 1 292 ? 4.742 -32.875 -13.703 1 98.25 292 ARG A CA 1
ATOM 2281 C C . ARG A 1 292 ? 4.023 -33.188 -12.391 1 98.25 292 ARG A C 1
ATOM 2283 O O . ARG A 1 292 ? 3.984 -32.312 -11.5 1 98.25 292 ARG A O 1
ATOM 2290 N N . LYS A 1 293 ? 3.521 -34.344 -12.203 1 98 293 LYS A N 1
ATOM 2291 C CA . LYS A 1 293 ? 2.619 -34.688 -11.117 1 98 293 LYS A CA 1
ATOM 2292 C C . LYS A 1 293 ? 3.252 -34.406 -9.758 1 98 293 LYS A C 1
ATOM 2294 O O . LYS A 1 293 ? 2.607 -33.844 -8.875 1 98 293 LYS A O 1
ATOM 2299 N N . GLU A 1 294 ? 4.484 -34.656 -9.57 1 97.19 294 GLU A N 1
ATOM 2300 C CA . GLU A 1 294 ? 5.137 -34.562 -8.273 1 97.19 294 GLU A CA 1
ATOM 2301 C C . GLU A 1 294 ? 5.379 -33.094 -7.891 1 97.19 294 GLU A C 1
ATOM 2303 O O . GLU A 1 294 ? 5.68 -32.781 -6.734 1 97.19 294 GLU A O 1
ATOM 2308 N N . ASP A 1 295 ? 5.262 -32.188 -8.867 1 98.56 295 ASP A N 1
ATOM 2309 C CA . ASP A 1 295 ? 5.621 -30.797 -8.633 1 98.56 295 ASP A CA 1
ATOM 2310 C C . ASP A 1 295 ? 4.391 -29.906 -8.695 1 98.56 295 ASP A C 1
ATOM 2312 O O . ASP A 1 295 ? 4.516 -28.672 -8.789 1 98.56 295 ASP A O 1
ATOM 2316 N N . ARG A 1 296 ? 3.225 -30.484 -8.633 1 98.69 296 ARG A N 1
ATOM 2317 C CA . ARG A 1 296 ? 1.975 -29.75 -8.812 1 98.69 296 ARG A CA 1
ATOM 2318 C C . ARG A 1 296 ? 1.67 -28.891 -7.59 1 98.69 296 ARG A C 1
ATOM 2320 O O . ARG A 1 296 ? 1.786 -29.344 -6.453 1 98.69 296 ARG A O 1
ATOM 2327 N N . SER A 1 297 ? 1.316 -27.641 -7.836 1 98.69 297 SER A N 1
ATOM 2328 C CA . SER A 1 297 ? 0.899 -26.688 -6.801 1 98.69 297 SER A CA 1
ATOM 2329 C C . SER A 1 297 ? -0.438 -27.094 -6.191 1 98.69 297 SER A C 1
ATOM 2331 O O . SER A 1 297 ? -1.328 -27.578 -6.898 1 98.69 297 SER A O 1
ATOM 2333 N N . LEU A 1 298 ? -0.627 -26.844 -4.926 1 98.31 298 LEU A N 1
ATOM 2334 C CA . LEU A 1 298 ? -1.914 -27.031 -4.266 1 98.31 298 LEU A CA 1
ATOM 2335 C C . LEU A 1 298 ? -2.822 -25.828 -4.496 1 98.31 298 LEU A C 1
ATOM 2337 O O . LEU A 1 298 ? -4.031 -25.906 -4.258 1 98.31 298 LEU A O 1
ATOM 2341 N N . MET A 1 299 ? -2.279 -24.703 -4.914 1 98.62 299 MET A N 1
ATOM 2342 C CA . MET A 1 299 ? -2.984 -23.438 -4.906 1 98.62 299 MET A CA 1
ATOM 2343 C C . MET A 1 299 ? -3.318 -22.984 -6.328 1 98.62 299 MET A C 1
ATOM 2345 O O . MET A 1 299 ? -4.387 -22.422 -6.57 1 98.62 299 MET A O 1
ATOM 2349 N N . ASN A 1 300 ? -2.424 -23.156 -7.242 1 98.56 300 ASN A N 1
ATOM 2350 C CA . ASN A 1 300 ? -2.562 -22.719 -8.625 1 98.56 300 ASN A CA 1
ATOM 2351 C C . ASN A 1 300 ? -2.535 -23.906 -9.594 1 98.56 300 ASN A C 1
ATOM 2353 O O . ASN A 1 300 ? -1.492 -24.531 -9.781 1 98.56 300 ASN A O 1
ATOM 2357 N N . ILE A 1 301 ? -3.627 -24.188 -10.234 1 98.81 301 ILE A N 1
ATOM 2358 C CA . ILE A 1 301 ? -3.76 -25.406 -11.039 1 98.81 301 ILE A CA 1
ATOM 2359 C C . ILE A 1 301 ? -4.035 -25.016 -12.5 1 98.81 301 ILE A C 1
ATOM 2361 O O . ILE A 1 301 ? -5.18 -24.766 -12.867 1 98.81 301 ILE A O 1
ATOM 2365 N N . PRO A 1 302 ? -2.994 -25 -13.297 1 98.38 302 PRO A N 1
ATOM 2366 C CA . PRO A 1 302 ? -3.195 -24.75 -14.727 1 98.38 302 PRO A CA 1
ATOM 2367 C C . PRO A 1 302 ? -3.727 -25.984 -15.469 1 98.38 302 PRO A C 1
ATOM 2369 O O . PRO A 1 302 ? -3.422 -27.109 -15.086 1 98.38 302 PRO A O 1
ATOM 2372 N N . PHE A 1 303 ? -4.496 -25.75 -16.484 1 98.38 303 PHE A N 1
ATOM 2373 C CA . PHE A 1 303 ? -4.953 -26.812 -17.359 1 98.38 303 PHE A CA 1
ATOM 2374 C C . PHE A 1 303 ? -5.207 -26.297 -18.766 1 98.38 303 PHE A C 1
ATOM 2376 O O . PHE A 1 303 ? -5.391 -25.094 -18.969 1 98.38 303 PHE A O 1
ATOM 2383 N N . VAL A 1 304 ? -5.117 -27.172 -19.75 1 97.62 304 VAL A N 1
ATOM 2384 C CA . VAL A 1 304 ? -5.195 -26.797 -21.156 1 97.62 304 VAL A CA 1
ATOM 2385 C C . VAL A 1 304 ? -6.082 -27.781 -21.906 1 97.62 304 VAL A C 1
ATOM 2387 O O . VAL A 1 304 ? -6.293 -28.906 -21.453 1 97.62 304 VAL A O 1
ATOM 2390 N N . ILE A 1 305 ? -6.629 -27.312 -22.984 1 96.81 305 ILE A N 1
ATOM 2391 C CA . ILE A 1 305 ? -7.316 -28.141 -23.969 1 96.81 305 ILE A CA 1
ATOM 2392 C C . ILE A 1 305 ? -6.426 -28.328 -25.203 1 96.81 305 ILE A C 1
ATOM 2394 O O . ILE A 1 305 ? -6.445 -29.375 -25.844 1 96.81 305 ILE A O 1
ATOM 2398 N N . GLY A 1 306 ? -5.617 -27.297 -25.562 1 93.88 306 GLY A N 1
ATOM 2399 C CA . GLY A 1 306 ? -4.758 -27.312 -26.734 1 93.88 306 GLY A CA 1
ATOM 2400 C C . GLY A 1 306 ? -5.402 -26.703 -27.953 1 93.88 306 GLY A C 1
ATOM 2401 O O . GLY A 1 306 ? -4.887 -26.828 -29.062 1 93.88 306 GLY A O 1
ATOM 2402 N N . ASN A 1 307 ? -6.527 -26.109 -27.75 1 95 307 ASN A N 1
ATOM 2403 C CA . ASN A 1 307 ? -7.27 -25.359 -28.75 1 95 307 ASN A CA 1
ATOM 2404 C C . ASN A 1 307 ? -7.703 -24 -28.219 1 95 307 ASN A C 1
ATOM 2406 O O . ASN A 1 307 ? -8.617 -23.906 -27.406 1 95 307 ASN A O 1
ATOM 2410 N N . ALA A 1 308 ? -7.086 -22.953 -28.719 1 94.81 308 ALA A N 1
ATOM 2411 C CA . ALA A 1 308 ? -7.25 -21.594 -28.203 1 94.81 308 ALA A CA 1
ATOM 2412 C C . ALA A 1 308 ? -8.711 -21.156 -28.25 1 94.81 308 ALA A C 1
ATOM 2414 O O . ALA A 1 308 ? -9.203 -20.5 -27.328 1 94.81 308 ALA A O 1
ATOM 2415 N N . ASP A 1 309 ? -9.375 -21.484 -29.344 1 96.19 309 ASP A N 1
ATOM 2416 C CA . ASP A 1 309 ? -10.773 -21.094 -29.484 1 96.19 309 ASP A CA 1
ATOM 2417 C C . ASP A 1 309 ? -11.656 -21.781 -28.453 1 96.19 309 ASP A C 1
ATOM 2419 O O . ASP A 1 309 ? -12.547 -21.172 -27.875 1 96.19 309 ASP A O 1
ATOM 2423 N N . LEU A 1 310 ? -11.422 -23.078 -28.297 1 96.5 310 LEU A N 1
ATOM 2424 C CA . LEU A 1 310 ? -12.195 -23.844 -27.328 1 96.5 310 LEU A CA 1
ATOM 2425 C C . LEU A 1 310 ? -11.906 -23.375 -25.906 1 96.5 310 LEU A C 1
ATOM 2427 O O . LEU A 1 310 ? -12.805 -23.359 -25.062 1 96.5 310 LEU A O 1
ATOM 2431 N N . GLU A 1 311 ? -10.703 -23.078 -25.656 1 97.62 311 GLU A N 1
ATOM 2432 C CA . GLU A 1 311 ? -10.336 -22.562 -24.344 1 97.62 311 GLU A CA 1
ATOM 2433 C C . GLU A 1 311 ? -11.016 -21.219 -24.078 1 97.62 311 GLU A C 1
ATOM 2435 O O . GLU A 1 311 ? -11.5 -20.969 -22.969 1 97.62 311 GLU A O 1
ATOM 2440 N N . ALA A 1 312 ? -11.055 -20.328 -25.031 1 97.31 312 ALA A N 1
ATOM 2441 C CA . ALA A 1 312 ? -11.758 -19.047 -24.891 1 97.31 312 ALA A CA 1
ATOM 2442 C C . ALA A 1 312 ? -13.242 -19.266 -24.641 1 97.31 312 ALA A C 1
ATOM 2444 O O . ALA A 1 312 ? -13.852 -18.562 -23.828 1 97.31 312 ALA A O 1
ATOM 2445 N N . GLN A 1 313 ? -13.805 -20.188 -25.391 1 98.06 313 GLN A N 1
ATOM 2446 C CA . GLN A 1 313 ? -15.203 -20.531 -25.188 1 98.06 313 GLN A CA 1
ATOM 2447 C C . GLN A 1 313 ? -15.445 -21.047 -23.766 1 98.06 313 GLN A C 1
ATOM 2449 O O . GLN A 1 313 ? -16.422 -20.688 -23.125 1 98.06 313 GLN A O 1
ATOM 2454 N N . PHE A 1 314 ? -14.594 -21.953 -23.328 1 98.38 314 PHE A N 1
ATOM 2455 C CA . PHE A 1 314 ? -14.688 -22.5 -21.969 1 98.38 314 PHE A CA 1
ATOM 2456 C C . PHE A 1 314 ? -14.727 -21.391 -20.938 1 98.38 314 PHE A C 1
ATOM 2458 O O . PHE A 1 314 ? -15.602 -21.359 -20.078 1 98.38 314 PHE A O 1
ATOM 2465 N N . VAL A 1 315 ? -13.773 -20.453 -20.984 1 98.25 315 VAL A N 1
ATOM 2466 C CA . VAL A 1 315 ? -13.656 -19.359 -20.016 1 98.25 315 VAL A CA 1
ATOM 2467 C C . VAL A 1 315 ? -14.93 -18.516 -20.031 1 98.25 315 VAL A C 1
ATOM 2469 O O . VAL A 1 315 ? -15.469 -18.172 -18.984 1 98.25 315 VAL A O 1
ATOM 2472 N N . LYS A 1 316 ? -15.391 -18.188 -21.203 1 98 316 LYS A N 1
ATOM 2473 C CA . LYS A 1 316 ? -16.594 -17.375 -21.375 1 98 316 LYS A CA 1
ATOM 2474 C C . LYS A 1 316 ? -17.812 -18.062 -20.75 1 98 316 LYS A C 1
ATOM 2476 O O . LYS A 1 316 ? -18.562 -17.438 -20 1 98 316 LYS A O 1
ATOM 2481 N N . GLU A 1 317 ? -18 -19.312 -21.094 1 98.5 317 GLU A N 1
ATOM 2482 C CA . GLU A 1 317 ? -19.156 -20.047 -20.594 1 98.5 317 GLU A CA 1
ATOM 2483 C C . GLU A 1 317 ? -19.078 -20.281 -19.094 1 98.5 317 GLU A C 1
ATOM 2485 O O . GLU A 1 317 ? -20.094 -20.281 -18.406 1 98.5 317 GLU A O 1
ATOM 2490 N N . ALA A 1 318 ? -17.859 -20.594 -18.625 1 98.62 318 ALA A N 1
ATOM 2491 C CA . ALA A 1 318 ? -17.672 -20.734 -17.188 1 98.62 318 ALA A CA 1
ATOM 2492 C C . ALA A 1 318 ? -18.094 -19.469 -16.453 1 98.62 318 ALA A C 1
ATOM 2494 O O . ALA A 1 318 ? -18.781 -19.531 -15.43 1 98.62 318 ALA A O 1
ATOM 2495 N N . ALA A 1 319 ? -17.656 -18.312 -16.922 1 97.56 319 ALA A N 1
ATOM 2496 C CA . ALA A 1 319 ? -18 -17.031 -16.312 1 97.56 319 ALA A CA 1
ATOM 2497 C C . ALA A 1 319 ? -19.516 -16.828 -16.266 1 97.56 319 ALA A C 1
ATOM 2499 O O . ALA A 1 319 ? -20.047 -16.328 -15.273 1 97.56 319 ALA A O 1
ATOM 2500 N N . ALA A 1 320 ? -20.188 -17.188 -17.297 1 97.31 320 ALA A N 1
ATOM 2501 C CA . ALA A 1 320 ? -21.641 -17.078 -17.359 1 97.31 320 ALA A CA 1
ATOM 2502 C C . ALA A 1 320 ? -22.312 -17.969 -16.328 1 97.31 320 ALA A C 1
ATOM 2504 O O . ALA A 1 320 ? -23.453 -17.734 -15.93 1 97.31 320 ALA A O 1
ATOM 2505 N N . SER A 1 321 ? -21.562 -18.984 -15.891 1 97.44 321 SER A N 1
ATOM 2506 C CA . SER A 1 321 ? -22.078 -19.906 -14.898 1 97.44 321 SER A CA 1
ATOM 2507 C C . SER A 1 321 ? -21.594 -19.562 -13.492 1 97.44 321 SER A C 1
ATOM 2509 O O . SER A 1 321 ? -21.688 -20.375 -12.578 1 97.44 321 SER A O 1
ATOM 2511 N N . GLY A 1 322 ? -20.953 -18.422 -13.305 1 97.38 322 GLY A N 1
ATOM 2512 C CA . GLY A 1 322 ? -20.547 -17.953 -11.992 1 97.38 322 GLY A CA 1
ATOM 2513 C C . GLY A 1 322 ? -19.156 -18.422 -11.594 1 97.38 322 GLY A C 1
ATOM 2514 O O . GLY A 1 322 ? -18.781 -18.328 -10.422 1 97.38 322 GLY A O 1
ATOM 2515 N N . LEU A 1 323 ? -18.406 -19.047 -12.508 1 98.5 323 LEU A N 1
ATOM 2516 C CA . LEU A 1 323 ? -17.016 -19.438 -12.328 1 98.5 323 LEU A CA 1
ATOM 2517 C C . LEU A 1 323 ? -16.094 -18.453 -13.047 1 98.5 323 LEU A C 1
ATOM 2519 O O . LEU A 1 323 ? -15.867 -18.578 -14.25 1 98.5 323 LEU A O 1
ATOM 2523 N N . VAL A 1 324 ? -15.453 -17.547 -12.242 1 97.5 324 VAL A N 1
ATOM 2524 C CA . VAL A 1 324 ? -14.836 -16.406 -12.922 1 97.5 324 VAL A CA 1
ATOM 2525 C C . VAL A 1 324 ? -13.32 -16.453 -12.719 1 97.5 324 VAL A C 1
ATOM 2527 O O . VAL A 1 324 ? -12.828 -17.094 -11.789 1 97.5 324 VAL A O 1
ATOM 2530 N N . ASN A 1 325 ? -12.578 -15.797 -13.609 1 97.25 325 ASN A N 1
ATOM 2531 C CA . ASN A 1 325 ? -11.133 -15.586 -13.562 1 97.25 325 ASN A CA 1
ATOM 2532 C C . ASN A 1 325 ? -10.367 -16.906 -13.734 1 97.25 325 ASN A C 1
ATOM 2534 O O . ASN A 1 325 ? -9.422 -17.172 -12.992 1 97.25 325 ASN A O 1
ATOM 2538 N N . LEU A 1 326 ? -10.789 -17.672 -14.758 1 98 326 LEU A N 1
ATOM 2539 C CA . LEU A 1 326 ? -10.156 -18.969 -15.016 1 98 326 LEU A CA 1
ATOM 2540 C C . LEU A 1 326 ? -9.141 -18.859 -16.141 1 98 326 LEU A C 1
ATOM 2542 O O . LEU A 1 326 ? -8.352 -19.781 -16.359 1 98 326 LEU A O 1
ATOM 2546 N N . ALA A 1 327 ? -9.18 -17.672 -16.844 1 95.31 327 ALA A N 1
ATOM 2547 C CA . ALA A 1 327 ? -8.203 -17.516 -17.922 1 95.31 327 ALA A CA 1
ATOM 2548 C C . ALA A 1 327 ? -6.777 -17.562 -17.391 1 95.31 327 ALA A C 1
ATOM 2550 O O . ALA A 1 327 ? -6.477 -16.953 -16.359 1 95.31 327 ALA A O 1
ATOM 2551 N N . GLY A 1 328 ? -5.969 -18.297 -18.109 1 91 328 GLY A N 1
ATOM 2552 C CA . GLY A 1 328 ? -4.562 -18.344 -17.734 1 91 328 GLY A CA 1
ATOM 2553 C C . GLY A 1 328 ? -3.855 -17.016 -17.953 1 91 328 GLY A C 1
ATOM 2554 O O . GLY A 1 328 ? -4.41 -16.094 -18.562 1 91 328 GLY A O 1
ATOM 2555 N N . HIS A 1 329 ? -2.678 -16.969 -17.406 1 83.94 329 HIS A N 1
ATOM 2556 C CA . HIS A 1 329 ? -1.871 -15.758 -17.578 1 83.94 329 HIS A CA 1
ATOM 2557 C C . HIS A 1 329 ? -1.543 -15.516 -19.047 1 83.94 329 HIS A C 1
ATOM 2559 O O . HIS A 1 329 ? -1.308 -16.453 -19.797 1 83.94 329 HIS A O 1
ATOM 2565 N N . ARG A 1 330 ? -1.421 -14.359 -19.453 1 78.38 330 ARG A N 1
ATOM 2566 C CA . ARG A 1 330 ? -1.228 -13.938 -20.828 1 78.38 330 ARG A CA 1
ATOM 2567 C C . ARG A 1 330 ? 0.055 -14.531 -21.406 1 78.38 330 ARG A C 1
ATOM 2569 O O . ARG A 1 330 ? 0.149 -14.766 -22.609 1 78.38 330 ARG A O 1
ATOM 2576 N N . LEU A 1 331 ? 0.957 -14.859 -20.547 1 76.56 331 LEU A N 1
ATOM 2577 C CA . LEU A 1 331 ? 2.264 -15.344 -20.969 1 76.56 331 LEU A CA 1
ATOM 2578 C C . LEU A 1 331 ? 2.189 -16.812 -21.375 1 76.56 331 LEU A C 1
ATOM 2580 O O . LEU A 1 331 ? 3.018 -17.297 -22.141 1 76.56 331 LEU A O 1
ATOM 2584 N N . VAL A 1 332 ? 1.208 -17.609 -20.844 1 83.81 332 VAL A N 1
ATOM 2585 C CA . VAL A 1 332 ? 1.25 -19.062 -21.031 1 83.81 332 VAL A CA 1
ATOM 2586 C C . VAL A 1 332 ? -0.049 -19.531 -21.672 1 83.81 332 VAL A C 1
ATOM 2588 O O . VAL A 1 332 ? -0.104 -20.641 -22.234 1 83.81 332 VAL A O 1
ATOM 2591 N N . GLY A 1 333 ? -1.121 -18.688 -21.547 1 89.25 333 GLY A N 1
ATOM 2592 C CA . GLY A 1 333 ? -2.408 -19.078 -22.109 1 89.25 333 GLY A CA 1
ATOM 2593 C C . GLY A 1 333 ? -3.09 -20.172 -21.312 1 89.25 333 GLY A C 1
ATOM 2594 O O . GLY A 1 333 ? -2.824 -20.344 -20.109 1 89.25 333 GLY A O 1
ATOM 2595 N N . GLY A 1 334 ? -4.102 -20.797 -21.938 1 96.12 334 GLY A N 1
ATOM 2596 C CA . GLY A 1 334 ? -4.84 -21.828 -21.234 1 96.12 334 GLY A CA 1
ATOM 2597 C C . GLY A 1 334 ? -5.723 -21.297 -20.125 1 96.12 334 GLY A C 1
ATOM 2598 O O . GLY A 1 334 ? -6.254 -20.188 -20.234 1 96.12 334 GLY A O 1
ATOM 2599 N N . MET A 1 335 ? -5.965 -22.188 -19.172 1 98.31 335 MET A N 1
ATOM 2600 C CA . MET A 1 335 ? -6.746 -21.844 -17.984 1 98.31 335 MET A CA 1
ATOM 2601 C C . MET A 1 335 ? -5.945 -22.094 -16.703 1 98.31 335 MET A C 1
ATOM 2603 O O . MET A 1 335 ? -4.965 -22.844 -16.719 1 98.31 335 MET A O 1
ATOM 2607 N N . ARG A 1 336 ? -6.273 -21.484 -15.734 1 98.44 336 ARG A N 1
ATOM 2608 C CA . ARG A 1 336 ? -5.707 -21.703 -14.406 1 98.44 336 ARG A CA 1
ATOM 2609 C C . ARG A 1 336 ? -6.754 -21.5 -13.32 1 98.44 336 ARG A C 1
ATOM 2611 O O . ARG A 1 336 ? -7.434 -20.469 -13.281 1 98.44 336 ARG A O 1
ATOM 2618 N N . ALA A 1 337 ? -6.926 -22.453 -12.516 1 98.69 337 ALA A N 1
ATOM 2619 C CA . ALA A 1 337 ? -7.766 -22.344 -11.336 1 98.69 337 ALA A CA 1
ATOM 2620 C C . ALA A 1 337 ? -6.922 -22.094 -10.086 1 98.69 337 ALA A C 1
ATOM 2622 O O . ALA A 1 337 ? -6.234 -23 -9.609 1 98.69 337 ALA A O 1
ATOM 2623 N N . SER A 1 338 ? -6.926 -20.922 -9.562 1 98.56 338 SER A N 1
ATOM 2624 C CA . SER A 1 338 ? -6.312 -20.672 -8.266 1 98.56 338 SER A CA 1
ATOM 2625 C C . SER A 1 338 ? -7.289 -20.938 -7.125 1 98.56 338 SER A C 1
ATOM 2627 O O . SER A 1 338 ? -8.297 -20.234 -6.988 1 98.56 338 SER A O 1
ATOM 2629 N N . ILE A 1 339 ? -7.031 -21.906 -6.359 1 98.5 339 ILE A N 1
ATOM 2630 C CA . ILE A 1 339 ? -7.961 -22.375 -5.336 1 98.5 339 ILE A CA 1
ATOM 2631 C C . ILE A 1 339 ? -7.367 -22.125 -3.951 1 98.5 339 ILE A C 1
ATOM 2633 O O . ILE A 1 339 ? -7.27 -23.047 -3.137 1 98.5 339 ILE A O 1
ATOM 2637 N N . TYR A 1 340 ? -7.066 -20.875 -3.654 1 98.25 340 TYR A N 1
ATOM 2638 C CA . TYR A 1 340 ? -6.441 -20.438 -2.41 1 98.25 340 TYR A CA 1
ATOM 2639 C C . TYR A 1 340 ? -7.305 -20.797 -1.208 1 98.25 340 TYR A C 1
ATOM 2641 O O . TYR A 1 340 ? -8.352 -21.422 -1.357 1 98.25 340 TYR A O 1
ATOM 2649 N N . ASN A 1 341 ? -6.867 -20.469 0.016 1 97.94 341 ASN A N 1
ATOM 2650 C CA . ASN A 1 341 ? -7.477 -20.906 1.271 1 97.94 341 ASN A CA 1
ATOM 2651 C C . ASN A 1 341 ? -8.961 -20.562 1.323 1 97.94 341 ASN A C 1
ATOM 2653 O O . ASN A 1 341 ? -9.766 -21.344 1.83 1 97.94 341 ASN A O 1
ATOM 2657 N N . ALA A 1 342 ? -9.383 -19.5 0.752 1 97.56 342 ALA A N 1
ATOM 2658 C CA . ALA A 1 342 ? -10.742 -18.984 0.89 1 97.56 342 ALA A CA 1
ATOM 2659 C C . ALA A 1 342 ? -11.688 -19.656 -0.105 1 97.56 342 ALA A C 1
ATOM 2661 O O . ALA A 1 342 ? -12.906 -19.578 0.031 1 97.56 342 ALA A O 1
ATOM 2662 N N . MET A 1 343 ? -11.18 -20.297 -1.201 1 98 343 MET A N 1
ATOM 2663 C CA . MET A 1 343 ? -12.008 -21.078 -2.127 1 98 343 MET A CA 1
ATOM 2664 C C . MET A 1 343 ? -12.594 -22.297 -1.439 1 98 343 MET A C 1
ATOM 2666 O O . MET A 1 343 ? -11.852 -23.172 -0.983 1 98 343 MET A O 1
ATOM 2670 N N . PRO A 1 344 ? -13.906 -22.344 -1.323 1 97.69 344 PRO A N 1
ATOM 2671 C CA . PRO A 1 344 ? -14.492 -23.531 -0.699 1 97.69 344 PRO A CA 1
ATOM 2672 C C . PRO A 1 344 ? -14.492 -24.75 -1.626 1 97.69 344 PRO A C 1
ATOM 2674 O O . PRO A 1 344 ? -14.43 -24.594 -2.848 1 97.69 344 PRO A O 1
ATOM 2677 N N . LYS A 1 345 ? -14.547 -25.906 -0.988 1 98.5 345 LYS A N 1
ATOM 2678 C CA . LYS A 1 345 ? -14.609 -27.141 -1.743 1 98.5 345 LYS A CA 1
ATOM 2679 C C . LYS A 1 345 ? -15.734 -27.109 -2.77 1 98.5 345 LYS A C 1
ATOM 2681 O O . LYS A 1 345 ? -15.594 -27.656 -3.869 1 98.5 345 LYS A O 1
ATOM 2686 N N . GLU A 1 346 ? -16.859 -26.469 -2.4 1 98.31 346 GLU A N 1
ATOM 2687 C CA . GLU A 1 346 ? -18.031 -26.359 -3.277 1 98.31 346 GLU A CA 1
ATOM 2688 C C . GLU A 1 346 ? -17.672 -25.656 -4.586 1 98.31 346 GLU A C 1
ATOM 2690 O O . GLU A 1 346 ? -18.219 -25.984 -5.641 1 98.31 346 GLU A O 1
ATOM 2695 N N . GLY A 1 347 ? -16.781 -24.672 -4.531 1 98.56 347 GLY A N 1
ATOM 2696 C CA . GLY A 1 347 ? -16.344 -24 -5.742 1 98.56 347 GLY A CA 1
ATOM 2697 C C . GLY A 1 347 ? -15.562 -24.906 -6.676 1 98.56 347 GLY A C 1
ATOM 2698 O O . GLY A 1 347 ? -15.742 -24.859 -7.891 1 98.56 347 GLY A O 1
ATOM 2699 N N . VAL A 1 348 ? -14.727 -25.766 -6.129 1 98.88 348 VAL A N 1
ATOM 2700 C CA . VAL A 1 348 ? -13.93 -26.703 -6.914 1 98.88 348 VAL A CA 1
ATOM 2701 C C . VAL A 1 348 ? -14.852 -27.75 -7.559 1 98.88 348 VAL A C 1
ATOM 2703 O O . VAL A 1 348 ? -14.703 -28.078 -8.734 1 98.88 348 VAL A O 1
ATOM 2706 N N . LEU A 1 349 ? -15.812 -28.188 -6.781 1 98.81 349 LEU A N 1
ATOM 2707 C CA . LEU A 1 349 ? -16.766 -29.156 -7.305 1 98.81 349 LEU A CA 1
ATOM 2708 C C . LEU A 1 349 ? -17.594 -28.547 -8.43 1 98.81 349 LEU A C 1
ATOM 2710 O O . LEU A 1 349 ? -17.875 -29.219 -9.43 1 98.81 349 LEU A O 1
ATOM 2714 N N . ALA A 1 350 ? -17.984 -27.297 -8.227 1 98.81 350 ALA A N 1
ATOM 2715 C CA . ALA A 1 350 ? -18.719 -26.594 -9.281 1 98.81 350 ALA A CA 1
ATOM 2716 C C . ALA A 1 350 ? -17.906 -26.5 -10.562 1 98.81 350 ALA A C 1
ATOM 2718 O O . ALA A 1 350 ? -18.438 -26.672 -11.656 1 98.81 350 ALA A O 1
ATOM 2719 N N . LEU A 1 351 ? -16.656 -26.25 -10.461 1 98.88 351 LEU A N 1
ATOM 2720 C CA . LEU A 1 351 ? -15.773 -26.188 -11.625 1 98.88 351 LEU A CA 1
ATOM 2721 C C . LEU A 1 351 ? -15.688 -27.547 -12.312 1 98.88 351 LEU A C 1
ATOM 2723 O O . LEU A 1 351 ? -15.789 -27.641 -13.539 1 98.88 351 LEU A O 1
ATOM 2727 N N . ILE A 1 352 ? -15.516 -28.594 -11.523 1 98.81 352 ILE A N 1
ATOM 2728 C CA . ILE A 1 352 ? -15.398 -29.938 -12.07 1 98.81 352 ILE A CA 1
ATOM 2729 C C . ILE A 1 352 ? -16.672 -30.312 -12.812 1 98.81 352 ILE A C 1
ATOM 2731 O O . ILE A 1 352 ? -16.625 -30.859 -13.914 1 98.81 352 ILE A O 1
ATOM 2735 N N . ASP A 1 353 ? -17.812 -29.969 -12.195 1 98.75 353 ASP A N 1
ATOM 2736 C CA . ASP A 1 353 ? -19.094 -30.25 -12.828 1 98.75 353 ASP A CA 1
ATOM 2737 C C . ASP A 1 353 ? -19.219 -29.531 -14.164 1 98.75 353 ASP A C 1
ATOM 2739 O O . ASP A 1 353 ? -19.672 -30.094 -15.148 1 98.75 353 ASP A O 1
ATOM 2743 N N . PHE A 1 354 ? -18.844 -28.297 -14.188 1 98.69 354 PHE A N 1
ATOM 2744 C CA . PHE A 1 354 ? -18.875 -27.531 -15.422 1 98.69 354 PHE A CA 1
ATOM 2745 C C . PHE A 1 354 ? -17.938 -28.125 -16.469 1 98.69 354 PHE A C 1
ATOM 2747 O O . PHE A 1 354 ? -18.297 -28.219 -17.641 1 98.69 354 PHE A O 1
ATOM 2754 N N . MET A 1 355 ? -16.734 -28.547 -16.047 1 98.69 355 MET A N 1
ATOM 2755 C CA . MET A 1 355 ? -15.758 -29.172 -16.938 1 98.69 355 MET A CA 1
ATOM 2756 C C . MET A 1 355 ? -16.312 -30.453 -17.547 1 98.69 355 MET A C 1
ATOM 2758 O O . MET A 1 355 ? -16.125 -30.719 -18.734 1 98.69 355 MET A O 1
ATOM 2762 N N . LYS A 1 356 ? -17 -31.219 -16.719 1 98.31 356 LYS A N 1
ATOM 2763 C CA . LYS A 1 356 ? -17.625 -32.438 -17.203 1 98.31 356 LYS A CA 1
ATOM 2764 C C . LYS A 1 356 ? -18.656 -32.156 -18.297 1 98.31 356 LYS A C 1
ATOM 2766 O O . LYS A 1 356 ? -18.688 -32.812 -19.328 1 98.31 356 LYS A O 1
ATOM 2771 N N . GLN A 1 357 ? -19.422 -31.141 -17.984 1 98.12 357 GLN A N 1
ATOM 2772 C CA . GLN A 1 357 ? -20.453 -30.75 -18.953 1 98.12 357 GLN A CA 1
ATOM 2773 C C . GLN A 1 357 ? -19.828 -30.25 -20.25 1 98.12 357 GLN A C 1
ATOM 2775 O O . GLN A 1 357 ? -20.281 -30.609 -21.344 1 98.12 357 GLN A O 1
ATOM 2780 N N . PHE A 1 358 ? -18.859 -29.438 -20.141 1 98.25 358 PHE A N 1
ATOM 2781 C CA . PHE A 1 358 ? -18.172 -28.875 -21.297 1 98.25 358 PHE A CA 1
ATOM 2782 C C . PHE A 1 358 ? -17.531 -29.984 -22.125 1 98.25 358 PHE A C 1
ATOM 2784 O O . PHE A 1 358 ? -17.609 -29.984 -23.344 1 98.25 358 PHE A O 1
ATOM 2791 N N . GLU A 1 359 ? -16.828 -30.906 -21.406 1 97.75 359 GLU A N 1
ATOM 2792 C CA . GLU A 1 359 ? -16.188 -32.031 -22.062 1 97.75 359 GLU A CA 1
ATOM 2793 C C . GLU A 1 359 ? -17.203 -32.906 -22.797 1 97.75 359 GLU A C 1
ATOM 2795 O O . GLU A 1 359 ? -16.953 -33.344 -23.922 1 97.75 359 GLU A O 1
ATOM 2800 N N . ALA A 1 360 ? -18.328 -33.094 -22.25 1 97 360 ALA A N 1
ATOM 2801 C CA . ALA A 1 360 ? -19.375 -33.906 -22.875 1 97 360 ALA A CA 1
ATOM 2802 C C . ALA A 1 360 ? -19.891 -33.219 -24.141 1 97 360 ALA A C 1
ATOM 2804 O O . ALA A 1 360 ? -20.234 -33.906 -25.109 1 97 360 ALA A O 1
ATOM 2805 N N . ALA A 1 361 ? -19.906 -31.938 -24.156 1 96.38 361 ALA A N 1
ATOM 2806 C CA . ALA A 1 361 ? -20.453 -31.172 -25.266 1 96.38 361 ALA A CA 1
ATOM 2807 C C . ALA A 1 361 ? -19.438 -31.062 -26.406 1 96.38 361 ALA A C 1
ATOM 2809 O O . ALA A 1 361 ? -19.797 -30.797 -27.547 1 96.38 361 ALA A O 1
ATOM 2810 N N . HIS A 1 362 ? -18.297 -31.219 -26.188 1 92.19 362 HIS A N 1
ATOM 2811 C CA . HIS A 1 362 ? -17.281 -30.922 -27.188 1 92.19 362 HIS A CA 1
ATOM 2812 C C . HIS A 1 362 ? -16.438 -32.156 -27.5 1 92.19 362 HIS A C 1
ATOM 2814 O O . HIS A 1 362 ? -15.562 -32.094 -28.375 1 92.19 362 HIS A O 1
ATOM 2820 N N . ARG A 1 363 ? -16.641 -33.219 -26.828 1 78.5 363 ARG A N 1
ATOM 2821 C CA . ARG A 1 363 ? -15.961 -34.469 -27.172 1 78.5 363 ARG A CA 1
ATOM 2822 C C . ARG A 1 363 ? -16.641 -35.156 -28.328 1 78.5 363 ARG A C 1
ATOM 2824 O O . ARG A 1 363 ? -17.875 -35.312 -28.344 1 78.5 363 ARG A O 1
ATOM 2831 N N . SER A 1 364 ? -16.156 -34.875 -29.547 1 53 364 SER A N 1
ATOM 2832 C CA . SER A 1 364 ? -16.578 -35.781 -30.609 1 53 364 SER A CA 1
ATOM 2833 C C . SER A 1 364 ? -16.203 -37.219 -30.297 1 53 364 SER A C 1
ATOM 2835 O O . SER A 1 364 ? -15.234 -37.469 -29.594 1 53 364 SER A O 1
ATOM 2837 N N . MET B 1 1 ? -26.641 3.277 19.703 1 40.12 1 MET B N 1
ATOM 2838 C CA . MET B 1 1 ? -26.484 4.062 18.484 1 40.12 1 MET B CA 1
ATOM 2839 C C . MET B 1 1 ? -25 4.281 18.172 1 40.12 1 MET B C 1
ATOM 2841 O O . MET B 1 1 ? -24.203 4.543 19.078 1 40.12 1 MET B O 1
ATOM 2845 N N . ASN B 1 2 ? -24.359 3.547 17.266 1 57.38 2 ASN B N 1
ATOM 2846 C CA . ASN B 1 2 ? -22.953 3.438 16.859 1 57.38 2 ASN B CA 1
ATOM 2847 C C . ASN B 1 2 ? -22.312 4.812 16.688 1 57.38 2 ASN B C 1
ATOM 2849 O O . ASN B 1 2 ? -22.531 5.488 15.688 1 57.38 2 ASN B O 1
ATOM 2853 N N . LYS B 1 3 ? -21.938 5.449 17.812 1 83.19 3 LYS B N 1
ATOM 2854 C CA . LYS B 1 3 ? -21.578 6.863 17.906 1 83.19 3 LYS B CA 1
ATOM 2855 C C . LYS B 1 3 ? -20.188 7.117 17.328 1 83.19 3 LYS B C 1
ATOM 2857 O O . LYS B 1 3 ? -19.219 6.48 17.734 1 83.19 3 LYS B O 1
ATOM 2862 N N . ARG B 1 4 ? -20.156 7.941 16.359 1 95.19 4 ARG B N 1
ATOM 2863 C CA . ARG B 1 4 ? -18.922 8.398 15.727 1 95.19 4 ARG B CA 1
ATOM 2864 C C . ARG B 1 4 ? -18.281 9.539 16.516 1 95.19 4 ARG B C 1
ATOM 2866 O O . ARG B 1 4 ? -18.984 10.32 17.172 1 95.19 4 ARG B O 1
ATOM 2873 N N . VAL B 1 5 ? -17.047 9.586 16.578 1 97.62 5 VAL B N 1
ATOM 2874 C CA . VAL B 1 5 ? -16.312 10.688 17.203 1 97.62 5 VAL B CA 1
ATOM 2875 C C . VAL B 1 5 ? -15.852 11.664 16.125 1 97.62 5 VAL B C 1
ATOM 2877 O O . VAL B 1 5 ? -15.906 11.359 14.93 1 97.62 5 VAL B O 1
ATOM 2880 N N . TYR B 1 6 ? -15.555 12.93 16.516 1 98.19 6 TYR B N 1
ATOM 2881 C CA . TYR B 1 6 ? -14.82 13.836 15.633 1 98.19 6 TYR B CA 1
ATOM 2882 C C . TYR B 1 6 ? -13.32 13.578 15.719 1 98.19 6 TYR B C 1
ATOM 2884 O O . TYR B 1 6 ? -12.695 13.852 16.75 1 98.19 6 TYR B O 1
ATOM 2892 N N . ASN B 1 7 ? -12.758 13.008 14.664 1 97.75 7 ASN B N 1
ATOM 2893 C CA . ASN B 1 7 ? -11.352 12.625 14.586 1 97.75 7 ASN B CA 1
ATOM 2894 C C . ASN B 1 7 ? -10.5 13.719 13.961 1 97.75 7 ASN B C 1
ATOM 2896 O O . ASN B 1 7 ? -10.633 14.016 12.766 1 97.75 7 ASN B O 1
ATOM 2900 N N . PHE B 1 8 ? -9.602 14.312 14.727 1 98.12 8 PHE B N 1
ATOM 2901 C CA . PHE B 1 8 ? -8.766 15.414 14.266 1 98.12 8 PHE B CA 1
ATOM 2902 C C . PHE B 1 8 ? -7.371 14.922 13.914 1 98.12 8 PHE B C 1
ATOM 2904 O O . PHE B 1 8 ? -6.406 15.688 13.938 1 98.12 8 PHE B O 1
ATOM 2911 N N . SER B 1 9 ? -7.234 13.617 13.562 1 96.94 9 SER B N 1
ATOM 2912 C CA . SER B 1 9 ? -5.953 13 13.234 1 96.94 9 SER B CA 1
ATOM 2913 C C . SER B 1 9 ? -5.328 13.648 12 1 96.94 9 SER B C 1
ATOM 2915 O O . SER B 1 9 ? -6.031 13.977 11.047 1 96.94 9 SER B O 1
ATOM 2917 N N . ALA B 1 10 ? -4.02 13.75 12 1 96.19 10 ALA B N 1
ATOM 2918 C CA . ALA B 1 10 ? -3.27 14.375 10.922 1 96.19 10 ALA B CA 1
ATOM 2919 C C . ALA B 1 10 ? -2.979 13.383 9.797 1 96.19 10 ALA B C 1
ATOM 2921 O O . ALA B 1 10 ? -2.352 13.734 8.797 1 96.19 10 ALA B O 1
ATOM 2922 N N . GLY B 1 11 ? -3.383 12.094 9.922 1 93.62 11 GLY B N 1
ATOM 2923 C CA . GLY B 1 11 ? -3.176 11.055 8.93 1 93.62 11 GLY B CA 1
ATOM 2924 C C . GLY B 1 11 ? -2.742 9.734 9.531 1 93.62 11 GLY B C 1
ATOM 2925 O O . GLY B 1 11 ? -1.669 9.641 10.133 1 93.62 11 GLY B O 1
ATOM 2926 N N . PRO B 1 12 ? -3.572 8.68 9.336 1 96.38 12 PRO B N 1
ATOM 2927 C CA . PRO B 1 12 ? -4.844 8.625 8.609 1 96.38 12 PRO B CA 1
ATOM 2928 C C . PRO B 1 12 ? -5.93 9.484 9.258 1 96.38 12 PRO B C 1
ATOM 2930 O O . PRO B 1 12 ? -5.883 9.734 10.469 1 96.38 12 PRO B O 1
ATOM 2933 N N . SER B 1 13 ? -6.797 9.992 8.469 1 95.12 13 SER B N 1
ATOM 2934 C CA . SER B 1 13 ? -7.77 10.977 8.945 1 95.12 13 SER B CA 1
ATOM 2935 C C . SER B 1 13 ? -9.195 10.523 8.656 1 95.12 13 SER B C 1
ATOM 2937 O O . SER B 1 13 ? -9.414 9.453 8.086 1 95.12 13 SER B O 1
ATOM 2939 N N . MET B 1 14 ? -10.062 11.352 9.117 1 95.81 14 MET B N 1
ATOM 2940 C CA . MET B 1 14 ? -11.484 11.117 8.906 1 95.81 14 MET B CA 1
ATOM 2941 C C . MET B 1 14 ? -11.805 11.008 7.418 1 95.81 14 MET B C 1
ATOM 2943 O O . MET B 1 14 ? -11.273 11.766 6.609 1 95.81 14 MET B O 1
ATOM 2947 N N . LEU B 1 15 ? -12.672 10.07 7.113 1 97.88 15 LEU B N 1
ATOM 2948 C CA . LEU B 1 15 ? -13.266 9.953 5.785 1 97.88 15 LEU B CA 1
ATOM 2949 C C . LEU B 1 15 ? -14.742 10.305 5.816 1 97.88 15 LEU B C 1
ATOM 2951 O O . LEU B 1 15 ? -15.391 10.211 6.863 1 97.88 15 LEU B O 1
ATOM 2955 N N . PRO B 1 16 ? -15.305 10.781 4.691 1 97.94 16 PRO B N 1
ATOM 2956 C CA . PRO B 1 16 ? -16.75 11.023 4.691 1 97.94 16 PRO B CA 1
ATOM 2957 C C . PRO B 1 16 ? -17.562 9.781 5.043 1 97.94 16 PRO B C 1
ATOM 2959 O O . PRO B 1 16 ? -17.344 8.719 4.457 1 97.94 16 PRO B O 1
ATOM 2962 N N . VAL B 1 17 ? -18.484 9.945 5.977 1 97.44 17 VAL B N 1
ATOM 2963 C CA . VAL B 1 17 ? -19.25 8.805 6.473 1 97.44 17 VAL B CA 1
ATOM 2964 C C . VAL B 1 17 ? -20 8.148 5.32 1 97.44 17 VAL B C 1
ATOM 2966 O O . VAL B 1 17 ? -20.125 6.926 5.266 1 97.44 17 VAL B O 1
ATOM 2969 N N . ALA B 1 18 ? -20.5 8.969 4.375 1 98 18 ALA B N 1
ATOM 2970 C CA . ALA B 1 18 ? -21.219 8.453 3.217 1 98 18 ALA B CA 1
ATOM 2971 C C . ALA B 1 18 ? -20.359 7.496 2.408 1 98 18 ALA B C 1
ATOM 2973 O O . ALA B 1 18 ? -20.844 6.504 1.865 1 98 18 ALA B O 1
ATOM 2974 N N . VAL B 1 19 ? -19.094 7.824 2.271 1 98.56 19 VAL B N 1
ATOM 2975 C CA . VAL B 1 19 ? -18.156 6.98 1.555 1 98.56 19 VAL B CA 1
ATOM 2976 C C . VAL B 1 19 ? -17.984 5.652 2.291 1 98.56 19 VAL B C 1
ATOM 2978 O O . VAL B 1 19 ? -18 4.586 1.673 1 98.56 19 VAL B O 1
ATOM 2981 N N . LEU B 1 20 ? -17.781 5.688 3.604 1 98.56 20 LEU B N 1
ATOM 2982 C CA . LEU B 1 20 ? -17.625 4.488 4.418 1 98.56 20 LEU B CA 1
ATOM 2983 C C . LEU B 1 20 ? -18.859 3.6 4.32 1 98.56 20 LEU B C 1
ATOM 2985 O O . LEU B 1 20 ? -18.734 2.379 4.199 1 98.56 20 LEU B O 1
ATOM 2989 N N . GLU B 1 21 ? -19.984 4.215 4.387 1 98.5 21 GLU B N 1
ATOM 2990 C CA . GLU B 1 21 ? -21.234 3.467 4.312 1 98.5 21 GLU B CA 1
ATOM 2991 C C . GLU B 1 21 ? -21.391 2.781 2.955 1 98.5 21 GLU B C 1
ATOM 2993 O O . GLU B 1 21 ? -21.828 1.629 2.881 1 98.5 21 GLU B O 1
ATOM 2998 N N . ARG B 1 22 ? -21.078 3.48 1.909 1 98.44 22 ARG B N 1
ATOM 2999 C CA . ARG B 1 22 ? -21.125 2.879 0.581 1 98.44 22 ARG B CA 1
ATOM 3000 C C . ARG B 1 22 ? -20.125 1.728 0.466 1 98.44 22 ARG B C 1
ATOM 3002 O O . ARG B 1 22 ? -20.453 0.667 -0.07 1 98.44 22 ARG B O 1
ATOM 3009 N N . ALA B 1 23 ? -18.938 1.944 0.926 1 98.62 23 ALA B N 1
ATOM 3010 C CA . ALA B 1 23 ? -17.922 0.893 0.91 1 98.62 23 ALA B CA 1
ATOM 3011 C C . ALA B 1 23 ? -18.406 -0.343 1.665 1 98.62 23 ALA B C 1
ATOM 3013 O O . ALA B 1 23 ? -18.188 -1.473 1.217 1 98.62 23 ALA B O 1
ATOM 3014 N N . ALA B 1 24 ? -19 -0.129 2.844 1 98.56 24 ALA B N 1
ATOM 3015 C CA . ALA B 1 24 ? -19.547 -1.233 3.629 1 98.56 24 ALA B CA 1
ATOM 3016 C C . ALA B 1 24 ? -20.625 -1.984 2.846 1 98.56 24 ALA B C 1
ATOM 3018 O O . ALA B 1 24 ? -20.641 -3.217 2.822 1 98.56 24 ALA B O 1
ATOM 3019 N N . ALA B 1 25 ? -21.469 -1.247 2.203 1 98.19 25 ALA B N 1
ATOM 3020 C CA . ALA B 1 25 ? -22.594 -1.828 1.472 1 98.19 25 ALA B CA 1
ATOM 3021 C C . ALA B 1 25 ? -22.109 -2.662 0.291 1 98.19 25 ALA B C 1
ATOM 3023 O O . ALA B 1 25 ? -22.734 -3.658 -0.076 1 98.19 25 ALA B O 1
ATOM 3024 N N . GLU B 1 26 ? -20.984 -2.312 -0.25 1 97.88 26 GLU B N 1
ATOM 3025 C CA . GLU B 1 26 ? -20.484 -2.957 -1.457 1 97.88 26 GLU B CA 1
ATOM 3026 C C . GLU B 1 26 ? -19.422 -3.994 -1.122 1 97.88 26 GLU B C 1
ATOM 3028 O O . GLU B 1 26 ? -18.812 -4.59 -2.021 1 97.88 26 GLU B O 1
ATOM 3033 N N . MET B 1 27 ? -19.156 -4.25 0.096 1 98.5 27 MET B N 1
ATOM 3034 C CA . MET B 1 27 ? -18.016 -5.02 0.548 1 98.5 27 MET B CA 1
ATOM 3035 C C . MET B 1 27 ? -18.016 -6.422 -0.044 1 98.5 27 MET B C 1
ATOM 3037 O O . MET B 1 27 ? -17 -6.906 -0.536 1 98.5 27 MET B O 1
ATOM 3041 N N . THR B 1 28 ? -19.172 -7.137 -0.088 1 97.56 28 THR B N 1
ATOM 3042 C CA . THR B 1 28 ? -19.219 -8.539 -0.488 1 97.56 28 THR B CA 1
ATOM 3043 C C . THR B 1 28 ? -19.609 -8.672 -1.96 1 97.56 28 THR B C 1
ATOM 3045 O O . THR B 1 28 ? -19.453 -9.742 -2.555 1 97.56 28 THR B O 1
ATOM 3048 N N . ASN B 1 29 ? -20.109 -7.602 -2.541 1 97.38 29 ASN B N 1
ATOM 3049 C CA . ASN B 1 29 ? -20.578 -7.578 -3.92 1 97.38 29 ASN B CA 1
ATOM 3050 C C . ASN B 1 29 ? -20.562 -6.164 -4.496 1 97.38 29 ASN B C 1
ATOM 3052 O O . ASN B 1 29 ? -21.578 -5.469 -4.469 1 97.38 29 ASN B O 1
ATOM 3056 N N . ALA B 1 30 ? -19.453 -5.875 -5.09 1 96.69 30 ALA B N 1
ATOM 3057 C CA . ALA B 1 30 ? -19.281 -4.539 -5.656 1 96.69 30 ALA B CA 1
ATOM 3058 C C . ALA B 1 30 ? -19.797 -4.488 -7.094 1 96.69 30 ALA B C 1
ATOM 3060 O O . ALA B 1 30 ? -19.438 -5.332 -7.918 1 96.69 30 ALA B O 1
ATOM 3061 N N . ASN B 1 31 ? -20.609 -3.451 -7.371 1 94.69 31 ASN B N 1
ATOM 3062 C CA . ASN B 1 31 ? -21.141 -3.188 -8.711 1 94.69 31 ASN B CA 1
ATOM 3063 C C . ASN B 1 31 ? -21.844 -4.406 -9.289 1 94.69 31 ASN B C 1
ATOM 3065 O O . ASN B 1 31 ? -21.797 -4.645 -10.492 1 94.69 31 ASN B O 1
ATOM 3069 N N . GLY B 1 32 ? -22.281 -5.32 -8.484 1 95.06 32 GLY B N 1
ATOM 3070 C CA . GLY B 1 32 ? -23.047 -6.48 -8.922 1 95.06 32 GLY B CA 1
ATOM 3071 C C . GLY B 1 32 ? -22.172 -7.586 -9.484 1 95.06 32 GLY B C 1
ATOM 3072 O O . GLY B 1 32 ? -22.672 -8.508 -10.133 1 95.06 32 GLY B O 1
ATOM 3073 N N . THR B 1 33 ? -20.891 -7.562 -9.273 1 95.81 33 THR B N 1
ATOM 3074 C CA . THR B 1 33 ? -19.969 -8.523 -9.875 1 95.81 33 THR B CA 1
ATOM 3075 C C . THR B 1 33 ? -19.969 -9.836 -9.086 1 95.81 33 THR B C 1
ATOM 3077 O O . THR B 1 33 ? -19.453 -10.852 -9.562 1 95.81 33 THR B O 1
ATOM 3080 N N . GLY B 1 34 ? -20.562 -9.805 -7.887 1 96.94 34 GLY B N 1
ATOM 3081 C CA . GLY B 1 34 ? -20.484 -10.953 -7.004 1 96.94 34 GLY B CA 1
ATOM 3082 C C . GLY B 1 34 ? -19.156 -11.07 -6.285 1 96.94 34 GLY B C 1
ATOM 3083 O O . GLY B 1 34 ? -18.875 -12.086 -5.652 1 96.94 34 GLY B O 1
ATOM 3084 N N . GLN B 1 35 ? -18.312 -10.055 -6.371 1 97.56 35 GLN B N 1
ATOM 3085 C CA . GLN B 1 35 ? -16.984 -10.023 -5.773 1 97.56 35 GLN B CA 1
ATOM 3086 C C . GLN B 1 35 ? -16.781 -8.742 -4.961 1 97.56 35 GLN B C 1
ATOM 3088 O O . GLN B 1 35 ? -17.359 -7.699 -5.285 1 97.56 35 GLN B O 1
ATOM 3093 N N . SER B 1 36 ? -16.016 -8.836 -3.85 1 98.12 36 SER B N 1
ATOM 3094 C CA . SER B 1 36 ? -15.445 -7.633 -3.252 1 98.12 36 SER B CA 1
ATOM 3095 C C . SER B 1 36 ? -14.422 -6.984 -4.176 1 98.12 36 SER B C 1
ATOM 3097 O O . SER B 1 36 ? -13.75 -7.676 -4.945 1 98.12 36 SER B O 1
ATOM 3099 N N . VAL B 1 37 ? -14.25 -5.672 -4.098 1 98.44 37 VAL B N 1
ATOM 3100 C CA . VAL B 1 37 ? -13.172 -5.012 -4.832 1 98.44 37 VAL B CA 1
ATOM 3101 C C . VAL B 1 37 ? -11.828 -5.598 -4.414 1 98.44 37 VAL B C 1
ATOM 3103 O O . VAL B 1 37 ? -10.914 -5.711 -5.234 1 98.44 37 VAL B O 1
ATOM 3106 N N . MET B 1 38 ? -11.703 -6.059 -3.172 1 98.44 38 MET B N 1
ATOM 3107 C CA . MET B 1 38 ? -10.461 -6.637 -2.652 1 98.44 38 MET B CA 1
ATOM 3108 C C . MET B 1 38 ? -10.133 -7.945 -3.359 1 98.44 38 MET B C 1
ATOM 3110 O O . MET B 1 38 ? -9.016 -8.453 -3.256 1 98.44 38 MET B O 1
ATOM 3114 N N . GLU B 1 39 ? -11.086 -8.516 -4.074 1 97.88 39 GLU B N 1
ATOM 3115 C CA . GLU B 1 39 ? -10.945 -9.836 -4.68 1 97.88 39 GLU B CA 1
ATOM 3116 C C . GLU B 1 39 ? -10.75 -9.734 -6.188 1 97.88 39 GLU B C 1
ATOM 3118 O O . GLU B 1 39 ? -10.438 -10.727 -6.852 1 97.88 39 GLU B O 1
ATOM 3123 N N . MET B 1 40 ? -10.898 -8.562 -6.758 1 96.75 40 MET B N 1
ATOM 3124 C CA . MET B 1 40 ? -10.883 -8.391 -8.211 1 96.75 40 MET B CA 1
ATOM 3125 C C . MET B 1 40 ? -9.461 -8.422 -8.75 1 96.75 40 MET B C 1
ATOM 3127 O O . MET B 1 40 ? -8.578 -7.746 -8.219 1 96.75 40 MET B O 1
ATOM 3131 N N . SER B 1 41 ? -9.289 -9.211 -9.789 1 94.06 41 SER B N 1
ATOM 3132 C CA . SER B 1 41 ? -8.031 -9.086 -10.523 1 94.06 41 SER B CA 1
ATOM 3133 C C . SER B 1 41 ? -7.828 -7.66 -11.031 1 94.06 41 SER B C 1
ATOM 3135 O O . SER B 1 41 ? -8.75 -7.047 -11.562 1 94.06 41 SER B O 1
ATOM 3137 N N . HIS B 1 42 ? -6.641 -7.152 -10.914 1 93 42 HIS B N 1
ATOM 3138 C CA . HIS B 1 42 ? -6.344 -5.785 -11.336 1 93 42 HIS B CA 1
ATOM 3139 C C . HIS B 1 42 ? -6.34 -5.668 -12.859 1 93 42 HIS B C 1
ATOM 3141 O O . HIS B 1 42 ? -6.352 -4.559 -13.398 1 93 42 HIS B O 1
ATOM 3147 N N . ARG B 1 43 ? -6.336 -6.797 -13.523 1 89.69 43 ARG B N 1
ATOM 3148 C CA . ARG B 1 43 ? -6.355 -6.809 -14.977 1 89.69 43 ARG B CA 1
ATOM 3149 C C . ARG B 1 43 ? -7.75 -7.133 -15.508 1 89.69 43 ARG B C 1
ATOM 3151 O O . ARG B 1 43 ? -7.949 -7.273 -16.719 1 89.69 43 ARG B O 1
ATOM 3158 N N . SER B 1 44 ? -8.656 -7.266 -14.672 1 91.62 44 SER B N 1
ATOM 3159 C CA . SER B 1 44 ? -9.992 -7.691 -15.062 1 91.62 44 SER B CA 1
ATOM 3160 C C . SER B 1 44 ? -10.812 -6.52 -15.594 1 91.62 44 SER B C 1
ATOM 3162 O O . SER B 1 44 ? -10.516 -5.363 -15.297 1 91.62 44 SER B O 1
ATOM 3164 N N . LYS B 1 45 ? -11.812 -6.906 -16.359 1 93.88 45 LYS B N 1
ATOM 3165 C CA . LYS B 1 45 ? -12.781 -5.926 -16.828 1 93.88 45 LYS B CA 1
ATOM 3166 C C . LYS B 1 45 ? -13.562 -5.312 -15.68 1 93.88 45 LYS B C 1
ATOM 3168 O O . LYS B 1 45 ? -14.188 -4.262 -15.836 1 93.88 45 LYS B O 1
ATOM 3173 N N . ASP B 1 46 ? -13.57 -5.988 -14.539 1 95.56 46 ASP B N 1
ATOM 3174 C CA . ASP B 1 46 ? -14.312 -5.512 -13.375 1 95.56 46 ASP B CA 1
ATOM 3175 C C . ASP B 1 46 ? -13.547 -4.41 -12.648 1 95.56 46 ASP B C 1
ATOM 3177 O O . ASP B 1 46 ? -14.141 -3.449 -12.156 1 95.56 46 ASP B O 1
ATOM 3181 N N . PHE B 1 47 ? -12.211 -4.492 -12.562 1 97.56 47 PHE B N 1
ATOM 3182 C CA . PHE B 1 47 ? -11.43 -3.523 -11.805 1 97.56 47 PHE B CA 1
ATOM 3183 C C . PHE B 1 47 ? -11.039 -2.342 -12.688 1 97.56 47 PHE B C 1
ATOM 3185 O O . PHE B 1 47 ? -10.945 -1.209 -12.211 1 97.56 47 PHE B O 1
ATOM 3192 N N . LYS B 1 48 ? -10.766 -2.521 -13.945 1 97.12 48 LYS B N 1
ATOM 3193 C CA . LYS B 1 48 ? -10.273 -1.485 -14.852 1 97.12 48 LYS B CA 1
ATOM 3194 C C . LYS B 1 48 ? -11.156 -0.239 -14.789 1 97.12 48 LYS B C 1
ATOM 3196 O O . LYS B 1 48 ? -10.648 0.878 -14.664 1 97.12 48 LYS B O 1
ATOM 3201 N N . PRO B 1 49 ? -12.5 -0.361 -14.812 1 97.88 49 PRO B N 1
ATOM 3202 C CA . PRO B 1 49 ? -13.336 0.838 -14.719 1 97.88 49 PRO B CA 1
ATOM 3203 C C . PRO B 1 49 ? -13.156 1.578 -13.391 1 97.88 49 PRO B C 1
ATOM 3205 O O . PRO B 1 49 ? -13.336 2.797 -13.336 1 97.88 49 PRO B O 1
ATOM 3208 N N . ILE B 1 50 ? -12.812 0.852 -12.359 1 98.31 50 ILE B N 1
ATOM 3209 C CA . ILE B 1 50 ? -12.648 1.447 -11.039 1 98.31 50 ILE B CA 1
ATOM 3210 C C . ILE B 1 50 ? -11.43 2.363 -11.031 1 98.31 50 ILE B C 1
ATOM 3212 O O . ILE B 1 50 ? -11.523 3.525 -10.625 1 98.31 50 ILE B O 1
ATOM 3216 N N . ILE B 1 51 ? -10.281 1.882 -11.523 1 98.62 51 ILE B N 1
ATOM 3217 C CA . ILE B 1 51 ? -9.062 2.68 -11.508 1 98.62 51 ILE B CA 1
ATOM 3218 C C . ILE B 1 51 ? -9.164 3.797 -12.547 1 98.62 51 ILE B C 1
ATOM 3220 O O . ILE B 1 51 ? -8.68 4.91 -12.312 1 98.62 51 ILE B O 1
ATOM 3224 N N . ASP B 1 52 ? -9.781 3.537 -13.695 1 98.5 52 ASP B N 1
ATOM 3225 C CA . ASP B 1 52 ? -9.992 4.57 -14.703 1 98.5 52 ASP B CA 1
ATOM 3226 C C . ASP B 1 52 ? -10.875 5.695 -14.164 1 98.5 52 ASP B C 1
ATOM 3228 O O . ASP B 1 52 ? -10.617 6.871 -14.43 1 98.5 52 ASP B O 1
ATOM 3232 N N . HIS B 1 53 ? -11.898 5.309 -13.453 1 98.62 53 HIS B N 1
ATOM 3233 C CA . HIS B 1 53 ? -12.797 6.289 -12.859 1 98.62 53 HIS B CA 1
ATOM 3234 C C . HIS B 1 53 ? -12.062 7.16 -11.844 1 98.62 53 HIS B C 1
ATOM 3236 O O . HIS B 1 53 ? -12.227 8.383 -11.836 1 98.62 53 HIS B O 1
ATOM 3242 N N . ALA B 1 54 ? -11.273 6.547 -10.953 1 98.75 54 ALA B N 1
ATOM 3243 C CA . ALA B 1 54 ? -10.508 7.305 -9.969 1 98.75 54 ALA B CA 1
ATOM 3244 C C . ALA B 1 54 ? -9.594 8.312 -10.648 1 98.75 54 ALA B C 1
ATOM 3246 O O . ALA B 1 54 ? -9.516 9.477 -10.234 1 98.75 54 ALA B O 1
ATOM 3247 N N . GLU B 1 55 ? -8.891 7.855 -11.68 1 98.75 55 GLU B N 1
ATOM 3248 C CA . GLU B 1 55 ? -8.008 8.734 -12.438 1 98.75 55 GLU B CA 1
ATOM 3249 C C . GLU B 1 55 ? -8.789 9.875 -13.086 1 98.75 55 GLU B C 1
ATOM 3251 O O . GLU B 1 55 ? -8.383 11.039 -13 1 98.75 55 GLU B O 1
ATOM 3256 N N . ALA B 1 56 ? -9.891 9.602 -13.695 1 98.75 56 ALA B N 1
ATOM 3257 C CA . ALA B 1 56 ? -10.703 10.602 -14.398 1 98.75 56 ALA B CA 1
ATOM 3258 C C . ALA B 1 56 ? -11.258 11.641 -13.43 1 98.75 56 ALA B C 1
ATOM 3260 O O . ALA B 1 56 ? -11.281 12.828 -13.734 1 98.75 56 ALA B O 1
ATOM 3261 N N . MET B 1 57 ? -11.75 11.188 -12.312 1 98.75 57 MET B N 1
ATOM 3262 C CA . MET B 1 57 ? -12.32 12.094 -11.32 1 98.75 57 MET B CA 1
ATOM 3263 C C . MET B 1 57 ? -11.25 13.016 -10.742 1 98.75 57 MET B C 1
ATOM 3265 O O . MET B 1 57 ? -11.5 14.203 -10.523 1 98.75 57 MET B O 1
ATOM 3269 N N . LEU B 1 58 ? -10.07 12.445 -10.5 1 98.69 58 LEU B N 1
ATOM 3270 C CA . LEU B 1 58 ? -8.969 13.273 -10.016 1 98.69 58 LEU B CA 1
ATOM 3271 C C . LEU B 1 58 ? -8.594 14.336 -11.039 1 98.69 58 LEU B C 1
ATOM 3273 O O . LEU B 1 58 ? -8.383 15.5 -10.688 1 98.69 58 LEU B O 1
ATOM 3277 N N . ARG B 1 59 ? -8.492 13.93 -12.281 1 98.75 59 ARG B N 1
ATOM 3278 C CA . ARG B 1 59 ? -8.172 14.844 -13.375 1 98.75 59 ARG B CA 1
ATOM 3279 C C . ARG B 1 59 ? -9.211 15.953 -13.477 1 98.75 59 ARG B C 1
ATOM 3281 O O . ARG B 1 59 ? -8.859 17.125 -13.648 1 98.75 59 ARG B O 1
ATOM 3288 N N . GLU B 1 60 ? -10.438 15.594 -13.359 1 98.56 60 GLU B N 1
ATOM 3289 C CA . GLU B 1 60 ? -11.523 16.562 -13.461 1 98.56 60 GLU B CA 1
ATOM 3290 C C . GLU B 1 60 ? -11.477 17.562 -12.297 1 98.56 60 GLU B C 1
ATOM 3292 O O . GLU B 1 60 ? -11.461 18.781 -12.516 1 98.56 60 GLU B O 1
ATOM 3297 N N . LEU B 1 61 ? -11.43 17.078 -11.086 1 98.69 61 LEU B N 1
ATOM 3298 C CA . LEU B 1 61 ? -11.531 17.922 -9.898 1 98.69 61 LEU B CA 1
ATOM 3299 C C . LEU B 1 61 ? -10.32 18.828 -9.773 1 98.69 61 LEU B C 1
ATOM 3301 O O . LEU B 1 61 ? -10.453 19.984 -9.352 1 98.69 61 LEU B O 1
ATOM 3305 N N . MET B 1 62 ? -9.109 18.359 -10.203 1 98.69 62 MET B N 1
ATOM 3306 C CA . MET B 1 62 ? -7.895 19.156 -10.062 1 98.69 62 MET B CA 1
ATOM 3307 C C . MET B 1 62 ? -7.559 19.875 -11.367 1 98.69 62 MET B C 1
ATOM 3309 O O . MET B 1 62 ? -6.555 20.578 -11.453 1 98.69 62 MET B O 1
ATOM 3313 N N . GLU B 1 63 ? -8.375 19.578 -12.398 1 98.5 63 GLU B N 1
ATOM 3314 C CA . GLU B 1 63 ? -8.117 20.156 -13.711 1 98.5 63 GLU B CA 1
ATOM 3315 C C . GLU B 1 63 ? -6.703 19.844 -14.188 1 98.5 63 GLU B C 1
ATOM 3317 O O . GLU B 1 63 ? -5.961 20.75 -14.586 1 98.5 63 GLU B O 1
ATOM 3322 N N . ILE B 1 64 ? -6.348 18.609 -14.141 1 98.88 64 ILE B N 1
ATOM 3323 C CA . ILE B 1 64 ? -5.012 18.172 -14.531 1 98.88 64 ILE B CA 1
ATOM 3324 C C . ILE B 1 64 ? -4.875 18.219 -16.047 1 98.88 64 ILE B C 1
ATOM 3326 O O . ILE B 1 64 ? -5.637 17.562 -16.766 1 98.88 64 ILE B O 1
ATOM 3330 N N . PRO B 1 65 ? -3.895 18.953 -16.562 1 98.75 65 PRO B N 1
ATOM 3331 C CA . PRO B 1 65 ? -3.727 19.031 -18.016 1 98.75 65 PRO B CA 1
ATOM 3332 C C . PRO B 1 65 ? -3.438 17.672 -18.656 1 98.75 65 PRO B C 1
ATOM 3334 O O . PRO B 1 65 ? -2.975 16.766 -17.969 1 98.75 65 PRO B O 1
ATOM 3337 N N . GLY B 1 66 ? -3.699 17.516 -19.953 1 98.5 66 GLY B N 1
ATOM 3338 C CA . GLY B 1 66 ? -3.582 16.266 -20.688 1 98.5 66 GLY B CA 1
ATOM 3339 C C . GLY B 1 66 ? -2.158 15.75 -20.75 1 98.5 66 GLY B C 1
ATOM 3340 O O . GLY B 1 66 ? -1.935 14.547 -20.922 1 98.5 66 GLY B O 1
ATOM 3341 N N . ASN B 1 67 ? -1.191 16.641 -20.641 1 98.69 67 ASN B N 1
ATOM 3342 C CA . ASN B 1 67 ? 0.207 16.25 -20.781 1 98.69 67 ASN B CA 1
ATOM 3343 C C . ASN B 1 67 ? 0.798 15.82 -19.438 1 98.69 67 ASN B C 1
ATOM 3345 O O . ASN B 1 67 ? 2.014 15.875 -19.25 1 98.69 67 ASN B O 1
ATOM 3349 N N . TYR B 1 68 ? -0.006 15.539 -18.516 1 98.88 68 TYR B N 1
ATOM 3350 C CA . TYR B 1 68 ? 0.419 14.945 -17.25 1 98.88 68 TYR B CA 1
ATOM 3351 C C . TYR B 1 68 ? -0.027 13.484 -17.156 1 98.88 68 TYR B C 1
ATOM 3353 O O . TYR B 1 68 ? -1.036 13.102 -17.75 1 98.88 68 TYR B O 1
ATOM 3361 N N . LYS B 1 69 ? 0.739 12.648 -16.469 1 98.88 69 LYS B N 1
ATOM 3362 C CA . LYS B 1 69 ? 0.305 11.32 -16.047 1 98.88 69 LYS B CA 1
ATOM 3363 C C . LYS B 1 69 ? -0.105 11.32 -14.57 1 98.88 69 LYS B C 1
ATOM 3365 O O . LYS B 1 69 ? 0.482 12.031 -13.758 1 98.88 69 LYS B O 1
ATOM 3370 N N . VAL B 1 70 ? -1.142 10.609 -14.289 1 98.88 70 VAL B N 1
ATOM 3371 C CA . VAL B 1 70 ? -1.577 10.344 -12.914 1 98.88 70 VAL B CA 1
ATOM 3372 C C . VAL B 1 70 ? -1.235 8.906 -12.531 1 98.88 70 VAL B C 1
ATOM 3374 O O . VAL B 1 70 ? -1.713 7.961 -13.156 1 98.88 70 VAL B O 1
ATOM 3377 N N . LEU B 1 71 ? -0.409 8.75 -11.516 1 98.88 71 LEU B N 1
ATOM 3378 C CA . LEU B 1 71 ? 0.042 7.43 -11.086 1 98.88 71 LEU B CA 1
ATOM 3379 C C . LEU B 1 71 ? -0.477 7.105 -9.688 1 98.88 71 LEU B C 1
ATOM 3381 O O . LEU B 1 71 ? -0.487 7.969 -8.812 1 98.88 71 LEU B O 1
ATOM 3385 N N . PHE B 1 72 ? -1.023 5.934 -9.492 1 98.81 72 PHE B N 1
ATOM 3386 C CA . PHE B 1 72 ? -1.352 5.371 -8.188 1 98.81 72 PHE B CA 1
ATOM 3387 C C . PHE B 1 72 ? -0.26 4.414 -7.723 1 98.81 72 PHE B C 1
ATOM 3389 O O . PHE B 1 72 ? -0.13 3.307 -8.25 1 98.81 72 PHE B O 1
ATOM 3396 N N . LEU B 1 73 ? 0.499 4.844 -6.758 1 98.56 73 LEU B N 1
ATOM 3397 C CA . LEU B 1 73 ? 1.67 4.113 -6.281 1 98.56 73 LEU B CA 1
ATOM 3398 C C . LEU B 1 73 ? 1.509 3.723 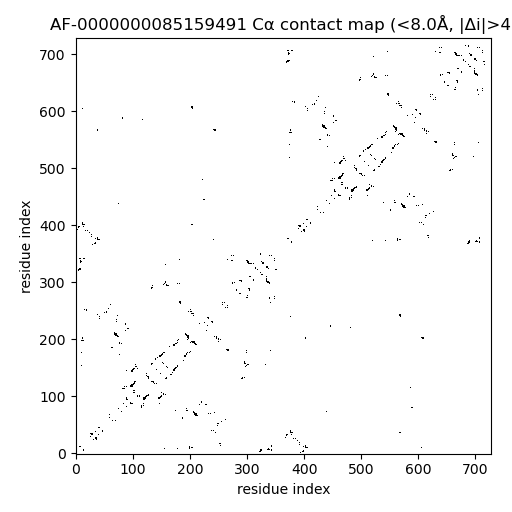-4.816 1 98.56 73 LEU B C 1
ATOM 3400 O O . LEU B 1 73 ? 0.399 3.754 -4.281 1 98.56 73 LEU B O 1
ATOM 3404 N N . GLN B 1 74 ? 2.588 3.188 -4.207 1 98.12 74 GLN B N 1
ATOM 3405 C CA . GLN B 1 74 ? 2.609 2.748 -2.816 1 98.12 74 GLN B CA 1
ATOM 3406 C C . GLN B 1 74 ? 3.826 3.307 -2.082 1 98.12 74 GLN B C 1
ATOM 3408 O O . GLN B 1 74 ? 4.668 3.973 -2.686 1 98.12 74 GLN B O 1
ATOM 3413 N N . GLY B 1 75 ? 3.834 3.135 -0.775 1 97.44 75 GLY B N 1
ATOM 3414 C CA . GLY B 1 75 ? 5 3.523 0.002 1 97.44 75 GLY B CA 1
ATOM 3415 C C . GLY B 1 75 ? 4.859 4.895 0.639 1 97.44 75 GLY B C 1
ATOM 3416 O O . GLY B 1 75 ? 5.766 5.355 1.336 1 97.44 75 GLY B O 1
ATOM 3417 N N . GLY B 1 76 ? 3.719 5.582 0.385 1 96.5 76 GLY B N 1
ATOM 3418 C CA . GLY B 1 76 ? 3.502 6.898 0.957 1 96.5 76 GLY B CA 1
ATOM 3419 C C . GLY B 1 76 ? 4.367 7.973 0.326 1 96.5 76 GLY B C 1
ATOM 3420 O O . GLY B 1 76 ? 5.145 7.695 -0.589 1 96.5 76 GLY B O 1
ATOM 3421 N N . ALA B 1 77 ? 4.16 9.188 0.818 1 96.25 77 ALA B N 1
ATOM 3422 C CA . ALA B 1 77 ? 5.008 10.289 0.375 1 96.25 77 ALA B CA 1
ATOM 3423 C C . ALA B 1 77 ? 6.473 10.023 0.705 1 96.25 77 ALA B C 1
ATOM 3425 O O . ALA B 1 77 ? 7.371 10.453 -0.027 1 96.25 77 ALA B O 1
ATOM 3426 N N . SER B 1 78 ? 6.699 9.242 1.748 1 98 78 SER B N 1
ATOM 3427 C CA . SER B 1 78 ? 8.062 8.945 2.184 1 98 78 SER B CA 1
ATOM 3428 C C . SER B 1 78 ? 8.844 8.227 1.091 1 98 78 SER B C 1
ATOM 3430 O O . SER B 1 78 ? 10.047 8.453 0.931 1 98 78 SER B O 1
ATOM 3432 N N . LEU B 1 79 ? 8.188 7.363 0.336 1 98.75 79 LEU B N 1
ATOM 3433 C CA . LEU B 1 79 ? 8.898 6.676 -0.736 1 98.75 79 LEU B CA 1
ATOM 3434 C C . LEU B 1 79 ? 9.125 7.605 -1.921 1 98.75 79 LEU B C 1
ATOM 3436 O O . LEU B 1 79 ? 10.016 7.367 -2.738 1 98.75 79 LEU B O 1
ATOM 3440 N N . GLN B 1 80 ? 8.398 8.688 -2.039 1 98.88 80 GLN B N 1
ATOM 3441 C CA . GLN B 1 80 ? 8.625 9.664 -3.102 1 98.88 80 GLN B CA 1
ATOM 3442 C C . GLN B 1 80 ? 9.898 10.469 -2.846 1 98.88 80 GLN B C 1
ATOM 3444 O O . GLN B 1 80 ? 10.523 10.969 -3.785 1 98.88 80 GLN B O 1
ATOM 3449 N N . PHE B 1 81 ? 10.305 10.562 -1.539 1 98.88 81 PHE B N 1
ATOM 3450 C CA . PHE B 1 81 ? 11.516 11.305 -1.208 1 98.88 81 PHE B CA 1
ATOM 3451 C C . PHE B 1 81 ? 12.711 10.75 -1.979 1 98.88 81 PHE B C 1
ATOM 3453 O O . PHE B 1 81 ? 13.484 11.516 -2.568 1 98.88 81 PHE B O 1
ATOM 3460 N N . PRO B 1 82 ? 12.922 9.469 -2.057 1 98.81 82 PRO B N 1
ATOM 3461 C CA . PRO B 1 82 ? 14 8.945 -2.896 1 98.81 82 PRO B CA 1
ATOM 3462 C C . PRO B 1 82 ? 13.594 8.789 -4.359 1 98.81 82 PRO B C 1
ATOM 3464 O O . PRO B 1 82 ? 14.422 8.953 -5.258 1 98.81 82 PRO B O 1
ATOM 3467 N N . MET B 1 83 ? 12.344 8.469 -4.707 1 98.81 83 MET B N 1
ATOM 3468 C CA . MET B 1 83 ? 11.906 8.203 -6.07 1 98.81 83 MET B CA 1
ATOM 3469 C C . MET B 1 83 ? 12.102 9.438 -6.953 1 98.81 83 MET B C 1
ATOM 3471 O O . MET B 1 83 ? 12.539 9.32 -8.102 1 98.81 83 MET B O 1
ATOM 3475 N N . ILE B 1 84 ? 11.82 10.609 -6.402 1 98.94 84 ILE B N 1
ATOM 3476 C CA . ILE B 1 84 ? 11.883 11.844 -7.176 1 98.94 84 ILE B CA 1
ATOM 3477 C C . ILE B 1 84 ? 13.32 12.102 -7.613 1 98.94 84 ILE B C 1
ATOM 3479 O O . ILE B 1 84 ? 13.602 12.203 -8.812 1 98.94 84 ILE B O 1
ATOM 3483 N N . PRO B 1 85 ? 14.32 12.195 -6.719 1 98.81 85 PRO B N 1
ATOM 3484 C CA . PRO B 1 85 ? 15.68 12.43 -7.195 1 98.81 85 PRO B CA 1
ATOM 3485 C C . PRO B 1 85 ? 16.219 11.273 -8.031 1 98.81 85 PRO B C 1
ATOM 3487 O O . PRO B 1 85 ? 17 11.484 -8.969 1 98.81 85 PRO B O 1
ATOM 3490 N N . LEU B 1 86 ? 15.844 10.008 -7.758 1 98.69 86 LEU B N 1
ATOM 3491 C CA . LEU B 1 86 ? 1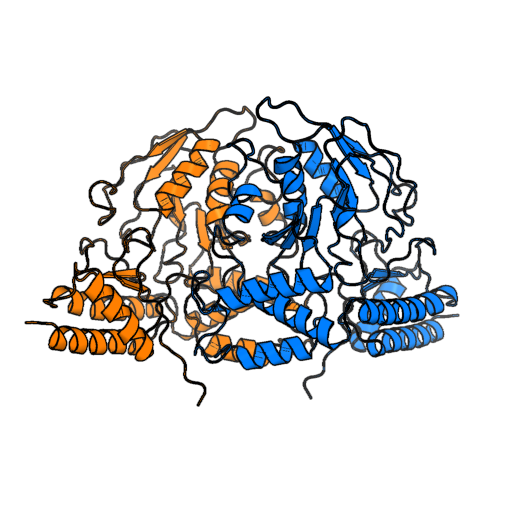6.312 8.867 -8.539 1 98.69 86 LEU B CA 1
ATOM 3492 C C . LEU B 1 86 ? 15.836 8.969 -9.984 1 98.69 86 LEU B C 1
ATOM 3494 O O . LEU B 1 86 ? 16.531 8.516 -10.898 1 98.69 86 LEU B O 1
ATOM 3498 N N . ASN B 1 87 ? 14.68 9.523 -10.188 1 98.81 87 ASN B N 1
ATOM 3499 C CA . ASN B 1 87 ? 14.117 9.609 -11.531 1 98.81 87 ASN B CA 1
ATOM 3500 C C . ASN B 1 87 ? 14.5 10.922 -12.219 1 98.81 87 ASN B C 1
ATOM 3502 O O . ASN B 1 87 ? 14.625 10.977 -13.438 1 98.81 87 ASN B O 1
ATOM 3506 N N . LEU B 1 88 ? 14.703 12.016 -11.453 1 98.69 88 LEU B N 1
ATOM 3507 C CA . LEU B 1 88 ? 14.805 13.328 -12.078 1 98.69 88 LEU B CA 1
ATOM 3508 C C . LEU B 1 88 ? 16.234 13.852 -12.008 1 98.69 88 LEU B C 1
ATOM 3510 O O . LEU B 1 88 ? 16.609 14.758 -12.758 1 98.69 88 LEU B O 1
ATOM 3514 N N . ALA B 1 89 ? 17.078 13.273 -11.102 1 98.56 89 ALA B N 1
ATOM 3515 C CA . ALA B 1 89 ? 18.344 13.945 -10.844 1 98.56 89 ALA B CA 1
ATOM 3516 C C . ALA B 1 89 ? 19.531 13.008 -11.102 1 98.56 89 ALA B C 1
ATOM 3518 O O . ALA B 1 89 ? 20.688 13.422 -11.055 1 98.56 89 ALA B O 1
ATOM 3519 N N . VAL B 1 90 ? 19.266 11.688 -11.281 1 97.5 90 VAL B N 1
ATOM 3520 C CA . VAL B 1 90 ? 20.344 10.719 -11.531 1 97.5 90 VAL B CA 1
ATOM 3521 C C . VAL B 1 90 ? 20.531 10.547 -13.031 1 97.5 90 VAL B C 1
ATOM 3523 O O . VAL B 1 90 ? 19.562 10.516 -13.797 1 97.5 90 VAL B O 1
ATOM 3526 N N . ARG B 1 91 ? 21.828 10.5 -13.445 1 95.06 91 ARG B N 1
ATOM 3527 C CA . ARG B 1 91 ? 22.188 10.32 -14.844 1 95.06 91 ARG B CA 1
ATOM 3528 C C . ARG B 1 91 ? 23.141 9.133 -15.016 1 95.06 91 ARG B C 1
ATOM 3530 O O . ARG B 1 91 ? 23.75 8.68 -14.047 1 95.06 91 ARG B O 1
ATOM 3537 N N . GLU B 1 92 ? 23.266 8.68 -16.219 1 92.56 92 GLU B N 1
ATOM 3538 C CA . GLU B 1 92 ? 24.094 7.516 -16.531 1 92.56 92 GLU B CA 1
ATOM 3539 C C . GLU B 1 92 ? 25.547 7.766 -16.188 1 92.56 92 GLU B C 1
ATOM 3541 O O . GLU B 1 92 ? 26.266 6.84 -15.812 1 92.56 92 GLU B O 1
ATOM 3546 N N . ASP B 1 93 ? 26 9.039 -16.234 1 92.75 93 ASP B N 1
ATOM 3547 C CA . ASP B 1 93 ? 27.422 9.359 -16.031 1 92.75 93 ASP B CA 1
ATOM 3548 C C . ASP B 1 93 ? 27.734 9.445 -14.539 1 92.75 93 ASP B C 1
ATOM 3550 O O . ASP B 1 93 ? 28.906 9.633 -14.164 1 92.75 93 ASP B O 1
ATOM 3554 N N . GLY B 1 94 ? 26.719 9.305 -13.758 1 88.75 94 GLY B N 1
ATOM 3555 C CA . GLY B 1 94 ? 26.938 9.234 -12.32 1 88.75 94 GLY B CA 1
ATOM 3556 C C . GLY B 1 94 ? 27.141 10.586 -11.68 1 88.75 94 GLY B C 1
ATOM 3557 O O . GLY B 1 94 ? 27.266 10.695 -10.453 1 88.75 94 GLY B O 1
ATOM 3558 N N . LYS B 1 95 ? 27.219 11.695 -12.547 1 93.44 95 LYS B N 1
ATOM 3559 C CA . LYS B 1 95 ? 27.375 13.047 -12 1 93.44 95 LYS B CA 1
ATOM 3560 C C . LYS B 1 95 ? 26.109 13.492 -11.281 1 93.44 95 LYS B C 1
ATOM 3562 O O . LYS B 1 95 ? 25.016 13.375 -11.812 1 93.44 95 LYS B O 1
ATOM 3567 N N . LYS B 1 96 ? 26.266 13.891 -10.039 1 95.06 96 LYS B N 1
ATOM 3568 C CA . LYS B 1 96 ? 25.125 14.414 -9.297 1 95.06 96 LYS B CA 1
ATOM 3569 C C . LYS B 1 96 ? 24.625 15.719 -9.906 1 95.06 96 LYS B C 1
ATOM 3571 O O . LYS B 1 96 ? 25.406 16.625 -10.18 1 95.06 96 LYS B O 1
ATOM 3576 N N . GLN B 1 97 ? 23.422 15.805 -10.109 1 98.12 97 GLN B N 1
ATOM 3577 C CA . GLN B 1 97 ? 22.781 17.016 -10.617 1 98.12 97 GLN B CA 1
ATOM 3578 C C . GLN B 1 97 ? 22.375 17.938 -9.469 1 98.12 97 GLN B C 1
ATOM 3580 O O . GLN B 1 97 ? 22.172 17.484 -8.344 1 98.12 97 GLN B O 1
ATOM 3585 N N . LYS B 1 98 ? 22.281 19.188 -9.797 1 98.5 98 LYS B N 1
ATOM 3586 C CA . LYS B 1 98 ? 21.922 20.188 -8.781 1 98.5 98 LYS B CA 1
ATOM 3587 C C . LYS B 1 98 ? 20.406 20.266 -8.617 1 98.5 98 LYS B C 1
ATOM 3589 O O . LYS B 1 98 ? 19.672 20.234 -9.594 1 98.5 98 LYS B O 1
ATOM 3594 N N . VAL B 1 99 ? 19.953 20.312 -7.402 1 98.81 99 VAL B N 1
ATOM 3595 C CA . VAL B 1 99 ? 18.547 20.5 -7.066 1 98.81 99 VAL B CA 1
ATOM 3596 C C . VAL B 1 99 ? 18.422 21.484 -5.906 1 98.81 99 VAL B C 1
ATOM 3598 O O . VAL B 1 99 ? 19.359 21.641 -5.113 1 98.81 99 VAL B O 1
ATOM 3601 N N . THR B 1 100 ? 17.312 22.141 -5.789 1 98.75 100 THR B N 1
ATOM 3602 C CA . THR B 1 100 ? 17.062 23.094 -4.711 1 98.75 100 THR B CA 1
ATOM 3603 C C . THR B 1 100 ? 15.844 22.688 -3.893 1 98.75 100 THR B C 1
ATOM 3605 O O . THR B 1 100 ? 14.844 22.234 -4.449 1 98.75 100 THR B O 1
ATOM 3608 N N . TYR B 1 101 ? 15.945 22.75 -2.613 1 98.69 101 TYR B N 1
ATOM 3609 C CA . TYR B 1 101 ? 14.859 22.547 -1.666 1 98.69 101 TYR B CA 1
ATOM 3610 C C . TYR B 1 101 ? 14.648 23.766 -0.792 1 98.69 101 TYR B C 1
ATOM 3612 O O . TYR B 1 101 ? 15.594 24.531 -0.531 1 98.69 101 TYR B O 1
ATOM 3620 N N . VAL B 1 102 ? 13.438 24.031 -0.401 1 98.75 102 VAL B N 1
ATOM 3621 C CA . VAL B 1 102 ? 13.141 24.984 0.666 1 98.75 102 VAL B CA 1
ATOM 3622 C C . VAL B 1 102 ? 12.695 24.234 1.919 1 98.75 102 VAL B C 1
ATOM 3624 O O . VAL B 1 102 ? 11.773 23.422 1.871 1 98.75 102 VAL B O 1
ATOM 3627 N N . ASP B 1 103 ? 13.375 24.438 3.043 1 98.62 103 ASP B N 1
ATOM 3628 C CA . ASP B 1 103 ? 13.141 23.703 4.285 1 98.62 103 ASP B CA 1
ATOM 3629 C C . ASP B 1 103 ? 12.125 24.422 5.164 1 98.62 103 ASP B C 1
ATOM 3631 O O . ASP B 1 103 ? 12.484 25.266 5.992 1 98.62 103 ASP B O 1
ATOM 3635 N N . THR B 1 104 ? 10.883 23.969 5.055 1 98.69 104 THR B N 1
ATOM 3636 C CA . THR B 1 104 ? 9.812 24.641 5.785 1 98.69 104 THR B CA 1
ATOM 3637 C C . THR B 1 104 ? 9.234 23.719 6.855 1 98.69 104 THR B C 1
ATOM 3639 O O . THR B 1 104 ? 8.195 24.016 7.441 1 98.69 104 THR B O 1
ATOM 3642 N N . GLY B 1 105 ? 9.836 22.594 7.102 1 98 105 GLY B N 1
ATOM 3643 C CA . GLY B 1 105 ? 9.352 21.656 8.102 1 98 105 GLY B CA 1
ATOM 3644 C C . GLY B 1 105 ? 9.992 20.281 8.016 1 98 105 GLY B C 1
ATOM 3645 O O . GLY B 1 105 ? 10.906 20.078 7.207 1 98 105 GLY B O 1
ATOM 3646 N N . VAL B 1 106 ? 9.469 19.359 8.797 1 96.56 106 VAL B N 1
ATOM 3647 C CA . VAL B 1 106 ? 10.062 18.031 8.992 1 96.56 106 VAL B CA 1
ATOM 3648 C C . VAL B 1 106 ? 10.07 17.266 7.668 1 96.56 106 VAL B C 1
ATOM 3650 O O . VAL B 1 106 ? 11.07 16.656 7.309 1 96.56 106 VAL B O 1
ATOM 3653 N N . TRP B 1 107 ? 8.984 17.328 6.941 1 97.44 107 TRP B N 1
ATOM 3654 C CA . TRP B 1 107 ? 8.883 16.578 5.699 1 97.44 107 TRP B CA 1
ATOM 3655 C C . TRP B 1 107 ? 9.797 17.156 4.629 1 97.44 107 TRP B C 1
ATOM 3657 O O . TRP B 1 107 ? 10.414 16.422 3.859 1 97.44 107 TRP B O 1
ATOM 3667 N N . ALA B 1 108 ? 9.844 18.453 4.551 1 98.5 108 ALA B N 1
ATOM 3668 C CA . ALA B 1 108 ? 10.773 19.094 3.631 1 98.5 108 ALA B CA 1
ATOM 3669 C C . ALA B 1 108 ? 12.219 18.719 3.947 1 98.5 108 ALA B C 1
ATOM 3671 O O . ALA B 1 108 ? 13 18.422 3.041 1 98.5 108 ALA B O 1
ATOM 3672 N N . SER B 1 109 ? 12.523 18.734 5.234 1 98.31 109 SER B N 1
ATOM 3673 C CA . SER B 1 109 ? 13.867 18.391 5.684 1 98.31 109 SER B CA 1
ATOM 3674 C C . SER B 1 109 ? 14.211 16.938 5.324 1 98.31 109 SER B C 1
ATOM 3676 O O . SER B 1 109 ? 15.297 16.672 4.816 1 98.31 109 SER B O 1
ATOM 3678 N N . LYS B 1 110 ? 13.305 16.031 5.598 1 98.12 110 LYS B N 1
ATOM 3679 C CA . LYS B 1 110 ? 13.523 14.625 5.301 1 98.12 110 LYS B CA 1
ATOM 3680 C C . LYS B 1 110 ? 13.68 14.398 3.799 1 98.12 110 LYS B C 1
ATOM 3682 O O . LYS B 1 110 ? 14.492 13.578 3.369 1 98.12 110 LYS B O 1
ATOM 3687 N N . ALA B 1 111 ? 12.883 15.078 3.008 1 98.81 111 ALA B N 1
ATOM 3688 C CA . ALA B 1 111 ? 12.969 14.961 1.554 1 98.81 111 ALA B CA 1
ATOM 3689 C C . ALA B 1 111 ? 14.336 15.422 1.053 1 98.81 111 ALA B C 1
ATOM 3691 O O . ALA B 1 111 ? 14.953 14.75 0.22 1 98.81 111 ALA B O 1
ATOM 3692 N N . ALA B 1 112 ? 14.797 16.578 1.564 1 98.88 112 ALA B N 1
ATOM 3693 C CA . ALA B 1 112 ? 16.094 17.094 1.173 1 98.88 112 ALA B CA 1
ATOM 3694 C C . ALA B 1 112 ? 17.219 16.141 1.575 1 98.88 112 ALA B C 1
ATOM 3696 O O . ALA B 1 112 ? 18.156 15.898 0.804 1 98.88 112 ALA B O 1
ATOM 3697 N N . GLU B 1 113 ? 17.078 15.617 2.793 1 98.62 113 GLU B N 1
ATOM 3698 C CA . GLU B 1 113 ? 18.078 14.672 3.287 1 98.62 113 GLU B CA 1
ATOM 3699 C C . GLU B 1 113 ? 18.156 13.43 2.396 1 98.62 113 GLU B C 1
ATOM 3701 O O . GLU B 1 113 ? 19.25 13 2.021 1 98.62 113 GLU B O 1
ATOM 3706 N N . GLU B 1 114 ? 17.078 12.867 2.053 1 98.56 114 GLU B N 1
ATOM 3707 C CA . GLU B 1 114 ? 17.047 11.711 1.164 1 98.56 114 GLU B CA 1
ATOM 3708 C C . GLU B 1 114 ? 17.609 12.055 -0.21 1 98.56 114 GLU B C 1
ATOM 3710 O O . GLU B 1 114 ? 18.359 11.273 -0.793 1 98.56 114 GLU B O 1
ATOM 3715 N N . ALA B 1 115 ? 17.219 13.195 -0.737 1 98.81 115 ALA B N 1
ATOM 3716 C CA . ALA B 1 115 ? 17.672 13.633 -2.055 1 98.81 115 ALA B CA 1
ATOM 3717 C C . ALA B 1 115 ? 19.188 13.781 -2.09 1 98.81 115 ALA B C 1
ATOM 3719 O O . ALA B 1 115 ? 19.812 13.547 -3.127 1 98.81 115 ALA B O 1
ATOM 3720 N N . SER B 1 116 ? 19.797 14.148 -0.957 1 98.62 116 SER B N 1
ATOM 3721 C CA . SER B 1 116 ? 21.234 14.398 -0.893 1 98.62 116 SER B CA 1
ATOM 3722 C C . SER B 1 116 ? 22.031 13.133 -1.165 1 98.62 116 SER B C 1
ATOM 3724 O O . SER B 1 116 ? 23.219 13.195 -1.482 1 98.62 116 SER B O 1
ATOM 3726 N N . LYS B 1 117 ? 21.375 12.008 -1.046 1 97.62 117 LYS B N 1
ATOM 3727 C CA . LYS B 1 117 ? 22.031 10.734 -1.37 1 97.62 117 LYS B CA 1
ATOM 3728 C C . LYS B 1 117 ? 22.281 10.617 -2.871 1 97.62 117 LYS B C 1
ATOM 3730 O O . LYS B 1 117 ? 23.172 9.883 -3.301 1 97.62 117 LYS B O 1
ATOM 3735 N N . TYR B 1 118 ? 21.531 11.359 -3.729 1 97.94 118 TYR B N 1
ATOM 3736 C CA . TYR B 1 118 ? 21.5 11.102 -5.164 1 97.94 118 TYR B CA 1
ATOM 3737 C C . TYR B 1 118 ? 21.812 12.367 -5.949 1 97.94 118 TYR B C 1
ATOM 3739 O O . TYR B 1 118 ? 22.125 12.312 -7.145 1 97.94 118 TYR B O 1
ATOM 3747 N N . ALA B 1 119 ? 21.703 13.547 -5.273 1 98.56 119 ALA B N 1
ATOM 3748 C CA . ALA B 1 119 ? 21.828 14.844 -5.941 1 98.56 119 ALA B CA 1
ATOM 3749 C C . ALA B 1 119 ? 22.641 15.812 -5.098 1 98.56 119 ALA B C 1
ATOM 3751 O O . ALA B 1 119 ? 22.922 15.547 -3.93 1 98.56 119 ALA B O 1
ATOM 3752 N N . GLU B 1 120 ? 23.172 16.875 -5.746 1 98.44 120 GLU B N 1
ATOM 3753 C CA . GLU B 1 120 ? 23.719 18.016 -5.023 1 98.44 120 GLU B CA 1
ATOM 3754 C C . GLU B 1 120 ? 22.609 18.953 -4.562 1 98.44 120 GLU B C 1
ATOM 3756 O O . GLU B 1 120 ? 22.078 19.734 -5.355 1 98.44 120 GLU B O 1
ATOM 3761 N N . VAL B 1 121 ? 22.312 18.953 -3.273 1 98.62 121 VAL B N 1
ATOM 3762 C CA . VAL B 1 121 ? 21.141 19.641 -2.742 1 98.62 121 VAL B CA 1
ATOM 3763 C C . VAL B 1 121 ? 21.547 21 -2.201 1 98.62 121 VAL B C 1
ATOM 3765 O O . VAL B 1 121 ? 22.469 21.109 -1.4 1 98.62 121 VAL B O 1
ATOM 3768 N N . ARG B 1 122 ? 20.891 21.984 -2.652 1 98.38 122 ARG B N 1
ATOM 3769 C CA . ARG B 1 122 ? 20.938 23.312 -2.061 1 98.38 122 ARG B CA 1
ATOM 3770 C C . ARG B 1 122 ? 19.656 23.609 -1.273 1 98.38 122 ARG B C 1
ATOM 3772 O O . ARG B 1 122 ? 18.562 23.547 -1.823 1 98.38 122 ARG B O 1
ATOM 3779 N N . VAL B 1 123 ? 19.781 23.859 -0.014 1 98.31 123 VAL B N 1
ATOM 3780 C CA . VAL B 1 123 ? 18.656 24.375 0.765 1 98.31 123 VAL B CA 1
ATOM 3781 C C . VAL B 1 123 ? 18.625 25.891 0.669 1 98.31 123 VAL B C 1
ATOM 3783 O O . VAL B 1 123 ? 19.391 26.594 1.349 1 98.31 123 VAL B O 1
ATOM 3786 N N . ALA B 1 124 ? 17.781 26.422 -0.151 1 97.56 124 ALA B N 1
ATOM 3787 C CA . ALA B 1 124 ? 17.812 27.828 -0.532 1 97.56 124 ALA B CA 1
ATOM 3788 C C . ALA B 1 124 ? 17.312 28.719 0.598 1 97.56 124 ALA B C 1
ATOM 3790 O O . ALA B 1 124 ? 17.703 29.891 0.706 1 97.56 124 ALA B O 1
ATOM 3791 N N . ALA B 1 125 ? 16.406 28.25 1.412 1 98.12 125 ALA B N 1
ATOM 3792 C CA . ALA B 1 125 ? 15.82 28.953 2.551 1 98.12 125 ALA B CA 1
ATOM 3793 C C . ALA B 1 125 ? 15.281 27.984 3.586 1 98.12 125 ALA B C 1
ATOM 3795 O O . ALA B 1 125 ? 15.023 26.812 3.273 1 98.12 125 ALA B O 1
ATOM 3796 N N . SER B 1 126 ? 15.211 28.422 4.797 1 98.38 126 SER B N 1
ATOM 3797 C CA . SER B 1 126 ? 14.703 27.609 5.895 1 98.38 126 SER B CA 1
ATOM 3798 C C . SER B 1 126 ? 14 28.469 6.941 1 98.38 126 SER B C 1
ATOM 3800 O O . SER B 1 126 ? 14.406 29.609 7.18 1 98.38 126 SER B O 1
ATOM 3802 N N . SER B 1 127 ? 12.969 27.969 7.508 1 98.38 127 SER B N 1
ATOM 3803 C CA . SER B 1 127 ? 12.328 28.656 8.633 1 98.38 127 SER B CA 1
ATOM 3804 C C . SER B 1 127 ? 12.602 27.922 9.945 1 98.38 127 SER B C 1
ATOM 3806 O O . SER B 1 127 ? 11.891 28.125 10.93 1 98.38 127 SER B O 1
ATOM 3808 N N . LYS B 1 128 ? 13.555 27.062 9.93 1 97.62 128 LYS B N 1
ATOM 3809 C CA . LYS B 1 128 ? 13.938 26.297 11.117 1 97.62 128 LYS B CA 1
ATOM 3810 C C . LYS B 1 128 ? 14.312 27.219 12.273 1 97.62 128 LYS B C 1
ATOM 3812 O O . LYS B 1 128 ? 14.125 26.875 13.438 1 97.62 128 LYS B O 1
ATOM 3817 N N . ASP B 1 129 ? 14.797 28.438 12.031 1 97.31 129 ASP B N 1
ATOM 3818 C CA . ASP B 1 129 ? 15.258 29.391 13.031 1 97.31 129 ASP B CA 1
ATOM 3819 C C . ASP B 1 129 ? 14.125 29.797 13.969 1 97.31 129 ASP B C 1
ATOM 3821 O O . ASP B 1 129 ? 14.367 30.172 15.117 1 97.31 129 ASP B O 1
ATOM 3825 N N . LYS B 1 130 ? 12.883 29.719 13.461 1 97.56 130 LYS B N 1
ATOM 3826 C CA . LYS B 1 130 ? 11.711 30.016 14.281 1 97.56 130 LYS B CA 1
ATOM 3827 C C . LYS B 1 130 ? 10.773 28.812 14.367 1 97.56 130 LYS B C 1
ATOM 3829 O O . LYS B 1 130 ? 9.555 28.969 14.227 1 97.56 130 LYS B O 1
ATOM 3834 N N . ALA B 1 131 ? 11.359 27.625 14.445 1 96.38 131 ALA B N 1
ATOM 3835 C CA . ALA B 1 131 ? 10.641 26.359 14.641 1 96.38 131 ALA B CA 1
ATOM 3836 C C . ALA B 1 131 ? 9.602 26.156 13.539 1 96.38 131 ALA B C 1
ATOM 3838 O O . ALA B 1 131 ? 8.508 25.641 13.797 1 96.38 131 ALA B O 1
ATOM 3839 N N . TYR B 1 132 ? 9.953 26.641 12.328 1 98.12 132 TYR B N 1
ATOM 3840 C CA . TYR B 1 132 ? 9.133 26.453 11.133 1 98.12 132 TYR B CA 1
ATOM 3841 C C . TYR B 1 132 ? 7.777 27.141 11.289 1 98.12 132 TYR B C 1
ATOM 3843 O O . TYR B 1 132 ? 6.762 26.625 10.812 1 98.12 132 TYR B O 1
ATOM 3851 N N . SER B 1 133 ? 7.668 28.281 11.977 1 98.25 133 SER B N 1
ATOM 3852 C CA . SER B 1 133 ? 6.418 28.969 12.281 1 98.25 133 SER B CA 1
ATOM 3853 C C . SER B 1 133 ? 6.027 29.922 11.172 1 98.25 133 SER B C 1
ATOM 3855 O O . SER B 1 133 ? 5.082 30.703 11.32 1 98.25 133 SER B O 1
ATOM 3857 N N . TYR B 1 134 ? 6.758 29.938 10.078 1 98.44 134 TYR B N 1
ATOM 3858 C CA . TYR B 1 134 ? 6.457 30.797 8.93 1 98.44 134 TYR B CA 1
ATOM 3859 C C . TYR B 1 134 ? 7.016 30.203 7.645 1 98.44 134 TYR B C 1
ATOM 3861 O O . TYR B 1 134 ? 7.797 29.25 7.684 1 98.44 134 TYR B O 1
ATOM 3869 N N . ILE B 1 135 ? 6.527 30.656 6.457 1 98.62 135 ILE B N 1
ATOM 3870 C CA . ILE B 1 135 ? 7.098 30.328 5.156 1 98.62 135 ILE B CA 1
ATOM 3871 C C . ILE B 1 135 ? 8.125 31.375 4.762 1 98.62 135 ILE B C 1
ATOM 3873 O O . ILE B 1 135 ? 7.797 32.562 4.641 1 98.62 135 ILE B O 1
ATOM 3877 N N . PRO B 1 136 ? 9.359 30.984 4.609 1 98.25 136 PRO B N 1
ATOM 3878 C CA . PRO B 1 136 ? 10.383 31.953 4.227 1 98.25 136 PRO B CA 1
ATOM 3879 C C . PRO B 1 136 ? 10.281 32.375 2.76 1 98.25 136 PRO B C 1
ATOM 3881 O O . PRO B 1 136 ? 9.641 31.688 1.961 1 98.25 136 PRO B O 1
ATOM 3884 N N . GLU B 1 137 ? 10.883 33.531 2.502 1 95.44 137 GLU B N 1
ATOM 3885 C CA . GLU B 1 137 ? 11.023 33.875 1.094 1 95.44 137 GLU B CA 1
ATOM 3886 C C . GLU B 1 137 ? 11.805 32.812 0.33 1 95.44 137 GLU B C 1
ATOM 3888 O O . GLU B 1 137 ? 12.797 32.281 0.833 1 95.44 137 GLU B O 1
ATOM 3893 N N . ALA B 1 138 ? 11.297 32.438 -0.781 1 92.38 138 ALA B N 1
ATOM 3894 C CA . ALA B 1 138 ? 11.914 31.391 -1.604 1 92.38 138 ALA B CA 1
ATOM 3895 C C . ALA B 1 138 ? 12.789 32 -2.695 1 92.38 138 ALA B C 1
ATOM 3897 O O . ALA B 1 138 ? 12.273 32.531 -3.674 1 92.38 138 ALA B O 1
ATOM 3898 N N . PRO B 1 139 ? 14.062 31.875 -2.557 1 94.31 139 PRO B N 1
ATOM 3899 C CA . PRO B 1 139 ? 14.922 32.375 -3.631 1 94.31 139 PRO B CA 1
ATOM 3900 C C . PRO B 1 139 ? 14.734 31.609 -4.941 1 94.31 139 PRO B C 1
ATOM 3902 O O . PRO B 1 139 ? 14.305 30.453 -4.926 1 94.31 139 PRO B O 1
ATOM 3905 N N . ALA B 1 140 ? 15.039 32.281 -6.027 1 94.81 140 ALA B N 1
ATOM 3906 C CA . ALA B 1 140 ? 15.031 31.641 -7.34 1 94.81 140 ALA B CA 1
ATOM 3907 C C . ALA B 1 140 ? 16.016 30.469 -7.383 1 94.81 140 ALA B C 1
ATOM 3909 O O . ALA B 1 140 ? 17 30.453 -6.652 1 94.81 140 ALA B O 1
ATOM 3910 N N . PRO B 1 141 ? 15.664 29.484 -8.148 1 96.75 141 PRO B N 1
ATOM 3911 C CA . PRO B 1 141 ? 16.625 28.391 -8.32 1 96.75 141 PRO B CA 1
ATOM 3912 C C . PRO B 1 141 ? 17.859 28.812 -9.094 1 96.75 141 PRO B C 1
ATOM 3914 O O . PRO B 1 141 ? 17.891 29.891 -9.688 1 96.75 141 PRO B O 1
ATOM 3917 N N . ASP B 1 142 ? 18.891 27.938 -8.93 1 94.06 142 ASP B N 1
ATOM 3918 C CA . ASP B 1 142 ? 19.984 28.016 -9.906 1 94.06 142 ASP B CA 1
ATOM 3919 C C . ASP B 1 142 ? 19.516 27.547 -11.281 1 94.06 142 ASP B C 1
ATOM 3921 O O . ASP B 1 142 ? 18.719 26.609 -11.383 1 94.06 142 ASP B O 1
ATOM 3925 N N . THR B 1 143 ? 20.016 28.141 -12.336 1 93.25 143 THR B N 1
ATOM 3926 C CA . THR B 1 143 ? 19.609 27.812 -13.688 1 93.25 143 THR B CA 1
ATOM 3927 C C . THR B 1 143 ? 19.953 26.359 -14.016 1 93.25 143 THR B C 1
ATOM 3929 O O . THR B 1 143 ? 19.359 25.75 -14.914 1 93.25 143 THR B O 1
ATOM 3932 N N . GLU B 1 144 ? 20.844 25.797 -13.281 1 95.81 144 GLU B N 1
ATOM 3933 C CA . GLU B 1 144 ? 21.312 24.438 -13.547 1 95.81 144 GLU B CA 1
ATOM 3934 C C . GLU B 1 144 ? 20.484 23.422 -12.758 1 95.81 144 GLU B C 1
ATOM 3936 O O . GLU B 1 144 ? 20.625 22.203 -12.961 1 95.81 144 GLU B O 1
ATOM 3941 N N . ASP B 1 145 ? 19.641 23.906 -11.898 1 98.25 145 ASP B N 1
ATOM 3942 C CA . ASP B 1 145 ? 18.828 22.969 -11.117 1 98.25 145 ASP B CA 1
ATOM 3943 C C . ASP B 1 145 ? 17.938 22.125 -12.023 1 98.25 145 ASP B C 1
ATOM 3945 O O . ASP B 1 145 ? 17.359 22.641 -12.984 1 98.25 145 ASP B O 1
ATOM 3949 N N . VAL B 1 146 ? 17.828 20.859 -11.695 1 98.38 146 VAL B N 1
ATOM 3950 C CA . VAL B 1 146 ? 16.969 20 -12.516 1 98.38 146 VAL B CA 1
ATOM 3951 C C . VAL B 1 146 ? 15.57 19.953 -11.922 1 98.38 146 VAL B C 1
ATOM 3953 O O . VAL B 1 146 ? 14.617 19.547 -12.602 1 98.38 146 VAL B O 1
ATOM 3956 N N . TYR B 1 147 ? 15.422 20.359 -10.672 1 98.81 147 TYR B N 1
ATOM 3957 C CA . TYR B 1 147 ? 14.102 20.609 -10.117 1 98.81 147 TYR B CA 1
ATOM 3958 C C . TYR B 1 147 ? 14.203 21.438 -8.844 1 98.81 147 TYR B C 1
ATOM 3960 O O . TYR B 1 147 ? 15.289 21.609 -8.281 1 98.81 147 TYR B O 1
ATOM 3968 N N . TYR B 1 148 ? 13.133 22.094 -8.453 1 98.88 148 TYR B N 1
ATOM 3969 C CA . TYR B 1 148 ? 12.922 22.891 -7.25 1 98.88 148 TYR B CA 1
ATOM 3970 C C . TYR B 1 148 ? 11.805 22.297 -6.398 1 98.88 148 TYR B C 1
ATOM 3972 O O . TYR B 1 148 ? 10.672 22.156 -6.859 1 98.88 148 TYR B O 1
ATOM 3980 N N . HIS B 1 149 ? 12.172 21.922 -5.137 1 98.88 149 HIS B N 1
ATOM 3981 C CA . HIS B 1 149 ? 11.227 21.172 -4.316 1 98.88 149 HIS B CA 1
ATOM 3982 C C . HIS B 1 149 ? 10.688 22.016 -3.18 1 98.88 149 HIS B C 1
ATOM 3984 O O . HIS B 1 149 ? 11.445 22.703 -2.486 1 98.88 149 HIS B O 1
ATOM 3990 N N . ILE B 1 150 ? 9.367 21.906 -2.941 1 98.88 150 ILE B N 1
ATOM 3991 C CA . ILE B 1 150 ? 8.75 22.547 -1.783 1 98.88 150 ILE B CA 1
ATOM 3992 C C . ILE B 1 150 ? 7.734 21.594 -1.155 1 98.88 150 ILE B C 1
ATOM 3994 O O . ILE B 1 150 ? 7.285 20.641 -1.802 1 98.88 150 ILE B O 1
ATOM 3998 N N . THR B 1 151 ? 7.492 21.75 0.096 1 98.81 151 THR B N 1
ATOM 3999 C CA . THR B 1 151 ? 6.344 21.172 0.79 1 98.81 151 THR B CA 1
ATOM 4000 C C . THR B 1 151 ? 5.215 22.203 0.912 1 98.81 151 THR B C 1
ATOM 4002 O O . THR B 1 151 ? 5.305 23.141 1.708 1 98.81 151 THR B O 1
ATOM 4005 N N . TRP B 1 152 ? 4.16 22 0.137 1 98.62 152 TRP B N 1
ATOM 4006 C CA . TRP B 1 152 ? 3.137 23.016 -0.078 1 98.62 152 TRP B CA 1
ATOM 4007 C C . TRP B 1 152 ? 2.371 23.297 1.211 1 98.62 152 TRP B C 1
ATOM 4009 O O . TRP B 1 152 ? 1.998 24.453 1.479 1 98.62 152 TRP B O 1
ATOM 4019 N N . ASN B 1 153 ? 2.146 22.328 1.993 1 98.62 153 ASN B N 1
ATOM 4020 C CA . ASN B 1 153 ? 1.496 22.375 3.299 1 98.62 153 ASN B CA 1
ATOM 4021 C C . ASN B 1 153 ? 2.193 21.469 4.309 1 98.62 153 ASN B C 1
ATOM 4023 O O . ASN B 1 153 ? 2.439 20.297 4.027 1 98.62 153 ASN B O 1
ATOM 4027 N N . ASN B 1 154 ? 2.543 22.047 5.434 1 98.38 154 ASN B N 1
ATOM 4028 C CA . ASN B 1 154 ? 3.279 21.297 6.445 1 98.38 154 ASN B CA 1
ATOM 4029 C C . ASN B 1 154 ? 2.35 20.75 7.527 1 98.38 154 ASN B C 1
ATOM 4031 O O . ASN B 1 154 ? 1.896 21.5 8.391 1 98.38 154 ASN B O 1
ATOM 4035 N N . THR B 1 155 ? 2.219 19.469 7.574 1 97.56 155 THR B N 1
ATOM 4036 C CA . THR B 1 155 ? 1.27 18.781 8.445 1 97.56 155 THR B CA 1
ATOM 4037 C C . THR B 1 155 ? 1.605 19.016 9.914 1 97.56 155 THR B C 1
ATOM 4039 O O . THR B 1 155 ? 0.717 19.297 10.719 1 97.56 155 THR B O 1
ATOM 4042 N N . ILE B 1 156 ? 2.848 18.953 10.266 1 96.31 156 ILE B N 1
ATOM 4043 C CA . ILE B 1 156 ? 3.266 18.922 11.656 1 96.31 156 ILE B CA 1
ATOM 4044 C C . ILE B 1 156 ? 3.186 20.328 12.242 1 96.31 156 ILE B C 1
ATOM 4046 O O . ILE B 1 156 ? 2.617 20.531 13.32 1 96.31 156 ILE B O 1
ATOM 4050 N N . VAL B 1 157 ? 3.607 21.328 11.445 1 97.56 157 VAL B N 1
ATOM 4051 C CA . VAL B 1 157 ? 3.775 22.641 12.047 1 97.56 157 VAL B CA 1
ATOM 4052 C C . VAL B 1 157 ? 2.629 23.562 11.617 1 97.56 157 VAL B C 1
ATOM 4054 O O . VAL B 1 157 ? 2.42 24.625 12.211 1 97.56 157 VAL B O 1
ATOM 4057 N N . GLY B 1 158 ? 1.949 23.172 10.547 1 98.25 158 GLY B N 1
ATOM 4058 C CA . GLY B 1 158 ? 0.73 23.891 10.211 1 98.25 158 GLY B CA 1
ATOM 4059 C C . GLY B 1 158 ? 0.983 25.156 9.422 1 98.25 158 GLY B C 1
ATOM 4060 O O . GLY B 1 158 ? 0.219 26.125 9.523 1 98.25 158 GLY B O 1
ATOM 4061 N N . THR B 1 159 ? 2.096 25.234 8.719 1 98.69 159 THR B N 1
ATOM 4062 C CA . THR B 1 159 ? 2.332 26.344 7.785 1 98.69 159 THR B CA 1
ATOM 4063 C C . THR B 1 159 ? 2.006 25.922 6.355 1 98.69 159 THR B C 1
ATOM 4065 O O . THR B 1 159 ? 2.102 24.734 6.016 1 98.69 159 THR B O 1
ATOM 4068 N N . LYS B 1 160 ? 1.615 26.828 5.543 1 98.56 160 LYS B N 1
ATOM 4069 C CA . LYS B 1 160 ? 1.268 26.562 4.148 1 98.56 160 LYS B CA 1
ATOM 4070 C C . LYS B 1 160 ? 1.756 27.688 3.238 1 98.56 160 LYS B C 1
ATOM 4072 O O . LYS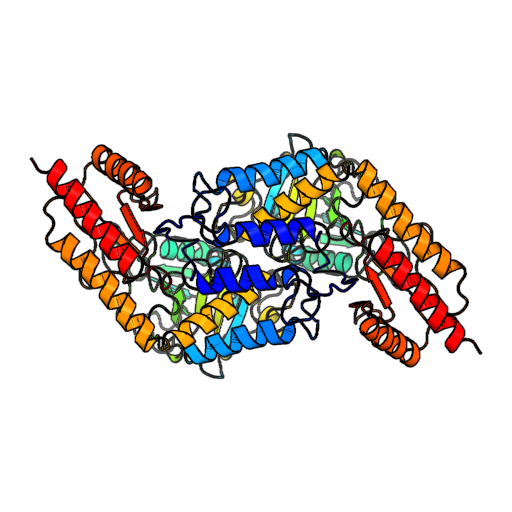 B 1 160 ? 1.688 28.859 3.605 1 98.56 160 LYS B O 1
ATOM 4077 N N . TRP B 1 161 ? 2.209 27.297 2.041 1 98.19 161 TRP B N 1
ATOM 4078 C CA . TRP B 1 161 ? 2.521 28.266 1.001 1 98.19 161 TRP B CA 1
ATOM 4079 C C . TRP B 1 161 ? 1.253 28.953 0.491 1 98.19 161 TRP B C 1
ATOM 4081 O O . TRP B 1 161 ? 0.218 28.297 0.328 1 98.19 161 TRP B O 1
ATOM 4091 N N . ASN B 1 162 ? 1.264 30.203 0.228 1 94.81 162 ASN B N 1
ATOM 4092 C CA . ASN B 1 162 ? 0.118 30.922 -0.316 1 94.81 162 ASN B CA 1
ATOM 4093 C C . ASN B 1 162 ? 0.411 31.469 -1.709 1 94.81 162 ASN B C 1
ATOM 4095 O O . ASN B 1 162 ? -0.478 32.031 -2.365 1 94.81 162 ASN B O 1
ATOM 4099 N N . LYS B 1 163 ? 1.651 31.391 -2.1 1 94.56 163 LYS B N 1
ATOM 4100 C CA . LYS B 1 163 ? 2.088 31.781 -3.434 1 94.56 163 LYS B CA 1
ATOM 4101 C C . LYS B 1 163 ? 3.014 30.734 -4.047 1 94.56 163 LYS B C 1
ATOM 4103 O O . LYS B 1 163 ? 3.873 30.188 -3.355 1 94.56 163 LYS B O 1
ATOM 4108 N N . ILE B 1 164 ? 2.795 30.469 -5.234 1 96.62 164 ILE B N 1
ATOM 4109 C CA . ILE B 1 164 ? 3.693 29.562 -5.957 1 96.62 164 ILE B CA 1
ATOM 4110 C C . ILE B 1 164 ? 5.016 30.281 -6.23 1 96.62 164 ILE B C 1
ATOM 4112 O O . ILE B 1 164 ? 5.035 31.375 -6.793 1 96.62 164 ILE B O 1
ATOM 4116 N N . PRO B 1 165 ? 6.086 29.719 -5.805 1 96.5 165 PRO B N 1
ATOM 4117 C CA . PRO B 1 165 ? 7.363 30.375 -6.09 1 96.5 165 PRO B CA 1
ATOM 4118 C C . PRO B 1 165 ? 7.68 30.438 -7.582 1 96.5 165 PRO B C 1
ATOM 4120 O O . PRO B 1 165 ? 7.277 29.547 -8.336 1 96.5 165 PRO B O 1
ATOM 4123 N N . ASN B 1 166 ? 8.352 31.469 -7.992 1 94.38 166 ASN B N 1
ATOM 4124 C CA . ASN B 1 166 ? 8.805 31.594 -9.375 1 94.38 166 ASN B CA 1
ATOM 4125 C C . ASN B 1 166 ? 10.094 30.812 -9.617 1 94.38 166 ASN B C 1
ATOM 4127 O O . ASN B 1 166 ? 11.18 31.266 -9.25 1 94.38 166 ASN B O 1
ATOM 4131 N N . THR B 1 167 ? 9.961 29.734 -10.336 1 96.75 167 THR B N 1
ATOM 4132 C CA . THR B 1 167 ? 11.133 28.875 -10.547 1 96.75 167 THR B CA 1
ATOM 4133 C C . THR B 1 167 ? 11.594 28.953 -12 1 96.75 167 THR B C 1
ATOM 4135 O O . THR B 1 167 ? 12.469 28.188 -12.414 1 96.75 167 THR B O 1
ATOM 4138 N N . GLY B 1 168 ? 10.984 29.859 -12.82 1 95.06 168 GLY B N 1
ATOM 4139 C CA . GLY B 1 168 ? 11.359 29.984 -14.219 1 95.06 168 GLY B CA 1
ATOM 4140 C C . GLY B 1 168 ? 11.172 28.688 -15 1 95.06 168 GLY B C 1
ATOM 4141 O O . GLY B 1 168 ? 10.094 28.094 -14.969 1 95.06 168 GLY B O 1
ATOM 4142 N N . SER B 1 169 ? 12.234 28.219 -15.625 1 95.94 169 SER B N 1
ATOM 4143 C CA . SER B 1 169 ? 12.172 27.016 -16.438 1 95.94 169 SER B CA 1
ATOM 4144 C C . SER B 1 169 ? 12.461 25.766 -15.609 1 95.94 169 SER B C 1
ATOM 4146 O O . SER B 1 169 ? 12.281 24.641 -16.078 1 95.94 169 SER B O 1
ATOM 4148 N N . VAL B 1 170 ? 12.938 25.984 -14.375 1 98.31 170 VAL B N 1
ATOM 4149 C CA . VAL B 1 170 ? 13.258 24.859 -13.5 1 98.31 170 VAL B CA 1
ATOM 4150 C C . VAL B 1 170 ? 11.969 24.203 -13.016 1 98.31 170 VAL B C 1
ATOM 4152 O O . VAL B 1 170 ? 11.094 24.859 -12.453 1 98.31 170 VAL B O 1
ATOM 4155 N N . PRO B 1 171 ? 11.789 22.906 -13.273 1 98.62 171 PRO B N 1
ATOM 4156 C CA . PRO B 1 171 ? 10.578 22.188 -12.859 1 98.62 171 PRO B CA 1
ATOM 4157 C C . PRO B 1 171 ? 10.305 22.312 -11.359 1 98.62 171 PRO B C 1
ATOM 4159 O O . PRO B 1 171 ? 11.203 22.094 -10.539 1 98.62 171 PRO B O 1
ATOM 4162 N N . LEU B 1 172 ? 9.086 22.703 -10.953 1 98.75 172 LEU B N 1
ATOM 4163 C CA . LEU B 1 172 ? 8.656 22.812 -9.57 1 98.75 172 LEU B CA 1
ATOM 4164 C C . LEU B 1 172 ? 7.996 21.516 -9.102 1 98.75 172 LEU B C 1
ATOM 4166 O O . LEU B 1 172 ? 7.07 21.016 -9.75 1 98.75 172 LEU B O 1
ATOM 4170 N N . VAL B 1 173 ? 8.516 20.922 -8.039 1 98.94 173 VAL B N 1
ATOM 4171 C CA . VAL B 1 173 ? 8.016 19.688 -7.418 1 98.94 173 VAL B CA 1
ATOM 4172 C C . VAL B 1 173 ? 7.434 20.016 -6.043 1 98.94 173 VAL B C 1
ATOM 4174 O O . VAL B 1 173 ? 8.047 20.734 -5.254 1 98.94 173 VAL B O 1
ATOM 4177 N N . ALA B 1 174 ? 6.273 19.422 -5.703 1 98.94 174 ALA B N 1
ATOM 4178 C CA . ALA B 1 174 ? 5.688 19.797 -4.418 1 98.94 174 ALA B CA 1
ATOM 4179 C C . ALA B 1 174 ? 5.023 18.594 -3.752 1 98.94 174 ALA B C 1
ATOM 4181 O O . ALA B 1 174 ? 4.371 17.797 -4.418 1 98.94 174 ALA B O 1
ATOM 4182 N N . ASP B 1 175 ? 5.254 18.469 -2.463 1 98.88 175 ASP B N 1
ATOM 4183 C CA . ASP B 1 175 ? 4.457 17.609 -1.592 1 98.88 175 ASP B CA 1
ATOM 4184 C C . ASP B 1 175 ? 3.129 18.266 -1.23 1 98.88 175 ASP B C 1
ATOM 4186 O O . ASP B 1 175 ? 3.105 19.297 -0.555 1 98.88 175 ASP B O 1
ATOM 4190 N N . ILE B 1 176 ? 2.039 17.672 -1.649 1 98.75 176 ILE B N 1
ATOM 4191 C CA . ILE B 1 176 ? 0.742 18.266 -1.339 1 98.75 176 ILE B CA 1
ATOM 4192 C C . ILE B 1 176 ? -0.101 17.266 -0.543 1 98.75 176 ILE B C 1
ATOM 4194 O O . ILE B 1 176 ? -1.332 17.297 -0.606 1 98.75 176 ILE B O 1
ATOM 4198 N N . SER B 1 177 ? 0.501 16.359 0.228 1 98.44 177 SER B N 1
ATOM 4199 C CA . SER B 1 177 ? -0.162 15.281 0.949 1 98.44 177 SER B CA 1
ATOM 4200 C C . SER B 1 177 ? -1.271 15.82 1.849 1 98.44 177 SER B C 1
ATOM 4202 O O . SER B 1 177 ? -2.396 15.312 1.821 1 98.44 177 SER B O 1
ATOM 4204 N N . SER B 1 178 ? -1.02 16.812 2.615 1 98 178 SER B N 1
ATOM 4205 C CA . SER B 1 178 ? -1.959 17.219 3.66 1 98 178 SER B CA 1
ATOM 4206 C C . SER B 1 178 ? -2.934 18.266 3.154 1 98 178 SER B C 1
ATOM 4208 O O . SER B 1 178 ? -3.834 18.688 3.885 1 98 178 SER B O 1
ATOM 4210 N N . CYS B 1 179 ? -2.77 18.688 1.848 1 98.25 179 CYS B N 1
ATOM 4211 C CA . CYS B 1 179 ? -3.711 19.703 1.391 1 98.25 179 CYS B CA 1
ATOM 4212 C C . CYS B 1 179 ? -4.238 19.375 -0 1 98.25 179 CYS B C 1
ATOM 4214 O O . CYS B 1 179 ? -4.91 20.188 -0.625 1 98.25 179 CYS B O 1
ATOM 4216 N N . ILE B 1 180 ? -3.924 18.188 -0.493 1 98.12 180 ILE B N 1
ATOM 4217 C CA . ILE B 1 180 ? -4.465 17.797 -1.794 1 98.12 180 ILE B CA 1
ATOM 4218 C C . ILE B 1 180 ? -5.984 17.938 -1.78 1 98.12 180 ILE B C 1
ATOM 4220 O O . ILE B 1 180 ? -6.645 17.5 -0.838 1 98.12 180 ILE B O 1
ATOM 4224 N N . LEU B 1 181 ? -6.57 18.641 -2.805 1 98.31 181 LEU B N 1
ATOM 4225 C CA . LEU B 1 181 ? -8 18.797 -3.064 1 98.31 181 LEU B CA 1
ATOM 4226 C C . LEU B 1 181 ? -8.672 19.625 -1.977 1 98.31 181 LEU B C 1
ATOM 4228 O O . LEU B 1 181 ? -9.898 19.609 -1.851 1 98.31 181 LEU B O 1
ATOM 4232 N N . SER B 1 182 ? -7.891 20.312 -1.088 1 98.19 182 SER B N 1
ATOM 4233 C CA . SER B 1 182 ? -8.484 21.156 -0.061 1 98.19 182 SER B CA 1
ATOM 4234 C C . SER B 1 182 ? -8.922 22.5 -0.639 1 98.19 182 SER B C 1
ATOM 4236 O O . SER B 1 182 ? -9.727 23.203 -0.032 1 98.19 182 SER B O 1
ATOM 4238 N N . GLU B 1 183 ? -8.383 22.875 -1.721 1 97.75 183 GLU B N 1
ATOM 4239 C CA . GLU B 1 183 ? -8.625 24.094 -2.496 1 97.75 183 GLU B CA 1
ATOM 4240 C C . GLU B 1 183 ? -8.125 23.938 -3.93 1 97.75 183 GLU B C 1
ATOM 4242 O O . GLU B 1 183 ? -7.336 23.031 -4.223 1 97.75 183 GLU B O 1
ATOM 4247 N N . PRO B 1 184 ? -8.641 24.766 -4.852 1 97.56 184 PRO B N 1
ATOM 4248 C CA . PRO B 1 184 ? -8.102 24.703 -6.211 1 97.56 184 PRO B CA 1
ATOM 4249 C C . PRO B 1 184 ? -6.598 24.984 -6.258 1 97.56 184 PRO B C 1
ATOM 4251 O O . PRO B 1 184 ? -6.102 25.844 -5.527 1 97.56 184 PRO B O 1
ATOM 4254 N N . LEU B 1 185 ? -5.871 24.25 -7.074 1 97.5 185 LEU B N 1
ATOM 4255 C CA . LEU B 1 185 ? -4.441 24.375 -7.324 1 97.5 185 LEU B CA 1
ATOM 4256 C C . LEU B 1 185 ? -4.141 24.297 -8.82 1 97.5 185 LEU B C 1
ATOM 4258 O O . LEU B 1 185 ? -4.613 23.391 -9.5 1 97.5 185 LEU B O 1
ATOM 4262 N N . ASP B 1 186 ? -3.438 25.297 -9.391 1 98 186 ASP B N 1
ATOM 4263 C CA . ASP B 1 186 ? -3.072 25.281 -10.797 1 98 186 ASP B CA 1
ATOM 4264 C C . ASP B 1 186 ? -1.976 24.25 -11.07 1 98 186 ASP B C 1
ATOM 4266 O O . ASP B 1 186 ? -0.788 24.578 -11 1 98 186 ASP B O 1
ATOM 4270 N N . VAL B 1 187 ? -2.355 23.078 -11.469 1 98.69 187 VAL B N 1
ATOM 4271 C CA . VAL B 1 187 ? -1.45 21.953 -11.648 1 98.69 187 VAL B CA 1
ATOM 4272 C C . VAL B 1 187 ? -0.389 22.312 -12.688 1 98.69 187 VAL B C 1
ATOM 4274 O O . VAL B 1 187 ? 0.755 21.859 -12.594 1 98.69 187 VAL B O 1
ATOM 4277 N N . SER B 1 188 ? -0.714 23.125 -13.664 1 98.38 188 SER B N 1
ATOM 4278 C CA . SER B 1 188 ? 0.183 23.438 -14.773 1 98.38 188 SER B CA 1
ATOM 4279 C C . SER B 1 188 ? 1.425 24.188 -14.281 1 98.38 188 SER B C 1
ATOM 4281 O O . SER B 1 188 ? 2.418 24.281 -15.008 1 98.38 188 SER B O 1
ATOM 4283 N N . LYS B 1 189 ? 1.399 24.766 -13.086 1 98.38 189 LYS B N 1
ATOM 4284 C CA . LYS B 1 189 ? 2.535 25.5 -12.523 1 98.38 189 LYS B CA 1
ATOM 4285 C C . LYS B 1 189 ? 3.523 24.547 -11.859 1 98.38 189 LYS B C 1
ATOM 4287 O O . LYS B 1 189 ? 4.629 24.938 -11.492 1 98.38 189 LYS B O 1
ATOM 4292 N N . PHE B 1 190 ? 3.186 23.328 -11.711 1 98.81 190 PHE B N 1
ATOM 4293 C CA . PHE B 1 190 ? 4.016 22.297 -11.102 1 98.81 190 PHE B CA 1
ATOM 4294 C C . PHE B 1 190 ? 4.406 21.234 -12.133 1 98.81 190 PHE B C 1
ATOM 4296 O O . PHE B 1 190 ? 3.615 20.891 -13.016 1 98.81 190 PHE B O 1
ATOM 4303 N N . ALA B 1 191 ? 5.617 20.719 -11.992 1 98.88 191 ALA B N 1
ATOM 4304 C CA . ALA B 1 191 ? 6.082 19.656 -12.867 1 98.88 191 ALA B CA 1
ATOM 4305 C C . ALA B 1 191 ? 5.75 18.281 -12.281 1 98.88 191 ALA B C 1
ATOM 4307 O O . ALA B 1 191 ? 5.613 17.297 -13.016 1 98.88 191 ALA B O 1
ATOM 4308 N N . LEU B 1 192 ? 5.668 18.25 -10.984 1 98.94 192 LEU B N 1
ATOM 4309 C CA . LEU B 1 192 ? 5.34 17.016 -10.273 1 98.94 192 LEU B CA 1
ATOM 4310 C C . LEU B 1 192 ? 4.695 17.328 -8.922 1 98.94 192 LEU B C 1
ATOM 4312 O O . LEU B 1 192 ? 5.207 18.141 -8.156 1 98.94 192 LEU B O 1
ATOM 4316 N N . LEU B 1 193 ? 3.535 16.766 -8.688 1 98.94 193 LEU B N 1
ATOM 4317 C CA . LEU B 1 193 ? 2.846 16.781 -7.406 1 98.94 193 LEU B CA 1
ATOM 4318 C C . LEU B 1 193 ? 2.715 15.375 -6.836 1 98.94 193 LEU B C 1
ATOM 4320 O O . LEU B 1 193 ? 2.455 14.422 -7.574 1 98.94 193 LEU B O 1
ATOM 4324 N N . TYR B 1 194 ? 2.902 15.219 -5.566 1 98.88 194 TYR B N 1
ATOM 4325 C CA . TYR B 1 194 ? 2.684 13.906 -4.969 1 98.88 194 TYR B CA 1
ATOM 4326 C C . TYR B 1 194 ? 1.967 14.031 -3.629 1 98.88 194 TYR B C 1
ATOM 4328 O O . TYR B 1 194 ? 2.021 15.086 -2.982 1 98.88 194 TYR B O 1
ATOM 4336 N N . ALA B 1 195 ? 1.246 12.969 -3.244 1 98.75 195 ALA B N 1
ATOM 4337 C CA . ALA B 1 195 ? 0.441 13.008 -2.025 1 98.75 195 ALA B CA 1
ATOM 4338 C C . ALA B 1 195 ? 0.139 11.594 -1.525 1 98.75 195 ALA B C 1
ATOM 4340 O O . ALA B 1 195 ? -0.353 10.758 -2.281 1 98.75 195 ALA B O 1
ATOM 4341 N N . GLY B 1 196 ? 0.502 11.344 -0.242 1 98.06 196 GLY B N 1
ATOM 4342 C CA . GLY B 1 196 ? -0.132 10.195 0.396 1 98.06 196 GLY B CA 1
ATOM 4343 C C . GLY B 1 196 ? -1.632 10.359 0.553 1 98.06 196 GLY B C 1
ATOM 4344 O O . GLY B 1 196 ? -2.115 11.445 0.87 1 98.06 196 GLY B O 1
ATOM 4345 N N . ALA B 1 197 ? -2.369 9.344 0.426 1 97.12 197 ALA B N 1
ATOM 4346 C CA . ALA B 1 197 ? -3.822 9.445 0.32 1 97.12 197 ALA B CA 1
ATOM 4347 C C . ALA B 1 197 ? -4.457 9.656 1.691 1 97.12 197 ALA B C 1
ATOM 4349 O O . ALA B 1 197 ? -5.551 10.219 1.798 1 97.12 197 ALA B O 1
ATOM 4350 N N . GLN B 1 198 ? -3.859 9.258 2.77 1 95.81 198 GLN B N 1
ATOM 4351 C CA . GLN B 1 198 ? -4.488 8.992 4.059 1 95.81 198 GLN B CA 1
ATOM 4352 C C . GLN B 1 198 ? -4.852 10.289 4.773 1 95.81 198 GLN B C 1
ATOM 4354 O O . GLN B 1 198 ? -5.27 10.273 5.93 1 95.81 198 GLN B O 1
ATOM 4359 N N . LYS B 1 199 ? -4.676 11.422 4.168 1 93.62 199 LYS B N 1
ATOM 4360 C CA . LYS B 1 199 ? -4.992 12.695 4.809 1 93.62 199 LYS B CA 1
ATOM 4361 C C . LYS B 1 199 ? -6.262 13.305 4.219 1 93.62 199 LYS B C 1
ATOM 4363 O O . LYS B 1 199 ? -7.254 13.484 4.926 1 93.62 199 LYS B O 1
ATOM 4368 N N . ASN B 1 200 ? -6.352 13.438 2.902 1 92.06 200 ASN B N 1
ATOM 4369 C CA . ASN B 1 200 ? -7.496 14.094 2.279 1 92.06 200 ASN B CA 1
ATOM 4370 C C . ASN B 1 200 ? -8.109 13.227 1.178 1 92.06 200 ASN B C 1
ATOM 4372 O O . ASN B 1 200 ? -9.234 13.469 0.744 1 92.06 200 ASN B O 1
ATOM 4376 N N . LEU B 1 201 ? -7.488 12.18 0.886 1 95.5 201 LEU B N 1
ATOM 4377 C CA . LEU B 1 201 ? -7.816 11.547 -0.388 1 95.5 201 LEU B CA 1
ATOM 4378 C C . LEU B 1 201 ? -8.398 10.156 -0.17 1 95.5 201 LEU B C 1
ATOM 4380 O O . LEU B 1 201 ? -9.141 9.648 -1.013 1 95.5 201 LEU B O 1
ATOM 4384 N N . GLY B 1 202 ? -8.016 9.539 0.884 1 96.75 202 GLY B N 1
ATOM 4385 C CA . GLY B 1 202 ? -8.398 8.156 1.099 1 96.75 202 GLY B CA 1
ATOM 4386 C C . GLY B 1 202 ? -7.617 7.48 2.207 1 96.75 202 GLY B C 1
ATOM 4387 O O . GLY B 1 202 ? -7.168 8.141 3.146 1 96.75 202 GLY B O 1
ATOM 4388 N N . PRO B 1 203 ? -7.574 6.152 2.16 1 97.62 203 PRO B N 1
ATOM 4389 C CA . PRO B 1 203 ? -6.855 5.434 3.217 1 97.62 203 PRO B CA 1
ATOM 4390 C C . PRO B 1 203 ? -5.348 5.406 2.992 1 97.62 203 PRO B C 1
ATOM 4392 O O . PRO B 1 203 ? -4.879 5.695 1.89 1 97.62 203 PRO B O 1
ATOM 4395 N N . ALA B 1 204 ? -4.625 5.094 4.07 1 98.06 204 ALA B N 1
ATOM 4396 C CA . ALA B 1 204 ? -3.191 4.848 3.949 1 98.06 204 ALA B CA 1
ATOM 4397 C C . ALA B 1 204 ? -2.916 3.676 3.01 1 98.06 204 ALA B C 1
ATOM 4399 O O . ALA B 1 204 ? -3.705 2.732 2.936 1 98.06 204 ALA B O 1
ATOM 4400 N N . GLY B 1 205 ? -1.775 3.773 2.27 1 97.94 205 GLY B N 1
ATOM 4401 C CA . GLY B 1 205 ? -1.376 2.668 1.413 1 97.94 205 GLY B CA 1
ATOM 4402 C C . GLY B 1 205 ? -1.392 3.02 -0.062 1 97.94 205 GLY B C 1
ATOM 4403 O O . GLY B 1 205 ? -0.918 2.246 -0.896 1 97.94 205 GLY B O 1
ATOM 4404 N N . VAL B 1 206 ? -1.938 4.203 -0.407 1 98.5 206 VAL B N 1
ATOM 4405 C CA . VAL B 1 206 ? -1.91 4.68 -1.785 1 98.5 206 VAL B CA 1
ATOM 4406 C C . VAL B 1 206 ? -1.221 6.043 -1.847 1 98.5 206 VAL B C 1
ATOM 4408 O O . VAL B 1 206 ? -1.45 6.898 -0.99 1 98.5 206 VAL B O 1
ATOM 4411 N N . THR B 1 207 ? -0.36 6.164 -2.766 1 98.69 207 THR B N 1
ATOM 4412 C CA . THR B 1 207 ? 0.286 7.434 -3.078 1 98.69 207 THR B CA 1
ATOM 4413 C C . THR B 1 207 ? -0.068 7.887 -4.492 1 98.69 207 THR B C 1
ATOM 4415 O O . THR B 1 207 ? 0.018 7.105 -5.441 1 98.69 207 THR B O 1
ATOM 4418 N N . VAL B 1 208 ? -0.485 9.094 -4.629 1 98.81 208 VAL B N 1
ATOM 4419 C CA . VAL B 1 208 ? -0.785 9.648 -5.945 1 98.81 208 VAL B CA 1
ATOM 4420 C C . VAL B 1 208 ? 0.374 10.531 -6.41 1 98.81 208 VAL B C 1
ATOM 4422 O O . VAL B 1 208 ? 0.905 11.328 -5.633 1 98.81 208 VAL B O 1
ATOM 4425 N N . VAL B 1 209 ? 0.787 10.32 -7.637 1 98.94 209 VAL B N 1
ATOM 4426 C CA . VAL B 1 209 ? 1.79 11.156 -8.289 1 98.94 209 VAL B CA 1
ATOM 4427 C C . VAL B 1 209 ? 1.222 11.734 -9.578 1 98.94 209 VAL B C 1
ATOM 4429 O O . VAL B 1 209 ? 0.71 11 -10.43 1 98.94 209 VAL B O 1
ATOM 4432 N N . ILE B 1 210 ? 1.131 12.977 -9.664 1 98.94 210 ILE B N 1
ATOM 4433 C CA . ILE B 1 210 ? 0.799 13.719 -10.875 1 98.94 210 ILE B CA 1
ATOM 4434 C C . ILE B 1 210 ? 2.07 14.297 -11.492 1 98.94 210 ILE B C 1
ATOM 4436 O O . ILE B 1 210 ? 2.691 15.195 -10.914 1 98.94 210 ILE B O 1
ATOM 4440 N N . ILE B 1 211 ? 2.48 13.82 -12.648 1 98.94 211 ILE B N 1
ATOM 4441 C CA . ILE B 1 211 ? 3.803 14.141 -13.18 1 98.94 211 ILE B CA 1
ATOM 4442 C C . ILE B 1 211 ? 3.688 14.547 -14.648 1 98.94 211 ILE B C 1
ATOM 4444 O O . ILE B 1 211 ? 3.002 13.883 -15.43 1 98.94 211 ILE B O 1
ATOM 4448 N N . ARG B 1 212 ? 4.297 15.641 -14.969 1 98.88 212 ARG B N 1
ATOM 4449 C CA . ARG B 1 212 ? 4.34 16.094 -16.359 1 98.88 212 ARG B CA 1
ATOM 4450 C C . ARG B 1 212 ? 5.051 15.078 -17.25 1 98.88 212 ARG B C 1
ATOM 4452 O O . ARG B 1 212 ? 6.113 14.562 -16.891 1 98.88 212 ARG B O 1
ATOM 4459 N N . GLU B 1 213 ? 4.551 14.797 -18.375 1 98.5 213 GLU B N 1
ATOM 4460 C CA . GLU B 1 213 ? 4.98 13.688 -19.234 1 98.5 213 GLU B CA 1
ATOM 4461 C C . GLU B 1 213 ? 6.422 13.867 -19.688 1 98.5 213 GLU B C 1
ATOM 4463 O O . GLU B 1 213 ? 7.152 12.891 -19.859 1 98.5 213 GLU B O 1
ATOM 4468 N N . ASP B 1 214 ? 6.918 15.125 -19.953 1 98.44 214 ASP B N 1
ATOM 4469 C CA . ASP B 1 214 ? 8.266 15.383 -20.453 1 98.44 214 ASP B CA 1
ATOM 4470 C C . ASP B 1 214 ? 9.32 14.992 -19.422 1 98.44 214 ASP B C 1
ATOM 4472 O O . ASP B 1 214 ? 10.5 14.859 -19.766 1 98.44 214 ASP B O 1
ATOM 4476 N N . LEU B 1 215 ? 8.945 14.828 -18.156 1 98.44 215 LEU B N 1
ATOM 4477 C CA . LEU B 1 215 ? 9.883 14.461 -17.094 1 98.44 215 LEU B CA 1
ATOM 4478 C C . LEU B 1 215 ? 10.047 12.945 -17.016 1 98.44 215 LEU B C 1
ATOM 4480 O O . LEU B 1 215 ? 10.961 12.445 -16.359 1 98.44 215 LEU B O 1
ATOM 4484 N N . ILE B 1 216 ? 9.117 12.25 -17.594 1 98.62 216 ILE B N 1
ATOM 4485 C CA . ILE B 1 216 ? 9.141 10.789 -17.547 1 98.62 216 ILE B CA 1
ATOM 4486 C C . ILE B 1 216 ? 10.102 10.258 -18.625 1 98.62 216 ILE B C 1
ATOM 4488 O O . ILE B 1 216 ? 9.773 10.258 -19.812 1 98.62 216 ILE B O 1
ATOM 4492 N N . LYS B 1 217 ? 11.242 9.812 -18.25 1 96.75 217 LYS B N 1
ATOM 4493 C CA . LYS B 1 217 ? 12.281 9.312 -19.156 1 96.75 217 LYS B CA 1
ATOM 4494 C C . LYS B 1 217 ? 12.906 8.031 -18.609 1 96.75 217 LYS B C 1
ATOM 4496 O O . LYS B 1 217 ? 12.766 7.715 -17.422 1 96.75 217 LYS B O 1
ATOM 4501 N N . LYS B 1 218 ? 13.562 7.316 -19.516 1 96.44 218 LYS B N 1
ATOM 4502 C CA . LYS B 1 218 ? 14.344 6.172 -19.047 1 96.44 218 LYS B CA 1
ATOM 4503 C C . LYS B 1 218 ? 15.461 6.613 -18.109 1 96.44 218 LYS B C 1
ATOM 4505 O O . LYS B 1 218 ? 16.125 7.625 -18.344 1 96.44 218 LYS B O 1
ATOM 4510 N N . VAL B 1 219 ? 15.602 5.922 -17.031 1 97.31 219 VAL B N 1
ATOM 4511 C CA . VAL B 1 219 ? 16.625 6.203 -16.016 1 97.31 219 VAL B CA 1
ATOM 4512 C C . VAL B 1 219 ? 17.641 5.062 -15.984 1 97.31 219 VAL B C 1
ATOM 4514 O O . VAL B 1 219 ? 17.453 4.035 -16.641 1 97.31 219 VAL B O 1
ATOM 4517 N N . PRO B 1 220 ? 18.766 5.277 -15.289 1 97.19 220 PRO B N 1
ATOM 4518 C CA . PRO B 1 220 ? 19.766 4.215 -15.219 1 97.19 220 PRO B CA 1
ATOM 4519 C C . PRO B 1 220 ? 19.203 2.902 -14.68 1 97.19 220 PRO B C 1
ATOM 4521 O O . PRO B 1 220 ? 18.375 2.908 -13.766 1 97.19 220 PRO B O 1
ATOM 4524 N N . ASP B 1 221 ? 19.688 1.775 -15.156 1 95.81 221 ASP B N 1
ATOM 4525 C CA . ASP B 1 221 ? 19.125 0.449 -14.922 1 95.81 221 ASP B CA 1
ATOM 4526 C C . ASP B 1 221 ? 19.297 0.031 -13.461 1 95.81 221 ASP B C 1
ATOM 4528 O O . ASP B 1 221 ? 18.547 -0.812 -12.961 1 95.81 221 ASP B O 1
ATOM 4532 N N . TRP B 1 222 ? 20.281 0.586 -12.766 1 96 222 TRP B N 1
ATOM 4533 C CA . TRP B 1 222 ? 20.547 0.165 -11.391 1 96 222 TRP B CA 1
ATOM 4534 C C . TRP B 1 222 ? 19.438 0.647 -10.461 1 96 222 TRP B C 1
ATOM 4536 O O . TRP B 1 222 ? 19.312 0.178 -9.328 1 96 222 TRP B O 1
ATOM 4546 N N . ILE B 1 223 ? 18.688 1.684 -10.922 1 98.25 223 ILE B N 1
ATOM 4547 C CA . ILE B 1 223 ? 17.547 2.133 -10.133 1 98.25 223 ILE B CA 1
ATOM 4548 C C . ILE B 1 223 ? 16.484 1.04 -10.102 1 98.25 223 ILE B C 1
ATOM 4550 O O . ILE B 1 223 ? 16.094 0.517 -11.148 1 98.25 223 ILE B O 1
ATOM 4554 N N . PRO B 1 224 ? 16.047 0.633 -8.867 1 98.56 224 PRO B N 1
ATOM 4555 C CA . PRO B 1 224 ? 15.039 -0.43 -8.789 1 98.56 224 PRO B CA 1
ATOM 4556 C C . PRO B 1 224 ? 13.852 -0.191 -9.727 1 98.56 224 PRO B C 1
ATOM 4558 O O . PRO B 1 224 ? 13.328 0.924 -9.789 1 98.56 224 PRO B O 1
ATOM 4561 N N . THR B 1 225 ? 13.398 -1.242 -10.398 1 98.56 225 THR B N 1
ATOM 4562 C CA . THR B 1 225 ? 12.328 -1.159 -11.391 1 98.56 225 THR B CA 1
ATOM 4563 C C . THR B 1 225 ? 11.07 -0.555 -10.773 1 98.56 225 THR B C 1
ATOM 4565 O O . THR B 1 225 ? 10.414 0.296 -11.383 1 98.56 225 THR B O 1
ATOM 4568 N N . MET B 1 226 ? 10.773 -0.896 -9.547 1 98.62 226 MET B N 1
ATOM 4569 C CA . MET B 1 226 ? 9.562 -0.468 -8.859 1 98.62 226 MET B CA 1
ATOM 4570 C C . MET B 1 226 ? 9.648 1.003 -8.461 1 98.62 226 MET B C 1
ATOM 4572 O O . MET B 1 226 ? 8.664 1.589 -8.008 1 98.62 226 MET B O 1
ATOM 4576 N N . LEU B 1 227 ? 10.836 1.658 -8.625 1 98.75 227 LEU B N 1
ATOM 4577 C CA . LEU B 1 227 ? 10.992 3.064 -8.273 1 98.75 227 LEU B CA 1
ATOM 4578 C C . LEU B 1 227 ? 11.133 3.926 -9.523 1 98.75 227 LEU B C 1
ATOM 4580 O O . LEU B 1 227 ? 11.531 5.09 -9.438 1 98.75 227 LEU B O 1
ATOM 4584 N N . ARG B 1 228 ? 10.797 3.391 -10.688 1 98.81 228 ARG B N 1
ATOM 4585 C CA . ARG B 1 228 ? 10.945 4.105 -11.953 1 98.81 228 ARG B CA 1
ATOM 4586 C C . ARG B 1 228 ? 9.594 4.59 -12.469 1 98.81 228 ARG B C 1
ATOM 4588 O O . ARG B 1 228 ? 8.719 3.781 -12.773 1 98.81 228 ARG B O 1
ATOM 4595 N N . TYR B 1 229 ? 9.469 5.867 -12.672 1 98.88 229 TYR B N 1
ATOM 4596 C CA . TYR B 1 229 ? 8.211 6.441 -13.117 1 98.88 229 TYR B CA 1
ATOM 4597 C C . TYR B 1 229 ? 7.863 5.961 -14.523 1 98.88 229 TYR B C 1
ATOM 4599 O O . TYR B 1 229 ? 6.691 5.742 -14.844 1 98.88 229 TYR B O 1
ATOM 4607 N N . GLU B 1 230 ? 8.852 5.82 -15.383 1 98.75 230 GLU B N 1
ATOM 4608 C CA . GLU B 1 230 ? 8.57 5.449 -16.766 1 98.75 230 GLU B CA 1
ATOM 4609 C C . GLU B 1 230 ? 7.902 4.078 -16.844 1 98.75 230 GLU B C 1
ATOM 4611 O O . GLU B 1 230 ? 7.055 3.846 -17.703 1 98.75 230 GLU B O 1
ATOM 4616 N N . ILE B 1 231 ? 8.305 3.203 -15.883 1 98.56 231 ILE B N 1
ATOM 4617 C CA . ILE B 1 231 ? 7.719 1.868 -15.844 1 98.56 231 ILE B CA 1
ATOM 4618 C C . ILE B 1 231 ? 6.254 1.962 -15.422 1 98.56 231 ILE B C 1
ATOM 4620 O O . ILE B 1 231 ? 5.375 1.388 -16.078 1 98.56 231 ILE B O 1
ATOM 4624 N N . HIS B 1 232 ? 5.977 2.676 -14.367 1 98.56 232 HIS B N 1
ATOM 4625 C CA . HIS B 1 232 ? 4.617 2.822 -13.859 1 98.56 232 HIS B CA 1
ATOM 4626 C C . HIS B 1 232 ? 3.727 3.547 -14.859 1 98.56 232 HIS B C 1
ATOM 4628 O O . HIS B 1 232 ? 2.557 3.193 -15.023 1 98.56 232 HIS B O 1
ATOM 4634 N N . ALA B 1 233 ? 4.254 4.582 -15.492 1 98.62 233 ALA B N 1
ATOM 4635 C CA . ALA B 1 233 ? 3.496 5.316 -16.5 1 98.62 233 ALA B CA 1
ATOM 4636 C C . ALA B 1 233 ? 3.139 4.418 -17.688 1 98.62 233 ALA B C 1
ATOM 4638 O O . ALA B 1 233 ? 2.004 4.438 -18.172 1 98.62 233 ALA B O 1
ATOM 4639 N N . LYS B 1 234 ? 4.086 3.662 -18.141 1 98 234 LYS B N 1
ATOM 4640 C CA . LYS B 1 234 ? 3.881 2.764 -19.281 1 98 234 LYS B CA 1
ATOM 4641 C C . LYS B 1 234 ? 2.789 1.74 -18.969 1 98 234 LYS B C 1
ATOM 4643 O O . LYS B 1 234 ? 1.989 1.404 -19.844 1 98 234 LYS B O 1
ATOM 4648 N N . GLU B 1 235 ? 2.752 1.289 -17.703 1 97.19 235 GLU B N 1
ATOM 4649 C CA . GLU B 1 235 ? 1.851 0.196 -17.344 1 97.19 235 GLU B CA 1
ATOM 4650 C C . GLU B 1 235 ? 0.579 0.72 -16.688 1 97.19 235 GLU B C 1
ATOM 4652 O O . GLU B 1 235 ? -0.197 -0.054 -16.125 1 97.19 235 GLU B O 1
ATOM 4657 N N . GLY B 1 236 ? 0.333 2.016 -16.672 1 96.62 236 GLY B N 1
ATOM 4658 C CA . GLY B 1 236 ? -0.879 2.598 -16.109 1 96.62 236 GLY B CA 1
ATOM 4659 C C . GLY B 1 236 ? -1.05 2.316 -14.633 1 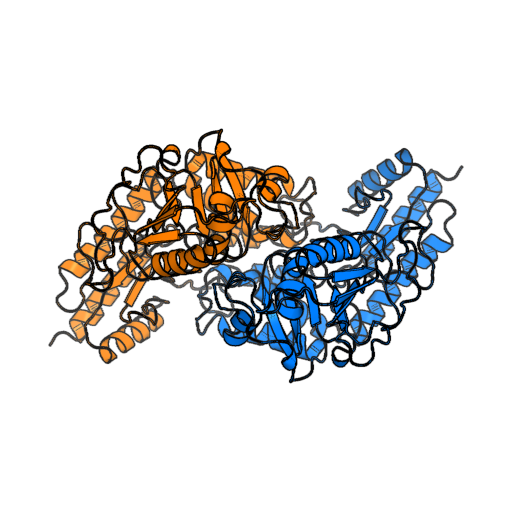96.62 236 GLY B C 1
ATOM 4660 O O . GLY B 1 236 ? -2.145 1.972 -14.188 1 96.62 236 GLY B O 1
ATOM 4661 N N . SER B 1 237 ? 0.052 2.359 -13.914 1 97.19 237 SER B N 1
ATOM 4662 C CA . SER B 1 237 ? 0.088 2.164 -12.469 1 97.19 237 SER B CA 1
ATOM 4663 C C . SER B 1 237 ? -0.078 0.693 -12.102 1 97.19 237 SER B C 1
ATOM 4665 O O . SER B 1 237 ? -0.256 0.355 -10.93 1 97.19 237 SER B O 1
ATOM 4667 N N . MET B 1 238 ? -0.06 -0.219 -13.023 1 96.81 238 MET B N 1
ATOM 4668 C CA . MET B 1 238 ? -0.337 -1.629 -12.758 1 96.81 238 MET B CA 1
ATOM 4669 C C . MET B 1 238 ? 0.823 -2.506 -13.219 1 96.81 238 MET B C 1
ATOM 4671 O O . MET B 1 238 ? 0.608 -3.566 -13.812 1 96.81 238 MET B O 1
ATOM 4675 N N . TYR B 1 239 ? 2.072 -1.951 -13.031 1 95.94 239 TYR B N 1
ATOM 4676 C CA . TYR B 1 239 ? 3.215 -2.826 -13.273 1 95.94 239 TYR B CA 1
ATOM 4677 C C . TYR B 1 239 ? 3.129 -4.082 -12.406 1 95.94 239 TYR B C 1
ATOM 4679 O O . TYR B 1 239 ? 3.352 -5.191 -12.898 1 95.94 239 TYR B O 1
ATOM 4687 N N . ASN B 1 240 ? 2.953 -3.887 -11.164 1 95.62 240 ASN B N 1
ATOM 4688 C CA . ASN B 1 240 ? 2.514 -4.957 -10.281 1 95.62 240 ASN B CA 1
ATOM 4689 C C . ASN B 1 240 ? 1.085 -4.734 -9.797 1 95.62 240 ASN B C 1
ATOM 4691 O O . ASN B 1 240 ? 0.427 -3.777 -10.211 1 95.62 240 ASN B O 1
ATOM 4695 N N . THR B 1 241 ? 0.536 -5.688 -9.008 1 96.19 241 THR B N 1
ATOM 4696 C CA . THR B 1 241 ? -0.802 -5.527 -8.445 1 96.19 241 THR B CA 1
ATOM 4697 C C . THR B 1 241 ? -0.879 -4.277 -7.582 1 96.19 241 THR B C 1
ATOM 4699 O O . THR B 1 241 ? -0.184 -4.172 -6.566 1 96.19 241 THR B O 1
ATOM 4702 N N . PRO B 1 242 ? -1.643 -3.291 -7.992 1 97.62 242 PRO B N 1
ATOM 4703 C CA . PRO B 1 242 ? -1.776 -2.076 -7.188 1 97.62 242 PRO B CA 1
ATOM 4704 C C . PRO B 1 242 ? -2.666 -2.275 -5.961 1 97.62 242 PRO B C 1
ATOM 4706 O O . PRO B 1 242 ? -3.271 -3.338 -5.801 1 97.62 242 PRO B O 1
ATOM 4709 N N . PRO B 1 243 ? -2.654 -1.328 -4.992 1 98.12 243 PRO B N 1
ATOM 4710 C CA . PRO B 1 243 ? -3.588 -1.405 -3.865 1 98.12 243 PRO B CA 1
ATOM 4711 C C . PRO B 1 243 ? -5.031 -1.13 -4.273 1 98.12 243 PRO B C 1
ATOM 4713 O O . PRO B 1 243 ? -5.57 -0.06 -3.977 1 98.12 243 PRO B O 1
ATOM 4716 N N . CYS B 1 244 ? -5.703 -2.072 -4.797 1 98.44 244 CYS B N 1
ATOM 4717 C CA . CYS B 1 244 ? -6.969 -1.978 -5.516 1 98.44 244 CYS B CA 1
ATOM 4718 C C . CYS B 1 244 ? -8.047 -1.351 -4.641 1 98.44 244 CYS B C 1
ATOM 4720 O O . CYS B 1 244 ? -8.742 -0.429 -5.07 1 98.44 244 CYS B O 1
ATOM 4722 N N . TYR B 1 245 ? -8.172 -1.815 -3.395 1 98.69 245 TYR B N 1
ATOM 4723 C CA . TYR B 1 245 ? -9.242 -1.333 -2.533 1 98.69 245 TYR B CA 1
ATOM 4724 C C . TYR B 1 245 ? -9.031 0.129 -2.16 1 98.69 245 TYR B C 1
ATOM 4726 O O . TYR B 1 245 ? -9.984 0.908 -2.102 1 98.69 245 TYR B O 1
ATOM 4734 N N . GLY B 1 246 ? -7.746 0.469 -1.86 1 98.62 246 GLY B N 1
ATOM 4735 C CA . GLY B 1 246 ? -7.449 1.868 -1.602 1 98.62 246 GLY B CA 1
ATOM 4736 C C . GLY B 1 246 ? -7.812 2.779 -2.758 1 98.62 246 GLY B C 1
ATOM 4737 O O . GLY B 1 246 ? -8.359 3.865 -2.551 1 98.62 246 GLY B O 1
ATOM 4738 N N . ILE B 1 247 ? -7.547 2.363 -3.961 1 98.81 247 ILE B N 1
ATOM 4739 C CA . ILE B 1 247 ? -7.855 3.137 -5.16 1 98.81 247 ILE B CA 1
ATOM 4740 C C . ILE B 1 247 ? -9.367 3.275 -5.305 1 98.81 247 ILE B C 1
ATOM 4742 O O . ILE B 1 247 ? -9.875 4.352 -5.645 1 98.81 247 ILE B O 1
ATOM 4746 N N . TYR B 1 248 ? -10.117 2.193 -5 1 98.81 248 TYR B N 1
ATOM 4747 C CA . TYR B 1 248 ? -11.578 2.221 -4.992 1 98.81 248 TYR B CA 1
ATOM 4748 C C . TYR B 1 248 ? -12.094 3.258 -4.004 1 98.81 248 TYR B C 1
ATOM 4750 O O . TYR B 1 248 ? -12.961 4.066 -4.344 1 98.81 248 TYR B O 1
ATOM 4758 N N . ILE B 1 249 ? -11.555 3.322 -2.812 1 98.88 249 ILE B N 1
ATOM 4759 C CA . ILE B 1 249 ? -11.984 4.27 -1.791 1 98.88 249 ILE B CA 1
ATOM 4760 C C . ILE B 1 249 ? -11.695 5.695 -2.256 1 98.88 249 ILE B C 1
ATOM 4762 O O . ILE B 1 249 ? -12.516 6.598 -2.072 1 98.88 249 ILE B O 1
ATOM 4766 N N . ILE B 1 250 ? -10.492 5.891 -2.838 1 98.81 250 ILE B N 1
ATOM 4767 C CA . ILE B 1 250 ? -10.156 7.199 -3.391 1 98.81 250 ILE B CA 1
ATOM 4768 C C . ILE B 1 250 ? -11.242 7.637 -4.375 1 98.81 250 ILE B C 1
ATOM 4770 O O . ILE B 1 250 ? -11.711 8.773 -4.324 1 98.81 250 ILE B O 1
ATOM 4774 N N . GLY B 1 251 ? -11.648 6.727 -5.285 1 98.81 251 GLY B N 1
ATOM 4775 C CA . GLY B 1 251 ? -12.719 7.043 -6.219 1 98.81 251 GLY B CA 1
ATOM 4776 C C . GLY B 1 251 ? -13.992 7.5 -5.535 1 98.81 251 GLY B C 1
ATOM 4777 O O . GLY B 1 251 ? -14.609 8.477 -5.957 1 98.81 251 GLY B O 1
ATOM 4778 N N . LEU B 1 252 ? -14.383 6.789 -4.48 1 98.75 252 LEU B N 1
ATOM 4779 C CA . LEU B 1 252 ? -15.586 7.137 -3.74 1 98.75 252 LEU B CA 1
ATOM 4780 C C . LEU B 1 252 ? -15.453 8.516 -3.098 1 98.75 252 LEU B C 1
ATOM 4782 O O . LEU B 1 252 ? -16.406 9.281 -3.057 1 98.75 252 LEU B O 1
ATOM 4786 N N . VAL B 1 253 ? -14.297 8.82 -2.555 1 98.81 253 VAL B N 1
ATOM 4787 C CA . VAL B 1 253 ? -14.062 10.117 -1.924 1 98.81 253 VAL B CA 1
ATOM 4788 C C . VAL B 1 253 ? -14.156 11.227 -2.969 1 98.81 253 VAL B C 1
ATOM 4790 O O . VAL B 1 253 ? -14.758 12.273 -2.717 1 98.81 253 VAL B O 1
ATOM 4793 N N . LEU B 1 254 ? -13.562 10.992 -4.121 1 98.81 254 LEU B N 1
ATOM 4794 C CA . LEU B 1 254 ? -13.617 11.977 -5.195 1 98.81 254 LEU B CA 1
ATOM 4795 C C . LEU B 1 254 ? -15.047 12.203 -5.652 1 98.81 254 LEU B C 1
ATOM 4797 O O . LEU B 1 254 ? -15.453 13.344 -5.918 1 98.81 254 LEU B O 1
ATOM 4801 N N . ASP B 1 255 ? -15.828 11.109 -5.777 1 98.69 255 ASP B N 1
ATOM 4802 C CA . ASP B 1 255 ? -17.25 11.242 -6.078 1 98.69 255 ASP B CA 1
ATOM 4803 C C . ASP B 1 255 ? -17.953 12.125 -5.047 1 98.69 255 ASP B C 1
ATOM 4805 O O . ASP B 1 255 ? -18.734 13 -5.402 1 98.69 255 ASP B O 1
ATOM 4809 N N . TRP B 1 256 ? -17.672 11.859 -3.826 1 98.56 256 TRP B N 1
ATOM 4810 C CA . TRP B 1 256 ? -18.266 12.633 -2.736 1 98.56 256 TRP B CA 1
ATOM 4811 C C . TRP B 1 256 ? -17.922 14.117 -2.867 1 98.56 256 TRP B C 1
ATOM 4813 O O . TRP B 1 256 ? -18.781 14.977 -2.691 1 98.56 256 TRP B O 1
ATOM 4823 N N . MET B 1 257 ? -16.688 14.445 -3.15 1 98.25 257 MET B N 1
ATOM 4824 C CA . MET B 1 257 ? -16.25 15.828 -3.303 1 98.25 257 MET B CA 1
ATOM 4825 C C . MET B 1 257 ? -17 16.516 -4.441 1 98.25 257 MET B C 1
ATOM 4827 O O . MET B 1 257 ? -17.406 17.672 -4.32 1 98.25 257 MET B O 1
ATOM 4831 N N . LYS B 1 258 ? -17.078 15.812 -5.516 1 98.19 258 LYS B N 1
ATOM 4832 C CA . LYS B 1 258 ? -17.828 16.344 -6.641 1 98.19 258 LYS B CA 1
ATOM 4833 C C . LYS B 1 258 ? -19.281 16.641 -6.246 1 98.19 258 LYS B C 1
ATOM 4835 O O . LYS B 1 258 ? -19.828 17.688 -6.586 1 98.19 258 LYS B O 1
ATOM 4840 N N . GLU B 1 259 ? -19.875 15.719 -5.516 1 98.06 259 GLU B N 1
ATOM 4841 C CA . GLU B 1 259 ? -21.25 15.859 -5.059 1 98.06 259 GLU B CA 1
ATOM 4842 C C . GLU B 1 259 ? -21.391 17.047 -4.102 1 98.06 259 GLU B C 1
ATOM 4844 O O . GLU B 1 259 ? -22.469 17.641 -4.012 1 98.06 259 GLU B O 1
ATOM 4849 N N . GLN B 1 260 ? -20.328 17.375 -3.391 1 97 260 GLN B N 1
ATOM 4850 C CA . GLN B 1 260 ? -20.359 18.5 -2.467 1 97 260 GLN B CA 1
ATOM 4851 C C . GLN B 1 260 ? -20.359 19.828 -3.219 1 97 260 GLN B C 1
ATOM 4853 O O . GLN B 1 260 ? -20.641 20.875 -2.635 1 97 260 GLN B O 1
ATOM 4858 N N . GLY B 1 261 ? -20.031 19.875 -4.523 1 97.75 261 GLY B N 1
ATOM 4859 C CA . GLY B 1 261 ? -19.969 21.094 -5.293 1 97.75 261 GLY B CA 1
ATOM 4860 C C . GLY B 1 261 ? -18.609 21.359 -5.902 1 97.75 261 GLY B C 1
ATOM 4861 O O . GLY B 1 261 ? -18.344 22.453 -6.406 1 97.75 261 GLY B O 1
ATOM 4862 N N . GLY B 1 262 ? -17.703 20.344 -5.844 1 97.81 262 GLY B N 1
ATOM 4863 C CA . GLY B 1 262 ? -16.391 20.516 -6.43 1 97.81 262 GLY B CA 1
ATOM 4864 C C . GLY B 1 262 ? -15.438 21.297 -5.551 1 97.81 262 GLY B C 1
ATOM 4865 O O . GLY B 1 262 ? -15.75 21.594 -4.395 1 97.81 262 GLY B O 1
ATOM 4866 N N . LEU B 1 263 ? -14.227 21.641 -6.039 1 97.69 263 LEU B N 1
ATOM 4867 C CA . LEU B 1 263 ? -13.148 22.188 -5.215 1 97.69 263 LEU B CA 1
ATOM 4868 C C . LEU B 1 263 ? -13.461 23.609 -4.777 1 97.69 263 LEU B C 1
ATOM 4870 O O . LEU B 1 263 ? -12.984 24.062 -3.73 1 97.69 263 LEU B O 1
ATOM 4874 N N . ALA B 1 264 ? -14.242 24.297 -5.578 1 97.69 264 ALA B N 1
ATOM 4875 C CA . ALA B 1 264 ? -14.625 25.641 -5.152 1 97.69 264 ALA B CA 1
ATOM 4876 C C . ALA B 1 264 ? -15.43 25.594 -3.854 1 97.69 264 ALA B C 1
ATOM 4878 O O . ALA B 1 264 ? -15.172 26.375 -2.93 1 97.69 264 ALA B O 1
ATOM 4879 N N . GLU B 1 265 ? -16.391 24.719 -3.814 1 98.25 265 GLU B N 1
ATOM 4880 C CA . GLU B 1 265 ? -17.203 24.562 -2.615 1 98.25 265 GLU B CA 1
ATOM 4881 C C . GLU B 1 265 ? -16.391 24 -1.458 1 98.25 265 GLU B C 1
ATOM 4883 O O . GLU B 1 265 ? -16.547 24.422 -0.312 1 98.25 265 GLU B O 1
ATOM 4888 N N . ILE B 1 266 ? -15.531 23.062 -1.74 1 98.19 266 ILE B N 1
ATOM 4889 C CA . ILE B 1 266 ? -14.664 22.484 -0.723 1 98.19 266 ILE B CA 1
ATOM 4890 C C . ILE B 1 266 ? -13.781 23.578 -0.117 1 98.19 266 ILE B C 1
ATOM 4892 O O . ILE B 1 266 ? -13.625 23.641 1.104 1 98.19 266 ILE B O 1
ATOM 4896 N N . GLU B 1 267 ? -13.219 24.422 -0.935 1 98.44 267 GLU B N 1
ATOM 4897 C CA . GLU B 1 267 ? -12.406 25.531 -0.443 1 98.44 267 GLU B CA 1
ATOM 4898 C C . GLU B 1 267 ? -13.219 26.438 0.474 1 98.44 267 GLU B C 1
ATOM 4900 O O . GLU B 1 267 ? -12.742 26.844 1.539 1 98.44 267 GLU B O 1
ATOM 4905 N N . ARG B 1 268 ? -14.398 26.797 0.004 1 98.69 268 ARG B N 1
ATOM 4906 C CA . ARG B 1 268 ? -15.25 27.672 0.804 1 98.69 268 ARG B CA 1
ATOM 4907 C C . ARG B 1 268 ? -15.477 27.094 2.197 1 98.69 268 ARG B C 1
ATOM 4909 O O . ARG B 1 268 ? -15.32 27.797 3.199 1 98.69 268 ARG B O 1
ATOM 4916 N N . ARG B 1 269 ? -15.828 25.859 2.277 1 98.5 269 ARG B N 1
ATOM 4917 C CA . ARG B 1 269 ? -16.078 25.188 3.545 1 98.5 269 ARG B CA 1
ATOM 4918 C C . ARG B 1 269 ? -14.805 25.141 4.395 1 98.5 269 ARG B C 1
ATOM 4920 O O . ARG B 1 269 ? -14.859 25.344 5.609 1 98.5 269 ARG B O 1
ATOM 4927 N N . ASN B 1 270 ? -13.703 24.797 3.74 1 98.62 270 ASN B N 1
ATOM 4928 C CA . ASN B 1 270 ? -12.445 24.688 4.469 1 98.62 270 ASN B CA 1
ATOM 4929 C C . ASN B 1 270 ? -12 26.031 5.031 1 98.62 270 ASN B C 1
ATOM 4931 O O . ASN B 1 270 ? -11.508 26.109 6.156 1 98.62 270 ASN B O 1
ATOM 4935 N N . ARG B 1 271 ? -12.125 27.094 4.277 1 98.69 271 ARG B N 1
ATOM 4936 C CA . ARG B 1 271 ? -11.797 28.422 4.762 1 98.69 271 ARG B CA 1
ATOM 4937 C C . ARG B 1 271 ? -12.695 28.828 5.93 1 98.69 271 ARG B C 1
ATOM 4939 O O . ARG B 1 271 ? -12.227 29.438 6.895 1 98.69 271 ARG B O 1
ATOM 4946 N N . GLU B 1 272 ? -13.953 28.484 5.801 1 98.81 272 GLU B N 1
ATOM 4947 C CA . GLU B 1 272 ? -14.867 28.766 6.895 1 98.81 272 GLU B CA 1
ATOM 4948 C C . GLU B 1 272 ? -14.445 28.047 8.172 1 98.81 272 GLU B C 1
ATOM 4950 O O . GLU B 1 272 ? -14.367 28.672 9.242 1 98.81 272 GLU B O 1
ATOM 4955 N N . LYS B 1 273 ? -14.195 26.75 8.094 1 98.81 273 LYS B N 1
ATOM 4956 C CA . LYS B 1 273 ? -13.781 25.953 9.242 1 98.81 273 LYS B CA 1
ATOM 4957 C C . LYS B 1 273 ? -12.508 26.516 9.867 1 98.81 273 LYS B C 1
ATOM 4959 O O . LYS B 1 273 ? -12.438 26.703 11.086 1 98.81 273 LYS B O 1
ATOM 4964 N N . ALA B 1 274 ? -11.508 26.797 9.055 1 98.88 274 ALA B N 1
ATOM 4965 C CA . ALA B 1 274 ? -10.234 27.281 9.555 1 98.88 274 ALA B CA 1
ATOM 4966 C C . ALA B 1 274 ? -10.391 28.656 10.211 1 98.88 274 ALA B C 1
ATOM 4968 O O . ALA B 1 274 ? -9.82 28.906 11.273 1 98.88 274 ALA B O 1
ATOM 4969 N N . THR B 1 275 ? -11.172 29.5 9.547 1 98.75 275 THR B N 1
ATOM 4970 C CA . THR B 1 275 ? -11.398 30.844 10.07 1 98.75 275 THR B CA 1
ATOM 4971 C C . THR B 1 275 ? -12.047 30.781 11.453 1 98.75 275 THR B C 1
ATOM 4973 O O . THR B 1 275 ? -11.633 31.5 12.367 1 98.75 275 THR B O 1
ATOM 4976 N N . LEU B 1 276 ? -13.047 29.938 11.633 1 98.81 276 LEU B N 1
ATOM 4977 C CA . LEU B 1 276 ? -13.727 29.797 12.914 1 98.81 276 LEU B CA 1
ATOM 4978 C C . LEU B 1 276 ? -12.734 29.438 14.016 1 98.81 276 LEU B C 1
ATOM 4980 O O . LEU B 1 276 ? -12.727 30.062 15.078 1 98.81 276 LEU B O 1
ATOM 4984 N N . LEU B 1 277 ? -11.906 28.469 13.781 1 98.88 277 LEU B N 1
ATOM 4985 C CA . LEU B 1 277 ? -10.969 28 14.789 1 98.88 277 LEU B CA 1
ATOM 4986 C C . LEU B 1 277 ? -9.875 29.047 15.039 1 98.88 277 LEU B C 1
ATOM 4988 O O . LEU B 1 277 ? -9.531 29.328 16.188 1 98.88 277 LEU B O 1
ATOM 4992 N N . TYR B 1 278 ? -9.266 29.656 13.984 1 98.88 278 TYR B N 1
ATOM 4993 C CA . TYR B 1 278 ? -8.219 30.656 14.125 1 98.88 278 TYR B CA 1
ATOM 4994 C C . TYR B 1 278 ? -8.75 31.891 14.844 1 98.88 278 TYR B C 1
ATOM 4996 O O . TYR B 1 278 ? -8.039 32.5 15.648 1 98.88 278 TYR B O 1
ATOM 5004 N N . ASP B 1 279 ? -9.984 32.281 14.492 1 98.75 279 ASP B N 1
ATOM 5005 C CA . ASP B 1 279 ? -10.578 33.438 15.164 1 98.75 279 ASP B CA 1
ATOM 5006 C C . ASP B 1 279 ? -10.641 33.219 16.672 1 98.75 279 ASP B C 1
ATOM 5008 O O . ASP B 1 279 ? -10.328 34.094 17.453 1 98.75 279 ASP B O 1
ATOM 5012 N N . TYR B 1 280 ? -11.07 32.031 17.047 1 98.69 280 TYR B N 1
ATOM 5013 C CA . TYR B 1 280 ? -11.102 31.75 18.469 1 98.69 280 TYR B CA 1
ATOM 5014 C C . TYR B 1 280 ? -9.703 31.781 19.078 1 98.69 280 TYR B C 1
ATOM 5016 O O . TYR B 1 280 ? -9.492 32.344 20.141 1 98.69 280 TYR B O 1
ATOM 5024 N N . LEU B 1 281 ? -8.711 31.156 18.438 1 98.62 281 LEU B N 1
ATOM 5025 C CA . LEU B 1 281 ? -7.344 31.094 18.938 1 98.62 281 LEU B CA 1
ATOM 5026 C C . LEU B 1 281 ? -6.762 32.5 19.094 1 98.62 281 LEU B C 1
ATOM 5028 O O . LEU B 1 281 ? -6.012 32.75 20.047 1 98.62 281 LEU B O 1
ATOM 5032 N N . ASP B 1 282 ? -7.133 33.406 18.203 1 98.25 282 ASP B N 1
ATOM 5033 C CA . ASP B 1 282 ? -6.613 34.781 18.203 1 98.25 282 ASP B CA 1
ATOM 5034 C C . ASP B 1 282 ? -7.219 35.562 19.359 1 98.25 282 ASP B C 1
ATOM 5036 O O . ASP B 1 282 ? -6.633 36.562 19.812 1 98.25 282 ASP B O 1
ATOM 5040 N N . GLN B 1 283 ? -8.312 35.094 19.844 1 97.5 283 GLN B N 1
ATOM 5041 C CA . GLN B 1 283 ? -9.016 35.844 20.875 1 97.5 283 GLN B CA 1
ATOM 5042 C C . GLN B 1 283 ? -8.812 35.219 22.25 1 97.5 283 GLN B C 1
ATOM 5044 O O . GLN B 1 283 ? -9.031 35.875 23.281 1 97.5 283 GLN B O 1
ATOM 5049 N N . SER B 1 284 ? -8.492 34 22.25 1 97.56 284 SER B N 1
ATOM 5050 C CA . SER B 1 284 ? -8.352 33.25 23.484 1 97.56 284 SER B CA 1
ATOM 5051 C C . SER B 1 284 ? -7.223 33.812 24.359 1 97.56 284 SER B C 1
ATOM 5053 O O . SER B 1 284 ? -6.238 34.312 23.828 1 97.56 284 SER B O 1
ATOM 5055 N N . LYS B 1 285 ? -7.34 33.719 25.656 1 96.38 285 LYS B N 1
ATOM 5056 C CA . LYS B 1 285 ? -6.297 34.125 26.594 1 96.38 285 LYS B CA 1
ATOM 5057 C C . LYS B 1 285 ? -5.492 32.906 27.062 1 96.38 285 LYS B C 1
ATOM 5059 O O . LYS B 1 285 ? -4.457 33.062 27.719 1 96.38 285 LYS B O 1
ATOM 5064 N N . LEU B 1 286 ? -5.91 31.719 26.672 1 97.44 286 LEU B N 1
ATOM 5065 C CA . LEU B 1 286 ? -5.258 30.484 27.109 1 97.44 286 LEU B CA 1
ATOM 5066 C C . LEU B 1 286 ? -4.578 29.797 25.938 1 97.44 286 LEU B C 1
ATOM 5068 O O . LEU B 1 286 ? -3.443 29.328 26.062 1 97.44 286 LEU B O 1
ATOM 5072 N N . PHE B 1 287 ? -5.258 29.75 24.875 1 98 287 PHE B N 1
ATOM 5073 C CA . PHE B 1 287 ? -4.758 29.062 23.688 1 98 287 PHE B CA 1
ATOM 5074 C C . PHE B 1 287 ? -4.199 30.062 22.672 1 98 287 PHE B C 1
ATOM 5076 O O . PHE B 1 287 ? -4.711 31.188 22.547 1 98 287 PHE B O 1
ATOM 5083 N N . ARG B 1 288 ? -3.209 29.656 21.938 1 97.12 288 ARG B N 1
ATOM 5084 C CA . ARG B 1 288 ? -2.695 30.484 20.844 1 97.12 288 ARG B CA 1
ATOM 5085 C C . ARG B 1 288 ? -2.096 29.641 19.734 1 97.12 288 ARG B C 1
ATOM 5087 O O . ARG B 1 288 ? -1.558 28.562 20 1 97.12 288 ARG B O 1
ATOM 5094 N N . SER B 1 289 ? -2.195 30.047 18.547 1 97.62 289 SER B N 1
ATOM 5095 C CA . SER B 1 289 ? -1.456 29.469 17.438 1 97.62 289 SER B CA 1
ATOM 5096 C C . SER B 1 289 ? -0.041 30.031 17.359 1 97.62 289 SER B C 1
ATOM 5098 O O . SER B 1 289 ? 0.15 31.25 17.375 1 97.62 289 SER B O 1
ATOM 5100 N N . PRO B 1 290 ? 0.917 29.203 17.219 1 97.06 290 PRO B N 1
ATOM 5101 C CA . PRO B 1 290 ? 2.291 29.703 17.125 1 97.06 290 PRO B CA 1
ATOM 5102 C C . PRO B 1 290 ? 2.684 30.109 15.703 1 97.06 290 PRO B C 1
ATOM 5104 O O . PRO B 1 290 ? 3.844 30.438 15.453 1 97.06 290 PRO B O 1
ATOM 5107 N N . ILE B 1 291 ? 1.811 30.094 14.766 1 98.25 291 ILE B N 1
ATOM 5108 C CA . ILE B 1 291 ? 2.125 30.25 13.352 1 98.25 291 ILE B CA 1
ATOM 5109 C C . ILE B 1 291 ? 1.835 31.672 12.906 1 98.25 291 ILE B C 1
ATOM 5111 O O . ILE B 1 291 ? 0.821 32.25 13.297 1 98.25 291 ILE B O 1
ATOM 5115 N N . ARG B 1 292 ? 2.732 32.219 12.102 1 98.25 292 ARG B N 1
ATOM 5116 C CA . ARG B 1 292 ? 2.486 33.531 11.484 1 98.25 292 ARG B CA 1
ATOM 5117 C C . ARG B 1 292 ? 1.162 33.531 10.727 1 98.25 292 ARG B C 1
ATOM 5119 O O . ARG B 1 292 ? 0.903 32.625 9.914 1 98.25 292 ARG B O 1
ATOM 5126 N N . LYS B 1 293 ? 0.364 34.5 10.906 1 97.94 293 LYS B N 1
ATOM 5127 C CA . LYS B 1 293 ? -1.02 34.531 10.438 1 97.94 293 LYS B CA 1
ATOM 5128 C C . LYS B 1 293 ? -1.098 34.312 8.93 1 97.94 293 LYS B C 1
ATOM 5130 O O . LYS B 1 293 ? -1.933 33.562 8.445 1 97.94 293 LYS B O 1
ATOM 5135 N N . GLU B 1 294 ? -0.245 34.875 8.164 1 97.12 294 GLU B N 1
ATOM 5136 C CA . GLU B 1 294 ? -0.324 34.844 6.711 1 97.12 294 GLU B CA 1
ATOM 5137 C C . GLU B 1 294 ? 0.051 33.469 6.16 1 97.12 294 GLU B C 1
ATOM 5139 O O . GLU B 1 294 ? -0.207 33.188 4.992 1 97.12 294 GLU B O 1
ATOM 5144 N N . ASP B 1 295 ? 0.667 32.656 7.004 1 98.56 295 ASP B N 1
ATOM 5145 C CA . ASP B 1 295 ? 1.197 31.375 6.527 1 98.56 295 ASP B CA 1
ATOM 5146 C C . ASP B 1 295 ? 0.436 30.203 7.137 1 98.56 295 ASP B C 1
ATOM 5148 O O . ASP B 1 295 ? 0.892 29.062 7.07 1 98.56 295 ASP B O 1
ATOM 5152 N N . ARG B 1 296 ? -0.711 30.469 7.703 1 98.69 296 ARG B N 1
ATOM 5153 C CA . ARG B 1 296 ? -1.479 29.453 8.43 1 98.69 296 ARG B CA 1
ATOM 5154 C C . ARG B 1 296 ? -2.121 28.469 7.469 1 98.69 296 ARG B C 1
ATOM 5156 O O . ARG B 1 296 ? -2.703 28.859 6.453 1 98.69 296 ARG B O 1
ATOM 5163 N N . SER B 1 297 ? -1.977 27.188 7.773 1 98.69 297 SER B N 1
ATOM 5164 C CA . SER B 1 297 ? -2.602 26.094 7.023 1 98.69 297 SER B CA 1
ATOM 5165 C C . SER B 1 297 ? -4.117 26.109 7.191 1 98.69 297 SER B C 1
ATOM 5167 O O . SER B 1 297 ? -4.625 26.391 8.273 1 98.69 297 SER B O 1
ATOM 5169 N N . LEU B 1 298 ? -4.844 25.734 6.168 1 98.31 298 LEU B N 1
ATOM 5170 C CA . LEU B 1 298 ? -6.289 25.547 6.254 1 98.31 298 LEU B CA 1
ATOM 5171 C C . LEU B 1 298 ? -6.625 24.172 6.82 1 98.31 298 LEU B C 1
ATOM 5173 O O . LEU B 1 298 ? -7.766 23.922 7.223 1 98.31 298 LEU B O 1
ATOM 5177 N N . MET B 1 299 ? -5.684 23.25 6.844 1 98.62 299 MET B N 1
ATOM 5178 C CA . MET B 1 299 ? -5.949 21.844 7.105 1 98.62 299 MET B CA 1
ATOM 5179 C C . MET B 1 299 ? -5.406 21.438 8.469 1 98.62 299 MET B C 1
ATOM 5181 O O . MET B 1 299 ? -6.023 20.641 9.172 1 98.62 299 MET B O 1
ATOM 5185 N N . ASN B 1 300 ? -4.25 21.891 8.82 1 98.56 300 ASN B N 1
ATOM 5186 C CA . ASN B 1 300 ? -3.564 21.531 10.055 1 98.56 300 ASN B CA 1
ATOM 5187 C C . ASN B 1 300 ? -3.355 22.734 10.953 1 98.56 300 ASN B C 1
ATOM 5189 O O . ASN B 1 300 ? -2.564 23.625 10.633 1 98.56 300 ASN B O 1
ATOM 5193 N N . ILE B 1 301 ? -4.004 22.781 12.086 1 98.81 301 ILE B N 1
ATOM 5194 C CA . ILE B 1 301 ? -4.016 23.969 12.93 1 98.81 301 ILE B CA 1
ATOM 5195 C C . ILE B 1 301 ? -3.42 23.641 14.297 1 98.81 301 ILE B C 1
ATOM 5197 O O . ILE B 1 301 ? -4.117 23.125 15.18 1 98.81 301 ILE B O 1
ATOM 5201 N N . PRO B 1 302 ? -2.146 23.922 14.469 1 98.38 302 PRO B N 1
ATOM 5202 C CA . PRO B 1 302 ? -1.535 23.734 15.789 1 98.38 302 PRO B CA 1
ATOM 5203 C C . PRO B 1 302 ? -1.913 24.844 16.766 1 98.38 302 PRO B C 1
ATOM 5205 O O . PRO B 1 302 ? -2.131 25.984 16.375 1 98.38 302 PRO B O 1
ATOM 5208 N N . PHE B 1 303 ? -1.986 24.5 18.016 1 98.38 303 PHE B N 1
ATOM 5209 C CA . PHE B 1 303 ? -2.195 25.484 19.078 1 98.38 303 PHE B CA 1
ATOM 5210 C C . PHE B 1 303 ? -1.571 25 20.375 1 98.38 303 PHE B C 1
ATOM 5212 O O . PHE B 1 303 ? -1.328 23.812 20.562 1 98.38 303 PHE B O 1
ATOM 5219 N N . VAL B 1 304 ? -1.229 25.953 21.25 1 97.62 304 VAL B N 1
ATOM 5220 C CA . VAL B 1 304 ? -0.496 25.656 22.469 1 97.62 304 VAL B CA 1
ATOM 5221 C C . VAL B 1 304 ? -1.099 26.438 23.641 1 97.62 304 VAL B C 1
ATOM 5223 O O . VAL B 1 304 ? -1.784 27.438 23.422 1 97.62 304 VAL B O 1
ATOM 5226 N N . ILE B 1 305 ? -0.896 25.922 24.797 1 96.81 305 ILE B N 1
ATOM 5227 C CA . ILE B 1 305 ? -1.182 26.625 26.047 1 96.81 305 ILE B CA 1
ATOM 5228 C C . ILE B 1 305 ? 0.123 27.109 26.688 1 96.81 305 ILE B C 1
ATOM 5230 O O . ILE B 1 305 ? 0.159 28.156 27.328 1 96.81 305 ILE B O 1
ATOM 5234 N N . GLY B 1 306 ? 1.232 26.344 26.5 1 93.75 306 GLY B N 1
ATOM 5235 C CA . GLY B 1 306 ? 2.527 26.656 27.094 1 93.75 306 GLY B CA 1
ATOM 5236 C C . GLY B 1 306 ? 2.758 25.984 28.422 1 93.75 306 GLY B C 1
ATOM 5237 O O . GLY B 1 306 ? 3.717 26.297 29.141 1 93.75 306 GLY B O 1
ATOM 5238 N N . ASN B 1 307 ? 1.862 25.141 28.781 1 94.94 307 ASN B N 1
ATOM 5239 C CA . ASN B 1 307 ? 1.939 24.297 29.969 1 94.94 307 ASN B CA 1
ATOM 5240 C C . ASN B 1 307 ? 1.659 22.828 29.641 1 94.94 307 ASN B C 1
ATOM 5242 O O . ASN B 1 307 ? 0.514 22.453 29.375 1 94.94 307 ASN B O 1
ATOM 5246 N N . ALA B 1 308 ? 2.66 22 29.672 1 94.88 308 ALA B N 1
ATOM 5247 C CA . ALA B 1 308 ? 2.605 20.609 29.203 1 94.88 308 ALA B CA 1
ATOM 5248 C C . ALA B 1 308 ? 1.53 19.828 29.953 1 94.88 308 ALA B C 1
ATOM 5250 O O . ALA B 1 308 ? 0.826 19.016 29.359 1 94.88 308 ALA B O 1
ATOM 5251 N N . ASP B 1 309 ? 1.448 20.047 31.266 1 96.19 309 ASP B N 1
ATOM 5252 C CA . ASP B 1 309 ? 0.463 19.328 32.062 1 96.19 309 ASP B CA 1
ATOM 5253 C C . ASP B 1 309 ? -0.959 19.719 31.656 1 96.19 309 ASP B C 1
ATOM 5255 O O . ASP B 1 309 ? -1.836 18.859 31.562 1 96.19 309 ASP B O 1
ATOM 5259 N N . LEU B 1 310 ? -1.166 21.016 31.484 1 96.44 310 LEU B N 1
ATOM 5260 C CA . LEU B 1 310 ? -2.482 21.484 31.094 1 96.44 310 LEU B CA 1
ATOM 5261 C C . LEU B 1 310 ? -2.838 21 29.688 1 96.44 310 LEU B C 1
ATOM 5263 O O . LEU B 1 310 ? -4.004 20.703 29.406 1 96.44 310 LEU B O 1
ATOM 5267 N N . GLU B 1 311 ? -1.89 21 28.859 1 97.62 311 GLU B N 1
ATOM 5268 C CA . GLU B 1 311 ? -2.105 20.484 27.5 1 97.62 311 GLU B CA 1
ATOM 5269 C C . GLU B 1 311 ? -2.469 19 27.516 1 97.62 311 GLU B C 1
ATOM 5271 O O . GLU B 1 311 ? -3.361 18.578 26.781 1 97.62 311 GLU B O 1
ATOM 5276 N N . ALA B 1 312 ? -1.8 18.203 28.297 1 97.31 312 ALA B N 1
ATOM 5277 C CA . ALA B 1 312 ? -2.131 16.797 28.453 1 97.31 312 ALA B CA 1
ATOM 5278 C C . ALA B 1 312 ? -3.549 16.609 28.984 1 97.31 312 ALA B C 1
ATOM 5280 O O . ALA B 1 312 ? -4.277 15.719 28.547 1 97.31 312 ALA B O 1
ATOM 5281 N N . GLN B 1 313 ? -3.865 17.406 29.969 1 98 313 GLN B N 1
ATOM 5282 C CA . GLN B 1 313 ? -5.215 17.375 30.516 1 98 313 GLN B CA 1
ATOM 5283 C C . GLN B 1 313 ? -6.25 17.719 29.453 1 98 313 GLN B C 1
ATOM 5285 O O . GLN B 1 313 ? -7.297 17.078 29.359 1 98 313 GLN B O 1
ATOM 5290 N N . PHE B 1 314 ? -6 18.781 28.703 1 98.38 314 PHE B N 1
ATOM 5291 C CA . PHE B 1 314 ? -6.887 19.188 27.625 1 98.38 314 PHE B CA 1
ATOM 5292 C C . PHE B 1 314 ? -7.16 18.031 26.688 1 98.38 314 PHE B C 1
ATOM 5294 O O . PHE B 1 314 ? -8.312 17.734 26.359 1 98.38 314 PHE B O 1
ATOM 5301 N N . VAL B 1 315 ? -6.113 17.359 26.172 1 98.25 315 VAL B N 1
ATOM 5302 C CA . VAL B 1 315 ? -6.223 16.266 25.203 1 98.25 315 VAL B CA 1
ATOM 5303 C C . VAL B 1 315 ? -7.055 15.141 25.797 1 98.25 315 VAL B C 1
ATOM 5305 O O . VAL B 1 315 ? -7.938 14.594 25.141 1 98.25 315 VAL B O 1
ATOM 5308 N N . LYS B 1 316 ? -6.766 14.781 27.031 1 98 316 LYS B N 1
ATOM 5309 C CA . LYS B 1 316 ? -7.473 13.703 27.719 1 98 316 LYS B CA 1
ATOM 5310 C C . LYS B 1 316 ? -8.961 14.016 27.844 1 98 316 LYS B C 1
ATOM 5312 O O . LYS B 1 316 ? -9.805 13.18 27.516 1 98 316 LYS B O 1
ATOM 5317 N N . GLU B 1 317 ? -9.273 15.211 28.297 1 98.5 317 GLU B N 1
ATOM 5318 C CA . GLU B 1 317 ? -10.664 15.594 28.516 1 98.5 317 GLU B CA 1
ATOM 5319 C C . GLU B 1 317 ? -11.398 15.742 27.188 1 98.5 317 GLU B C 1
ATOM 5321 O O . GLU B 1 317 ? -12.594 15.438 27.094 1 98.5 317 GLU B O 1
ATOM 5326 N N . ALA B 1 318 ? -10.711 16.312 26.188 1 98.62 318 ALA B N 1
ATOM 5327 C CA . ALA B 1 318 ? -11.305 16.406 24.859 1 98.62 318 ALA B CA 1
ATOM 5328 C C . ALA B 1 318 ? -11.703 15.023 24.359 1 98.62 318 ALA B C 1
ATOM 5330 O O . ALA B 1 318 ? -12.805 14.836 23.828 1 98.62 318 ALA B O 1
ATOM 5331 N N . ALA B 1 319 ? -10.812 14.039 24.469 1 97.5 319 ALA B N 1
ATOM 5332 C CA . ALA B 1 319 ? -11.086 12.672 24.031 1 97.5 319 ALA B CA 1
ATOM 5333 C C . ALA B 1 319 ? -12.312 12.102 24.719 1 97.5 319 ALA B C 1
ATOM 5335 O O . ALA B 1 319 ? -13.125 11.406 24.109 1 97.5 319 ALA B O 1
ATOM 5336 N N . ALA B 1 320 ? -12.445 12.352 25.984 1 97.31 320 ALA B N 1
ATOM 5337 C CA . ALA B 1 320 ? -13.594 11.891 26.766 1 97.31 320 ALA B CA 1
ATOM 5338 C C . ALA B 1 320 ? -14.891 12.508 26.25 1 97.31 320 ALA B C 1
ATOM 5340 O O . ALA B 1 320 ? -15.977 11.961 26.469 1 97.31 320 ALA B O 1
ATOM 5341 N N . SER B 1 321 ? -14.734 13.641 25.562 1 97.44 321 SER B N 1
ATOM 5342 C CA . SER B 1 321 ? -15.891 14.344 25.031 1 97.44 321 SER B CA 1
ATOM 5343 C C . SER B 1 321 ? -16.109 14.023 23.562 1 97.44 321 SER B C 1
ATOM 5345 O O . SER B 1 321 ? -16.844 14.719 22.859 1 97.44 321 SER B O 1
ATOM 5347 N N . GLY B 1 322 ? -15.383 13.078 23 1 97.38 322 GLY B N 1
ATOM 5348 C CA . GLY B 1 322 ? -15.586 12.633 21.641 1 97.38 322 GLY B CA 1
ATOM 5349 C C . GLY B 1 322 ? -14.758 13.406 20.625 1 97.38 322 GLY B C 1
ATOM 5350 O O . GLY B 1 322 ? -15.008 13.336 19.422 1 97.38 322 GLY B O 1
ATOM 5351 N N . LEU B 1 323 ? -13.836 14.266 21.078 1 98.5 323 LEU B N 1
ATOM 5352 C CA . LEU B 1 323 ? -12.859 14.969 20.25 1 98.5 323 LEU B CA 1
ATOM 5353 C C . LEU B 1 323 ? -11.484 14.312 20.344 1 98.5 323 LEU B C 1
ATOM 5355 O O . LEU B 1 323 ? -10.734 14.57 21.281 1 98.5 323 LEU B O 1
ATOM 5359 N N . VAL B 1 324 ? -11.141 13.539 19.266 1 97.5 324 VAL B N 1
ATOM 5360 C CA . VAL B 1 324 ? -10 12.648 19.469 1 97.5 324 VAL B CA 1
ATOM 5361 C C . VAL B 1 324 ? -8.852 13.055 18.547 1 97.5 324 VAL B C 1
ATOM 5363 O O . VAL B 1 324 ? -9.078 13.727 17.531 1 97.5 324 VAL B O 1
ATOM 5366 N N . ASN B 1 325 ? -7.629 12.664 18.891 1 97.25 325 ASN B N 1
ATOM 5367 C CA . ASN B 1 325 ? -6.402 12.82 18.109 1 97.25 325 ASN B CA 1
ATOM 5368 C C . ASN B 1 325 ? -6.012 14.289 17.969 1 97.25 325 ASN B C 1
ATOM 5370 O O . ASN B 1 325 ? -5.66 14.742 16.875 1 97.25 325 ASN B O 1
ATOM 5374 N N . LEU B 1 326 ? -6.051 15.008 19.109 1 98.06 326 LEU B N 1
ATOM 5375 C CA . LEU B 1 326 ? -5.727 16.422 19.109 1 98.06 326 LEU B CA 1
ATOM 5376 C C . LEU B 1 326 ? -4.289 16.656 19.562 1 98.06 326 LEU B C 1
ATOM 5378 O O . LEU B 1 326 ? -3.758 17.766 19.422 1 98.06 326 LEU B O 1
ATOM 5382 N N . ALA B 1 327 ? -3.658 15.547 20.109 1 95.25 327 ALA B N 1
ATOM 5383 C CA . ALA B 1 327 ? -2.275 15.711 20.547 1 95.25 327 ALA B CA 1
ATOM 5384 C C . ALA B 1 327 ? -1.371 16.078 19.375 1 95.25 327 ALA B C 1
ATOM 5386 O O . ALA B 1 327 ? -1.481 15.5 18.297 1 95.25 327 ALA B O 1
ATOM 5387 N N . GLY B 1 328 ? -0.533 17.047 19.641 1 91 328 GLY B N 1
ATOM 5388 C CA . GLY B 1 328 ? 0.446 17.406 18.625 1 91 328 GLY B CA 1
ATOM 5389 C C . GLY B 1 328 ? 1.469 16.328 18.359 1 91 328 GLY B C 1
ATOM 5390 O O . GLY B 1 328 ? 1.546 15.344 19.125 1 91 328 GLY B O 1
ATOM 5391 N N . HIS B 1 329 ? 2.178 16.516 17.312 1 84 329 HIS B N 1
ATOM 5392 C CA . HIS B 1 329 ? 3.229 15.57 16.953 1 84 329 HIS B CA 1
ATOM 5393 C C . HIS B 1 329 ? 4.301 15.516 18.047 1 84 329 HIS B C 1
ATOM 5395 O O . HIS B 1 329 ? 4.637 16.531 18.641 1 84 329 HIS B O 1
ATOM 5401 N N . ARG B 1 330 ? 4.891 14.453 18.266 1 78.44 330 ARG B N 1
ATOM 5402 C CA . ARG B 1 330 ? 5.848 14.195 19.328 1 78.44 330 ARG B CA 1
ATOM 5403 C C . ARG B 1 330 ? 7.047 15.125 19.234 1 78.44 330 ARG B C 1
ATOM 5405 O O . ARG B 1 330 ? 7.668 15.461 20.234 1 78.44 330 ARG B O 1
ATOM 5412 N N . LEU B 1 331 ? 7.293 15.609 18.062 1 76.75 331 LEU B N 1
ATOM 5413 C CA . LEU B 1 331 ? 8.469 16.438 17.812 1 76.75 331 LEU B CA 1
ATOM 5414 C C . LEU B 1 331 ? 8.234 17.875 18.297 1 76.75 331 LEU B C 1
ATOM 5416 O O . LEU B 1 331 ? 9.188 18.594 18.578 1 76.75 331 LEU B O 1
ATOM 5420 N N . VAL B 1 332 ? 6.961 18.359 18.391 1 83.69 332 VAL B N 1
ATOM 5421 C CA . VAL B 1 332 ? 6.723 19.781 18.609 1 83.69 332 VAL B CA 1
ATOM 5422 C C . VAL B 1 332 ? 5.848 19.953 19.844 1 83.69 332 VAL B C 1
ATOM 5424 O O . VAL B 1 332 ? 5.809 21.047 20.438 1 83.69 332 VAL B O 1
ATOM 5427 N N . GLY B 1 333 ? 5.102 18.859 20.219 1 89.25 333 GLY B N 1
ATOM 5428 C CA . GLY B 1 333 ? 4.215 18.953 21.375 1 89.25 333 GLY B CA 1
ATOM 5429 C C . GLY B 1 333 ? 2.98 19.797 21.094 1 89.25 333 GLY B C 1
ATOM 5430 O O . GLY B 1 333 ? 2.566 19.938 19.953 1 89.25 333 GLY B O 1
ATOM 5431 N N . GLY B 1 334 ? 2.301 20.188 22.203 1 96.12 334 GLY B N 1
ATOM 5432 C CA . GLY B 1 334 ? 1.082 20.953 22.031 1 96.12 334 GLY B CA 1
ATOM 5433 C C . GLY B 1 334 ? -0.071 20.141 21.469 1 96.12 334 GLY B C 1
ATOM 5434 O O . GLY B 1 334 ? -0.184 18.953 21.75 1 96.12 334 GLY B O 1
ATOM 5435 N N . MET B 1 335 ? -0.974 20.875 20.828 1 98.31 335 MET B N 1
ATOM 5436 C CA . MET B 1 335 ? -2.129 20.266 20.172 1 98.31 335 MET B CA 1
ATOM 5437 C C . MET B 1 335 ? -2.16 20.625 18.688 1 98.31 335 MET B C 1
ATOM 5439 O O . MET B 1 335 ? -1.525 21.594 18.266 1 98.31 335 MET B O 1
ATOM 5443 N N . ARG B 1 336 ? -2.777 19.891 17.969 1 98.44 336 ARG B N 1
ATOM 5444 C CA . ARG B 1 336 ? -3.018 20.156 16.562 1 98.44 336 ARG B CA 1
ATOM 5445 C C . ARG B 1 336 ? -4.379 19.609 16.125 1 98.44 336 ARG B C 1
ATOM 5447 O O . ARG B 1 336 ? -4.699 18.453 16.359 1 98.44 336 ARG B O 1
ATOM 5454 N N . ALA B 1 337 ? -5.16 20.438 15.578 1 98.69 337 ALA B N 1
ATOM 5455 C CA . ALA B 1 337 ? -6.418 20.031 14.969 1 98.69 337 ALA B CA 1
ATOM 5456 C C . ALA B 1 337 ? -6.281 19.922 13.453 1 98.69 337 ALA B C 1
ATOM 5458 O O . ALA B 1 337 ? -6.164 20.938 12.758 1 98.69 337 ALA B O 1
ATOM 5459 N N . SER B 1 338 ? -6.254 18.75 12.922 1 98.56 338 SER B N 1
ATOM 5460 C CA . SER B 1 338 ? -6.328 18.578 11.477 1 98.56 338 SER B CA 1
ATOM 5461 C C . SER B 1 338 ? -7.773 18.5 11 1 98.56 338 SER B C 1
ATOM 5463 O O . SER B 1 338 ? -8.508 17.578 11.336 1 98.56 338 SER B O 1
ATOM 5465 N N . ILE B 1 339 ? -8.188 19.469 10.273 1 98.5 339 ILE B N 1
ATOM 5466 C CA . ILE B 1 339 ? -9.586 19.609 9.883 1 98.5 339 ILE B CA 1
ATOM 5467 C C . ILE B 1 339 ? -9.727 19.438 8.375 1 98.5 339 ILE B C 1
ATOM 5469 O O . ILE B 1 339 ? -10.281 20.281 7.688 1 98.5 339 ILE B O 1
ATOM 5473 N N . TYR B 1 340 ? -9.32 18.266 7.883 1 98.25 340 TYR B N 1
ATOM 5474 C CA . TYR B 1 340 ? -9.312 17.906 6.469 1 98.25 340 TYR B CA 1
ATOM 5475 C C . TYR B 1 340 ? -10.719 17.969 5.887 1 98.25 340 TYR B C 1
ATOM 5477 O O . TYR B 1 340 ? -11.672 18.312 6.582 1 98.25 340 TYR B O 1
ATOM 5485 N N . ASN B 1 341 ? -10.891 17.688 4.586 1 97.94 341 ASN B N 1
ATOM 5486 C CA . ASN B 1 341 ? -12.125 17.859 3.836 1 97.94 341 ASN B CA 1
ATOM 5487 C C . ASN B 1 341 ? -13.297 17.156 4.512 1 97.94 341 ASN B C 1
ATOM 5489 O O . ASN B 1 341 ? -14.414 17.672 4.527 1 97.94 341 ASN B O 1
ATOM 5493 N N . ALA B 1 342 ? -13.086 16.047 5.137 1 97.56 342 ALA B N 1
ATOM 5494 C CA . ALA B 1 342 ? -14.156 15.211 5.664 1 97.56 342 ALA B CA 1
ATOM 5495 C C . ALA B 1 342 ? -14.609 15.688 7.039 1 97.56 342 ALA B C 1
ATOM 5497 O O . ALA B 1 342 ? -15.672 15.289 7.527 1 97.56 342 ALA B O 1
ATOM 5498 N N . MET B 1 343 ? -13.805 16.516 7.781 1 98 343 MET B N 1
ATOM 5499 C CA . MET B 1 343 ? -14.219 17.109 9.047 1 98 343 MET B CA 1
ATOM 5500 C C . MET B 1 343 ? -15.352 18.109 8.836 1 98 343 MET B C 1
ATOM 5502 O O . MET B 1 343 ? -15.188 19.109 8.133 1 98 343 MET B O 1
ATOM 5506 N N . PRO B 1 344 ? -16.516 17.812 9.398 1 97.69 344 PRO B N 1
ATOM 5507 C CA . PRO B 1 344 ? -17.609 18.766 9.234 1 97.69 344 PRO B CA 1
ATOM 5508 C C . PRO B 1 344 ? -17.453 20 10.117 1 97.69 344 PRO B C 1
ATOM 5510 O O . PRO B 1 344 ? -16.75 19.953 11.125 1 97.69 344 PRO B O 1
ATOM 5513 N N . LYS B 1 345 ? -18.109 21.047 9.664 1 98.44 345 LYS B N 1
ATOM 5514 C CA . LYS B 1 345 ? -18.094 22.297 10.438 1 98.44 345 LYS B CA 1
ATOM 5515 C C . LYS B 1 345 ? -18.516 22.047 11.883 1 98.44 345 LYS B C 1
ATOM 5517 O O . LYS B 1 345 ? -17.984 22.688 12.797 1 98.44 345 LYS B O 1
ATOM 5522 N N . GLU B 1 346 ? -19.469 21.109 12.086 1 98.31 346 GLU B N 1
ATOM 5523 C CA . GLU B 1 346 ? -19.969 20.781 13.422 1 98.31 346 GLU B CA 1
ATOM 5524 C C . GLU B 1 346 ? -18.844 20.281 14.32 1 98.31 346 GLU B C 1
ATOM 5526 O O . GLU B 1 346 ? -18.844 20.531 15.531 1 98.31 346 GLU B O 1
ATOM 5531 N N . GLY B 1 347 ? -17.891 19.547 13.766 1 98.56 347 GLY B N 1
ATOM 5532 C CA . GLY B 1 347 ? -16.75 19.094 14.547 1 98.56 347 GLY B CA 1
ATOM 5533 C C . GLY B 1 347 ? -15.859 20.234 15.016 1 98.56 347 GLY B C 1
ATOM 5534 O O . GLY B 1 347 ? -15.391 20.234 16.156 1 98.56 347 GLY B O 1
ATOM 5535 N N . VAL B 1 348 ? -15.648 21.234 14.188 1 98.88 348 VAL B N 1
ATOM 5536 C CA . VAL B 1 348 ? -14.836 22.391 14.531 1 98.88 348 VAL B CA 1
ATOM 5537 C C . VAL B 1 348 ? -15.539 23.219 15.617 1 98.88 348 VAL B C 1
ATOM 5539 O O . VAL B 1 348 ? -14.906 23.641 16.578 1 98.88 348 VAL B O 1
ATOM 5542 N N . LEU B 1 349 ? -16.828 23.344 15.453 1 98.81 349 LEU B N 1
ATOM 5543 C CA . LEU B 1 349 ? -17.609 24.078 16.453 1 98.81 349 LEU B CA 1
ATOM 5544 C C . LEU B 1 349 ? -17.578 23.359 17.797 1 98.81 349 LEU B C 1
ATOM 5546 O O . LEU B 1 349 ? -17.484 24 18.844 1 98.81 349 LEU B O 1
ATOM 5550 N N . ALA B 1 350 ? -17.688 22.031 17.734 1 98.81 350 ALA B N 1
ATOM 5551 C CA . ALA B 1 350 ? -17.594 21.25 18.969 1 98.81 350 ALA B CA 1
ATOM 5552 C C . ALA B 1 350 ? -16.25 21.453 19.656 1 98.81 350 ALA B C 1
ATOM 5554 O O . ALA B 1 350 ? -16.188 21.562 20.875 1 98.81 350 ALA B O 1
ATOM 5555 N N . LEU B 1 351 ? -15.203 21.516 18.938 1 98.88 351 LEU B N 1
ATOM 5556 C CA . LEU B 1 351 ? -13.875 21.75 19.5 1 98.88 351 LEU B CA 1
ATOM 5557 C C . LEU B 1 351 ? -13.797 23.141 20.125 1 98.88 351 LEU B C 1
ATOM 5559 O O . LEU B 1 351 ? -13.297 23.281 21.25 1 98.88 351 LEU B O 1
ATOM 5563 N N . ILE B 1 352 ? -14.328 24.141 19.422 1 98.81 352 ILE B N 1
ATOM 5564 C CA . ILE B 1 352 ? -14.297 25.516 19.922 1 98.81 352 ILE B CA 1
ATOM 5565 C C . ILE B 1 352 ? -15.078 25.594 21.234 1 98.81 352 ILE B C 1
ATOM 5567 O O . ILE B 1 352 ? -14.617 26.219 22.203 1 98.81 352 ILE B O 1
ATOM 5571 N N . ASP B 1 353 ? -16.234 24.938 21.25 1 98.75 353 ASP B N 1
ATOM 5572 C CA . ASP B 1 353 ? -17.047 24.938 22.453 1 98.75 353 ASP B CA 1
ATOM 5573 C C . ASP B 1 353 ? -16.297 24.297 23.625 1 98.75 353 ASP B C 1
ATOM 5575 O O . ASP B 1 353 ? -16.344 24.797 24.75 1 98.75 353 ASP B O 1
ATOM 5579 N N . PHE B 1 354 ? -15.68 23.203 23.375 1 98.69 354 PHE B N 1
ATOM 5580 C CA . PHE B 1 354 ? -14.891 22.531 24.406 1 98.69 354 PHE B CA 1
ATOM 5581 C C . PHE B 1 354 ? -13.75 23.422 24.875 1 98.69 354 PHE B C 1
ATOM 5583 O O . PHE B 1 354 ? -13.469 23.5 26.078 1 98.69 354 PHE B O 1
ATOM 5590 N N . MET B 1 355 ? -13.062 24.109 23.938 1 98.62 355 MET B N 1
ATOM 5591 C CA . MET B 1 355 ? -11.961 25.016 24.266 1 98.62 355 MET B CA 1
ATOM 5592 C C . MET B 1 355 ? -12.445 26.156 25.156 1 98.62 355 MET B C 1
ATOM 5594 O O . MET B 1 355 ? -11.773 26.547 26.109 1 98.62 355 MET B O 1
ATOM 5598 N N . LYS B 1 356 ? -13.617 26.656 24.844 1 98.31 356 LYS B N 1
ATOM 5599 C CA . LYS B 1 356 ? -14.203 27.719 25.656 1 98.31 356 LYS B CA 1
ATOM 5600 C C . LYS B 1 356 ? -14.438 27.25 27.094 1 98.31 356 LYS B C 1
ATOM 5602 O O . LYS B 1 356 ? -14.117 27.969 28.047 1 98.31 356 LYS B O 1
ATOM 5607 N N . GLN B 1 357 ? -14.969 26.062 27.141 1 98.12 357 GLN B N 1
ATOM 5608 C CA . GLN B 1 357 ? -15.242 25.516 28.469 1 98.12 357 GLN B CA 1
ATOM 5609 C C . GLN B 1 357 ? -13.953 25.266 29.234 1 98.12 357 GLN B C 1
ATOM 5611 O O . GLN B 1 357 ? -13.867 25.578 30.438 1 98.12 357 GLN B O 1
ATOM 5616 N N . PHE B 1 358 ? -12.992 24.703 28.594 1 98.25 358 PHE B N 1
ATOM 5617 C CA . PHE B 1 358 ? -11.711 24.422 29.219 1 98.25 358 PHE B CA 1
ATOM 5618 C C . PHE B 1 358 ? -11.039 25.719 29.688 1 98.25 358 PHE B C 1
ATOM 5620 O O . PHE B 1 358 ? -10.492 25.781 30.781 1 98.25 358 PHE B O 1
ATOM 5627 N N . GLU B 1 359 ? -11.055 26.734 28.797 1 97.75 359 GLU B N 1
ATOM 5628 C CA . GLU B 1 359 ? -10.477 28.031 29.109 1 97.75 359 GLU B CA 1
ATOM 5629 C C . GLU B 1 359 ? -11.164 28.672 30.312 1 97.75 359 GLU B C 1
ATOM 5631 O O . GLU B 1 359 ? -10.508 29.234 31.188 1 97.75 359 GLU B O 1
ATOM 5636 N N . ALA B 1 360 ? -12.422 28.531 30.406 1 96.94 360 ALA B N 1
ATOM 5637 C CA . ALA B 1 360 ? -13.18 29.094 31.531 1 96.94 360 ALA B CA 1
ATOM 5638 C C . ALA B 1 360 ? -12.805 28.406 32.844 1 96.94 360 ALA B C 1
ATOM 5640 O O . ALA B 1 360 ? -12.781 29.031 33.906 1 96.94 360 ALA B O 1
ATOM 5641 N N . ALA B 1 361 ? -12.492 27.141 32.75 1 96.38 361 ALA B N 1
ATOM 5642 C CA . ALA B 1 361 ? -12.195 26.344 33.938 1 96.38 361 ALA B CA 1
ATOM 5643 C C . ALA B 1 361 ? -10.758 26.562 34.406 1 96.38 361 ALA B C 1
ATOM 5645 O O . ALA B 1 361 ? -10.414 26.281 35.562 1 96.38 361 ALA B O 1
ATOM 5646 N N . HIS B 1 362 ? -9.961 27 33.656 1 92.06 362 HIS B N 1
ATOM 5647 C CA . HIS B 1 362 ? -8.539 27.031 34 1 92.06 362 HIS B CA 1
ATOM 5648 C C . HIS B 1 362 ? -8 28.453 33.938 1 92.06 362 HIS B C 1
ATOM 5650 O O . HIS B 1 362 ? -6.828 28.703 34.25 1 92.06 362 HIS B O 1
ATOM 5656 N N . ARG B 1 363 ? -8.781 29.391 33.531 1 78.38 363 ARG B N 1
ATOM 5657 C CA . ARG B 1 363 ? -8.367 30.797 33.562 1 78.38 363 ARG B CA 1
ATOM 5658 C C . ARG B 1 363 ? -8.492 31.375 34.969 1 78.38 363 ARG B C 1
ATOM 5660 O O . ARG B 1 363 ? -9.523 31.203 35.625 1 78.38 363 ARG B O 1
ATOM 5667 N N . SER B 1 364 ? -7.387 31.297 35.719 1 52.75 364 SER B N 1
ATOM 5668 C CA . SER B 1 364 ? -7.402 32.125 36.906 1 52.75 364 SER B CA 1
ATOM 5669 C C . SER B 1 364 ? -7.613 33.594 36.562 1 52.75 364 SER B C 1
ATOM 5671 O O . SER B 1 364 ? -7.23 34.031 35.469 1 52.75 364 SER B O 1
#

Foldseek 3Di:
DPDAFQFQALFLTDAAVVLVVVLVVPQCPHPNPRHGLQPDDCPDPVQVCLLVLLQVLLCVQQVFDPQKAKAKAFDFVLLVLQLVCQLQAAAPVQDAFEAEFAALDDSSVSSQVNSVVRHHYHHQYHPVVLPSQERDDDDEDDPRHSAYEYEQADSQQFFGDPDDDDHDPRAYEYECAQCVLLAHDDCVNHQKYKYQCSHAQFHGTIMIMIHRNVSQDDGDPVPDLSSHPVNCRVVVNPNDPGPRVRSSSSSSRSVVCVVCPGSHSSNVQLCVLQCVLQVLQVVAPQKHFSHDPVGGHSFKTFIARPDQVLQVVLQVVCVVVSHHNQFHDPVPTGGMGGCYSNRGSVSSVSSSVSVVVSSVVPPD/DPDAFQFQALFLTDAAVVLVVVLVVPQCPHPNPRHGLQPDDCPDPVQVVLLVLLQVLLCVQQVFDPQKAKAKAFDFVLLVLQLVCQQQAAAPVQDAFEAEFAALDDSSVSSQVNSVVRHHYHHQYHPVVLPSQERDDGDEDDPRHSAYEYEQADSQQFFGDPDDDDHDPRAYEYECAQCVLLAHDDCVNHQKYKYQCSHAQFHGTIMMMIHRNVSQDDGDPVPDLSSHPVNCRVVVNPNDPGPRVRSSSSSSRSVVCVVCPGSHSSNVQLCVLQCVLQVLQVVAPQKHFSHDPVGGHSFKTFIARPDQVLQVVLQVVCVVVSYHNQFHDPVPTGGMGGCYSNRGSVNSVSSSVSVVVSSVVPPD

Radius of gyration: 26.35 Å; Cα contacts (8 Å, |Δi|>4): 1621; chains: 2; bounding box: 63×74×68 Å